Protein AF-A0AA89B4U4-F1 (afdb_monomer_lite)

Secondary structure (DSSP, 8-state):
---SSS-S----TTSHHHHHHHHHHHHHHHHHHHHHHHHT-----TTPPS----BTTTBTHHHHHHHHHTT-HHHHHHHHHHHT-SSEEEEEETTEEEEEE-HHHHHHHHHHTBTTTB-----HHHHHHHS-TTTTSHHHHHHHHHHHHHHTSHHHHHHHHHHHHHHHHHHHHHHHSSSTT---HHHHHHHHHHHHHHHHHH----HHHHHHHHHHHHHHHHHHTS----STTSHHHHHHHHHHHHHHHHHHHHHHHHHHHHHH-------SHHHHHHH-B-TTSPBPPHHHHHHHHHHHHHHHHHHHHHHHHHHHHHHHH-HHHHHHHHHHHHHHHHHHHTTS----------S--TTSTTPPPTT--TT----SSPBPTT-TTHHHHHHHHHHHHHHTT-GGGTSSSSPPPPTTSTTHHHHHHHHHHHHHHHHHTB-HHHHHHHHT-SSHHHHHHHHHHHHHTTHHHHHHHHHHHHHH---TTS-HHHHHHHHHHHHHHHHHHSPPPP-TTSGGG--

Sequence (519 aa):
MVAKVVKLLYVSPGMDLFFSAPYLSEFFCIYLLVVFLFRKHKPNHPRLPPGRTGWPLIGETLEFVTSGWNGRPEKFIAERMNRYSPQIFKTSLAGERMAVFCGASGNKFLFSNENKLVVSWWPPTIEKITIGSNSTSVEGTKKMRGIIMEFLKPEALQKYVPIIACMARQHLTINWSTSNGRVKAYPLSRKLTFALACRLFMTVEDPKHVAKFEKQFELVTAGLLSVPVNVPGTAFNRAVKAANHIRHELSFIIEKRRKKLLEKKQMETARDLLSHLLLAVDEGGQHLTELEIGDMILGVLLASHDTISSVITFTIYYLADHPKVYAQVLKVMEDESASYVHGGLAPVANVQNIAIDTKSPFYLHPSDHPGLIFVTQPLSENGENYFTWRRNMLTALQSKNKAGFIDGLIAKPDVHSRDFQSWIQCNAVVKSWIVNSLSRELQTSAAHADTASEIWCDFDERFTQGIALRVYDLKRSIALLQQEKSAISTYYGKLKGVWNELHNLRPMPVCTCGAGKKM

pLDDT: mean 78.78, std 16.7, range [26.28, 96.0]

Organism: NCBI:txid1293975

InterPro domains:
  IPR001128 Cytochrome P450 [PF00067] (49-329)
  IPR029472 Retrotransposon Copia-like, N-terminal [PF14244] (365-414)
  IPR036396 Cytochrome P450 superfamily [G3DSA:1.10.630.10] (38-343)
  IPR036396 Cytochrome P450 superfamily [SSF48264] (45-331)

Foldseek 3Di:
DPPPPPPPPDDDPDPPVVVVVVVVVVVVVVVVVLVVVVVVPPPPDPDAFADFACDQQAKCAVVQLVCVVVVRNCVVVVVCCVPGNQAWHWYHHLSDTDIDGHDPVRVCVAVVQDVNPDHDDDDVLLCLQQPPPPCSPPQNVVLLVVLVVVCVDPVLVVLCVVVLVVLVVVLCVPAPPPPPNDDDQLVSLLLSQQQSLCCQAQNDNPPVVSVVLVVLVVLQVQLSSFSSDCDPPGSSVSSSVSSVVQLVVQLVSLVVVLVVCVPPVCPPDDNHSSSSQQPDADPVRHHDDSSNSSSSSRNVSVVRRNVRSVVSNVVVVVCVVPVVVVVVVVVVVVVVVVLVVVVDDDDDDDDDDPDDPQLPLLDDDPPLALPDAQDPAAQDPLRPCVLVLVVSLCVVCVVNSNNCQQQVVDPQDDPPDPCNVSNQVSFVSLLSNNLNRHDPVVNVVSVPDPGNNVSNVVSCSVNVVCLVVLLVVLVVCLVPQDCPPHDPVVSVVVNVVSVVVNCSSPPDRDPPVCPVVPD

Structure (mmCIF, N/CA/C/O backbone):
data_AF-A0AA89B4U4-F1
#
_entry.id   AF-A0AA89B4U4-F1
#
loop_
_atom_site.group_PDB
_atom_site.id
_atom_site.type_symbol
_atom_site.label_atom_id
_atom_site.label_alt_id
_atom_site.label_comp_id
_atom_site.label_asym_id
_atom_site.label_entity_id
_atom_site.label_seq_id
_atom_site.pdbx_PDB_ins_code
_atom_site.Cartn_x
_atom_site.Cartn_y
_atom_site.Cartn_z
_atom_site.occupancy
_atom_site.B_iso_or_equiv
_atom_site.auth_seq_id
_atom_site.auth_comp_id
_atom_site.auth_asym_id
_atom_site.auth_atom_id
_atom_site.pdbx_PDB_model_num
ATOM 1 N N . MET A 1 1 ? 28.457 -41.214 2.358 1.00 39.28 1 MET A N 1
ATOM 2 C CA . MET A 1 1 ? 27.032 -41.619 2.293 1.00 39.28 1 MET A CA 1
ATOM 3 C C . MET A 1 1 ? 26.444 -41.236 0.922 1.00 39.28 1 MET A C 1
ATOM 5 O O . MET A 1 1 ? 25.604 -40.358 0.848 1.00 39.28 1 MET A O 1
ATOM 9 N N . VAL A 1 2 ? 26.934 -41.833 -0.181 1.00 36.69 2 VAL A N 1
ATOM 10 C CA . VAL A 1 2 ? 26.627 -41.390 -1.575 1.00 36.69 2 VAL A CA 1
ATOM 11 C C . VAL A 1 2 ? 26.364 -42.582 -2.534 1.00 36.69 2 VAL A C 1
ATOM 13 O O . VAL A 1 2 ? 26.237 -42.412 -3.736 1.00 36.69 2 VAL A O 1
ATOM 16 N N . ALA A 1 3 ? 26.260 -43.820 -2.029 1.00 30.58 3 ALA A N 1
ATOM 17 C CA . ALA A 1 3 ? 26.438 -45.031 -2.851 1.00 30.58 3 ALA A CA 1
ATOM 18 C C . ALA A 1 3 ? 25.350 -46.123 -2.699 1.00 30.58 3 ALA A C 1
ATOM 20 O O . ALA A 1 3 ? 25.670 -47.306 -2.789 1.00 30.58 3 ALA A O 1
ATOM 21 N N . LYS A 1 4 ? 24.078 -45.777 -2.423 1.00 32.19 4 LYS A N 1
ATOM 22 C CA . LYS A 1 4 ? 23.038 -46.796 -2.121 1.00 32.19 4 LYS A CA 1
ATOM 23 C C . LYS A 1 4 ? 21.671 -46.693 -2.820 1.00 32.19 4 LYS A C 1
ATOM 25 O O . LYS A 1 4 ? 20.773 -47.430 -2.438 1.00 32.19 4 LYS A O 1
ATOM 30 N N . VAL A 1 5 ? 21.511 -45.859 -3.856 1.00 33.88 5 VAL A N 1
ATOM 31 C CA . VAL A 1 5 ? 20.229 -45.743 -4.608 1.00 33.88 5 VAL A CA 1
ATOM 32 C C . VAL A 1 5 ? 20.354 -46.089 -6.107 1.00 33.88 5 VAL A C 1
ATOM 34 O O . VAL A 1 5 ? 19.361 -46.379 -6.760 1.00 33.88 5 VAL A O 1
ATOM 37 N N . VAL A 1 6 ? 21.567 -46.179 -6.664 1.00 33.75 6 VAL A N 1
ATOM 38 C CA . VAL A 1 6 ? 21.801 -46.361 -8.120 1.00 33.75 6 VAL A CA 1
ATOM 39 C C . VAL A 1 6 ? 21.717 -47.836 -8.582 1.00 33.75 6 VAL A C 1
ATOM 41 O O . VAL A 1 6 ? 22.083 -48.161 -9.704 1.00 33.75 6 VAL A O 1
ATOM 44 N N . LYS A 1 7 ? 21.245 -48.773 -7.743 1.00 30.27 7 LYS A N 1
ATOM 45 C CA . LYS A 1 7 ? 21.340 -50.227 -8.012 1.00 30.27 7 LYS A CA 1
ATOM 46 C C . LYS A 1 7 ? 19.993 -50.962 -8.087 1.00 30.27 7 LYS A C 1
ATOM 48 O O . LYS A 1 7 ? 19.861 -52.055 -7.549 1.00 30.27 7 LYS A O 1
ATOM 53 N N . LEU A 1 8 ? 19.013 -50.359 -8.766 1.00 32.09 8 LEU A N 1
ATOM 54 C CA . LEU A 1 8 ? 17.705 -50.973 -9.069 1.00 32.09 8 LEU A CA 1
ATOM 55 C C . LEU A 1 8 ? 17.196 -50.711 -10.507 1.00 32.09 8 LEU A C 1
ATOM 57 O O . LEU A 1 8 ? 16.031 -50.942 -10.801 1.00 32.09 8 LEU A O 1
ATOM 61 N N . LEU A 1 9 ? 18.075 -50.270 -11.416 1.00 33.44 9 LEU A N 1
ATOM 62 C CA . LEU A 1 9 ? 17.787 -50.098 -12.849 1.00 33.44 9 LEU A CA 1
ATOM 63 C C . LEU A 1 9 ? 18.785 -50.894 -13.703 1.00 33.44 9 LEU A C 1
ATOM 65 O O . LEU A 1 9 ? 19.587 -50.333 -14.443 1.00 33.44 9 LEU A O 1
ATOM 69 N N . TYR A 1 10 ? 18.743 -52.219 -13.564 1.00 36.00 10 TYR A N 1
ATOM 70 C CA . TYR A 1 10 ? 19.343 -53.147 -14.526 1.00 36.00 10 TYR A CA 1
ATOM 71 C C . TYR A 1 10 ? 18.345 -54.278 -14.807 1.00 36.00 10 TYR A C 1
ATOM 73 O O . TYR A 1 10 ? 18.476 -55.402 -14.330 1.00 36.00 10 TYR A O 1
ATOM 81 N N . VAL A 1 11 ? 17.293 -53.917 -15.544 1.00 37.31 11 VAL A N 1
ATOM 82 C CA . VAL A 1 11 ? 16.353 -54.846 -16.186 1.00 37.31 11 VAL A CA 1
ATOM 83 C C . VAL A 1 11 ? 16.701 -54.893 -17.679 1.00 37.31 11 VAL A C 1
ATOM 85 O O . VAL A 1 11 ? 17.239 -53.934 -18.230 1.00 37.31 11 VAL A O 1
ATOM 88 N N . SER A 1 12 ? 16.494 -56.058 -18.291 1.00 34.94 12 SER A N 1
ATOM 89 C CA . SER A 1 12 ? 17.071 -56.448 -19.582 1.00 34.94 12 SER A CA 1
ATOM 90 C C . SER A 1 12 ? 16.693 -55.523 -20.758 1.00 34.94 12 SER A C 1
ATOM 92 O O . SER A 1 12 ? 15.514 -55.189 -20.910 1.00 34.94 12 SER A O 1
ATOM 94 N N . PRO A 1 13 ? 17.635 -55.170 -21.657 1.00 42.53 13 PRO A N 1
ATOM 95 C CA . PRO A 1 13 ? 17.328 -54.434 -22.880 1.00 42.53 13 PRO A CA 1
ATOM 96 C C . PRO A 1 13 ? 16.635 -55.357 -23.898 1.00 42.53 13 PRO A C 1
ATOM 98 O O . PRO A 1 13 ? 17.288 -55.941 -24.760 1.00 42.53 13 PRO A O 1
ATOM 101 N N . GLY A 1 14 ? 15.308 -55.506 -23.803 1.00 45.78 14 GLY A N 1
ATOM 102 C CA . GLY A 1 14 ? 14.579 -56.359 -24.752 1.00 45.78 14 GLY A CA 1
ATOM 103 C C . GLY A 1 14 ? 13.049 -56.302 -24.792 1.00 45.78 14 GLY A C 1
ATOM 104 O O . GLY A 1 14 ? 12.506 -56.613 -25.847 1.00 45.78 14 GLY A O 1
ATOM 105 N N . MET A 1 15 ? 12.329 -55.930 -23.718 1.00 41.00 15 MET A N 1
ATOM 106 C CA . MET A 1 15 ? 10.853 -56.095 -23.693 1.00 41.00 15 MET A CA 1
ATOM 107 C C . MET A 1 15 ? 10.004 -54.913 -23.174 1.00 41.00 15 MET A C 1
ATOM 109 O O . MET A 1 15 ? 8.794 -54.916 -23.391 1.00 41.00 15 MET A O 1
ATOM 113 N N . ASP A 1 16 ? 10.584 -53.854 -22.597 1.00 40.88 16 ASP A N 1
ATOM 114 C CA . ASP A 1 16 ? 9.784 -52.758 -21.998 1.00 40.88 16 ASP A CA 1
ATOM 115 C C . ASP A 1 16 ? 9.310 -51.674 -22.998 1.00 40.88 16 ASP A C 1
ATOM 117 O O . ASP A 1 16 ? 8.422 -50.865 -22.703 1.00 40.88 16 ASP A O 1
ATOM 121 N N . LEU A 1 17 ? 9.845 -51.680 -24.224 1.00 45.50 17 LEU A N 1
ATOM 122 C CA . LEU A 1 17 ? 9.422 -50.780 -25.309 1.00 45.50 17 LEU A CA 1
ATOM 123 C C . LEU A 1 17 ? 8.039 -51.131 -25.888 1.00 45.50 17 LEU A C 1
ATOM 125 O O . LEU A 1 17 ? 7.382 -50.259 -26.451 1.00 45.50 17 LEU A O 1
ATOM 129 N N . PHE A 1 18 ? 7.562 -52.370 -25.721 1.00 44.94 18 PHE A N 1
ATOM 130 C CA . PHE A 1 18 ? 6.252 -52.794 -26.233 1.00 44.94 18 PHE A CA 1
ATOM 131 C C . PHE A 1 18 ? 5.085 -52.488 -25.282 1.00 44.94 18 PHE A C 1
ATOM 133 O O . PHE A 1 18 ? 3.987 -52.203 -25.752 1.00 44.94 18 PHE A O 1
ATOM 140 N N . PHE A 1 19 ? 5.305 -52.471 -23.963 1.00 45.91 19 PHE A N 1
ATOM 141 C CA . PHE A 1 19 ? 4.244 -52.180 -22.982 1.00 45.91 19 PHE A CA 1
ATOM 142 C C . PHE A 1 19 ? 4.015 -50.682 -22.731 1.00 45.91 19 PHE A C 1
ATOM 144 O O . PHE A 1 19 ? 2.949 -50.293 -22.258 1.00 45.91 19 PHE A O 1
ATOM 151 N N . SER A 1 20 ? 4.974 -49.824 -23.088 1.00 49.03 20 SER A N 1
ATOM 152 C CA . SER A 1 20 ? 4.835 -48.359 -23.035 1.00 49.03 20 SER A CA 1
ATOM 153 C C . SER A 1 20 ? 4.245 -47.756 -24.323 1.00 49.03 20 SER A C 1
ATOM 155 O O . SER A 1 20 ? 3.608 -46.701 -24.277 1.00 49.03 20 SER A O 1
ATOM 157 N N . ALA A 1 21 ? 4.384 -48.448 -25.459 1.00 50.62 21 ALA A N 1
ATOM 158 C CA . ALA A 1 21 ? 3.837 -48.052 -26.756 1.00 50.62 21 ALA A CA 1
ATOM 159 C C . ALA A 1 21 ? 2.308 -47.804 -26.791 1.00 50.62 21 ALA A C 1
ATOM 161 O O . ALA A 1 21 ? 1.923 -46.763 -27.332 1.00 50.62 21 ALA A O 1
ATOM 162 N N . PRO A 1 22 ? 1.420 -48.659 -26.228 1.00 55.28 22 PRO A N 1
ATOM 163 C CA . PRO A 1 22 ? -0.022 -48.405 -26.267 1.00 55.28 22 PRO A CA 1
ATOM 164 C C . PRO A 1 22 ? -0.390 -47.122 -25.519 1.00 55.28 22 PRO A C 1
ATOM 166 O O . PRO A 1 22 ? -1.063 -46.274 -26.096 1.00 55.28 22 PRO A O 1
ATOM 169 N N . TYR A 1 23 ? 0.147 -46.896 -24.316 1.00 58.41 23 TYR A N 1
ATOM 170 C CA . TYR A 1 23 ? -0.099 -45.663 -23.561 1.00 58.41 23 TYR A CA 1
ATOM 171 C C . TYR A 1 23 ? 0.419 -44.416 -24.286 1.00 58.41 23 TYR A C 1
ATOM 173 O O . TYR A 1 23 ? -0.270 -43.400 -24.324 1.00 58.41 23 TYR A O 1
ATOM 181 N N . LEU A 1 24 ? 1.598 -44.478 -24.917 1.00 58.69 24 LEU A N 1
ATOM 182 C CA . LEU A 1 24 ? 2.088 -43.377 -25.753 1.00 58.69 24 LEU A CA 1
ATOM 183 C C . LEU A 1 24 ? 1.167 -43.122 -26.955 1.00 58.69 24 LEU A C 1
ATOM 185 O O . LEU A 1 24 ? 0.926 -41.963 -27.291 1.00 58.69 24 LEU A O 1
ATOM 189 N N . SER A 1 25 ? 0.606 -44.172 -27.563 1.00 64.62 25 SER A N 1
ATOM 190 C CA . SER A 1 25 ? -0.382 -44.038 -28.638 1.00 64.62 25 SER A CA 1
ATOM 191 C C . SER A 1 25 ? -1.712 -43.464 -28.143 1.00 64.62 25 SER A C 1
ATOM 193 O O . SER A 1 25 ? -2.270 -42.602 -28.810 1.00 64.62 25 SER A O 1
ATOM 195 N N . GLU A 1 26 ? -2.176 -43.826 -26.944 1.00 68.81 26 GLU A N 1
ATOM 196 C CA . GLU A 1 26 ? -3.380 -43.268 -26.321 1.00 68.81 26 GLU A CA 1
ATOM 197 C C . GLU A 1 26 ? -3.187 -41.796 -25.953 1.00 68.81 26 GLU A C 1
ATOM 199 O O . GLU A 1 26 ? -4.020 -40.969 -26.312 1.00 68.81 26 GLU A O 1
ATOM 204 N N . PHE A 1 27 ? -2.064 -41.424 -25.330 1.00 71.81 27 PHE A N 1
ATOM 205 C CA . PHE A 1 27 ? -1.726 -40.021 -25.074 1.00 71.81 27 PHE A CA 1
ATOM 206 C C . PHE A 1 27 ? -1.577 -39.222 -26.374 1.00 71.81 27 PHE A C 1
ATOM 208 O O . PHE A 1 27 ? -2.014 -38.073 -26.428 1.00 71.81 27 PHE A O 1
ATOM 215 N N . PHE A 1 28 ? -1.016 -39.810 -27.435 1.00 74.00 28 PHE A N 1
ATOM 216 C CA . PHE A 1 28 ? -0.910 -39.171 -28.747 1.00 74.00 28 PHE A CA 1
ATOM 217 C C . PHE A 1 28 ? -2.272 -39.041 -29.445 1.00 74.00 28 PHE A C 1
ATOM 219 O O . PHE A 1 28 ? -2.566 -37.993 -30.013 1.00 74.00 28 PHE A O 1
ATOM 226 N N . CYS A 1 29 ? -3.144 -40.045 -29.348 1.00 73.62 29 CYS A N 1
ATOM 227 C CA . CYS A 1 29 ? -4.513 -39.999 -29.849 1.00 73.62 29 CYS A CA 1
ATOM 228 C C . CYS A 1 29 ? -5.366 -39.001 -29.063 1.00 73.62 29 CYS A C 1
ATOM 230 O O . CYS A 1 29 ? -6.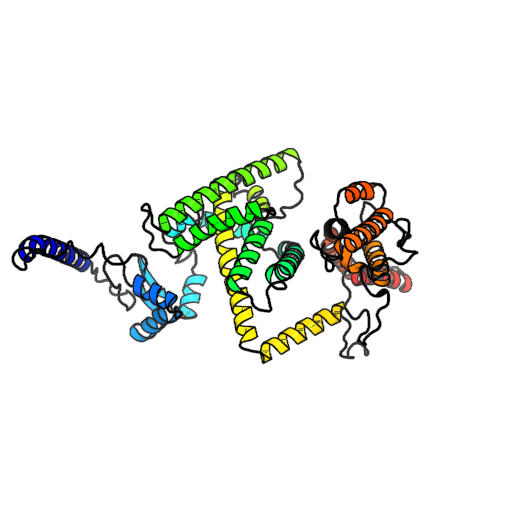059 -38.207 -29.686 1.00 73.62 29 CYS A O 1
ATOM 232 N N . ILE A 1 30 ? -5.271 -38.954 -27.732 1.00 76.50 30 ILE A N 1
ATOM 233 C CA . ILE A 1 30 ? -5.920 -37.935 -26.893 1.00 76.50 30 ILE A CA 1
ATOM 234 C C . ILE A 1 30 ? -5.374 -36.548 -27.245 1.00 76.50 30 ILE A C 1
ATOM 236 O O . ILE A 1 30 ? -6.160 -35.628 -27.442 1.00 76.50 30 ILE A O 1
ATOM 240 N N . TYR A 1 31 ? -4.058 -36.385 -27.411 1.00 72.56 31 TYR A N 1
ATOM 241 C CA . TYR A 1 31 ? -3.449 -35.128 -27.855 1.00 72.56 31 TYR A CA 1
ATOM 242 C C . TYR A 1 31 ? -3.962 -34.699 -29.237 1.00 72.56 31 TYR A C 1
ATOM 244 O O . TYR A 1 31 ? -4.376 -33.553 -29.404 1.00 72.56 31 TYR A O 1
ATOM 252 N N . LEU A 1 32 ? -4.002 -35.606 -30.217 1.00 75.75 32 LEU A N 1
ATOM 253 C CA . LEU A 1 32 ? -4.535 -35.335 -31.552 1.00 75.75 32 LEU A CA 1
ATOM 254 C C . LEU A 1 32 ? -6.039 -35.054 -31.532 1.00 75.75 32 LEU A C 1
ATOM 256 O O . LEU A 1 32 ? -6.485 -34.176 -32.261 1.00 75.75 32 LEU A O 1
ATOM 260 N N . LEU A 1 33 ? -6.813 -35.743 -30.695 1.00 73.06 33 LEU A N 1
ATOM 261 C CA . LEU A 1 33 ? -8.259 -35.574 -30.560 1.00 73.06 33 LEU A CA 1
ATOM 262 C C . LEU A 1 33 ? -8.580 -34.246 -29.859 1.00 73.06 33 LEU A C 1
ATOM 264 O O . LEU A 1 33 ? -9.428 -33.501 -30.339 1.00 73.06 33 LEU A O 1
ATOM 268 N N . VAL A 1 34 ? -7.820 -33.864 -28.830 1.00 68.50 34 VAL A N 1
ATOM 269 C CA . VAL A 1 34 ? -7.821 -32.518 -28.231 1.00 68.50 34 VAL A CA 1
ATOM 270 C C . VAL A 1 34 ? -7.456 -31.469 -29.287 1.00 68.50 34 VAL A C 1
ATOM 272 O O . VAL A 1 34 ? -8.220 -30.531 -29.508 1.00 68.50 34 VAL A O 1
ATOM 275 N N . VAL A 1 35 ? -6.348 -31.636 -30.016 1.00 67.19 35 VAL A N 1
ATOM 276 C CA . VAL A 1 35 ? -5.933 -30.726 -31.102 1.00 67.19 35 VAL A CA 1
ATOM 277 C C . VAL A 1 35 ? -6.985 -30.644 -32.216 1.00 67.19 35 VAL A C 1
ATOM 279 O O . VAL A 1 35 ? -7.176 -29.570 -32.781 1.00 67.19 35 VAL A O 1
ATOM 282 N N . PHE A 1 36 ? -7.692 -31.731 -32.527 1.00 66.12 36 PHE A N 1
ATOM 283 C CA . PHE A 1 36 ? -8.739 -31.795 -33.550 1.00 66.12 36 PHE A CA 1
ATOM 284 C C . PHE A 1 36 ? -10.037 -31.117 -33.092 1.00 66.12 36 PHE A C 1
ATOM 286 O O . PHE A 1 36 ? -10.583 -30.294 -33.830 1.00 66.12 36 PHE A O 1
ATOM 293 N N . LEU A 1 37 ? -10.486 -31.377 -31.858 1.00 62.53 37 LEU A N 1
ATOM 294 C CA . LEU A 1 37 ? -11.622 -30.692 -31.235 1.00 62.53 37 LEU A CA 1
ATOM 295 C C . LEU A 1 37 ? -11.363 -29.181 -31.131 1.00 62.53 37 LEU A C 1
ATOM 297 O O . LEU A 1 37 ? -12.200 -28.387 -31.558 1.00 62.53 37 LEU A O 1
ATOM 301 N N . PHE A 1 38 ? -10.174 -28.764 -30.680 1.00 56.47 38 PHE A N 1
ATOM 302 C CA . PHE A 1 38 ? -9.805 -27.345 -30.628 1.00 56.47 38 PHE A CA 1
ATOM 303 C C . PHE A 1 38 ? -9.554 -26.726 -32.018 1.00 56.47 38 PHE A C 1
ATOM 305 O O . PHE A 1 38 ? -9.839 -25.541 -32.210 1.00 56.47 38 PHE A O 1
ATOM 312 N N . ARG A 1 39 ? -9.110 -27.494 -33.029 1.00 54.81 39 ARG A N 1
ATOM 313 C CA . ARG A 1 39 ? -9.052 -27.035 -34.435 1.00 54.81 39 ARG A CA 1
ATOM 314 C C . ARG A 1 39 ? -10.439 -26.822 -35.050 1.00 54.81 39 ARG A C 1
ATOM 316 O O . ARG A 1 39 ? -10.573 -25.939 -35.896 1.00 54.81 39 ARG A O 1
ATOM 323 N N . LYS A 1 40 ? -11.465 -27.569 -34.621 1.00 43.38 40 LYS A N 1
ATOM 324 C CA . LYS A 1 40 ? -12.853 -27.448 -35.113 1.00 43.38 40 LYS A CA 1
ATOM 325 C C . LYS A 1 40 ? -13.608 -26.199 -34.628 1.00 43.38 40 LYS A C 1
ATOM 327 O O . LYS A 1 40 ? -14.756 -25.998 -35.016 1.00 43.38 40 LYS A O 1
ATOM 332 N N . HIS A 1 41 ? -12.974 -25.314 -33.856 1.00 46.69 41 HIS A N 1
ATOM 333 C CA . HIS A 1 41 ? -13.524 -24.002 -33.496 1.00 46.69 41 HIS A CA 1
ATOM 334 C C . HIS A 1 41 ? -12.654 -22.834 -33.984 1.00 46.69 41 HIS A C 1
ATOM 336 O O . HIS A 1 41 ? -12.174 -21.998 -33.215 1.00 46.69 41 HIS A O 1
ATOM 342 N N . LYS A 1 42 ? -12.540 -22.734 -35.315 1.00 47.56 42 LYS A N 1
ATOM 343 C CA . LYS A 1 42 ? -12.406 -21.449 -36.016 1.00 47.56 42 LYS A CA 1
ATOM 344 C C . LYS A 1 42 ? -13.794 -20.962 -36.467 1.00 47.56 42 LYS A C 1
ATOM 346 O O . LYS A 1 42 ? -14.158 -21.209 -37.617 1.00 47.56 42 LYS A O 1
ATOM 351 N N . PRO A 1 43 ? -14.571 -20.247 -35.632 1.00 44.91 43 PRO A N 1
ATOM 352 C CA . PRO A 1 43 ? -15.598 -19.380 -36.185 1.00 44.91 43 PRO A CA 1
ATOM 353 C C . PRO A 1 43 ? -14.882 -18.312 -37.021 1.00 44.91 43 PRO A C 1
ATOM 355 O O . PRO A 1 43 ? -13.987 -17.614 -36.535 1.00 44.91 43 PRO A O 1
ATOM 358 N N . ASN A 1 44 ? -15.216 -18.238 -38.308 1.00 43.62 44 ASN A N 1
ATOM 359 C CA . ASN A 1 44 ? -14.532 -17.373 -39.263 1.00 43.62 44 ASN A CA 1
ATOM 360 C C . ASN A 1 44 ? -15.046 -15.927 -39.123 1.00 43.62 44 ASN A C 1
ATOM 362 O O . ASN A 1 44 ? -15.738 -15.415 -39.996 1.00 43.62 44 ASN A O 1
ATOM 366 N N . HIS A 1 45 ? -14.774 -15.291 -37.980 1.00 52.47 45 HIS A N 1
ATOM 367 C CA . HIS A 1 45 ? -15.176 -13.913 -37.700 1.00 52.47 45 HIS A CA 1
ATOM 368 C C . HIS A 1 45 ? -14.210 -12.930 -38.388 1.00 52.47 45 HIS A C 1
ATOM 370 O O . HIS A 1 45 ? -13.057 -12.821 -37.959 1.00 52.47 45 HIS A O 1
ATOM 376 N N . PRO A 1 46 ? -14.648 -12.162 -39.404 1.00 56.81 46 PRO A N 1
ATOM 377 C CA . PRO A 1 46 ? -13.755 -11.378 -40.265 1.00 56.81 46 PRO A CA 1
ATOM 378 C C . PRO A 1 46 ? -13.201 -10.086 -39.624 1.00 56.81 46 PRO A C 1
ATOM 380 O O . PRO A 1 46 ? -12.724 -9.210 -40.337 1.00 56.81 46 PRO A O 1
ATOM 383 N N . ARG A 1 47 ? -13.288 -9.920 -38.293 1.00 75.44 47 ARG A N 1
ATOM 384 C CA . ARG A 1 47 ? -12.901 -8.688 -37.568 1.00 75.44 47 ARG A CA 1
ATOM 385 C C . ARG A 1 47 ? -12.243 -8.941 -36.199 1.00 75.44 47 ARG A C 1
ATOM 387 O O . ARG A 1 47 ? -12.469 -8.190 -35.257 1.00 75.44 47 ARG A O 1
ATOM 394 N N . LEU A 1 48 ? -11.444 -10.002 -36.057 1.00 87.00 48 LEU A N 1
ATOM 395 C CA . LEU A 1 48 ? -10.620 -10.211 -34.853 1.00 87.00 48 LEU A CA 1
ATOM 396 C C . LEU A 1 48 ? -9.203 -9.636 -35.039 1.00 87.00 48 LEU A C 1
ATOM 398 O O . LEU A 1 48 ? -8.660 -9.774 -36.137 1.00 87.00 48 LEU A O 1
ATOM 402 N N . PRO A 1 49 ? -8.556 -9.090 -33.987 1.00 91.38 49 PRO A N 1
ATOM 403 C CA . PRO A 1 49 ? -7.182 -8.591 -34.069 1.00 91.38 4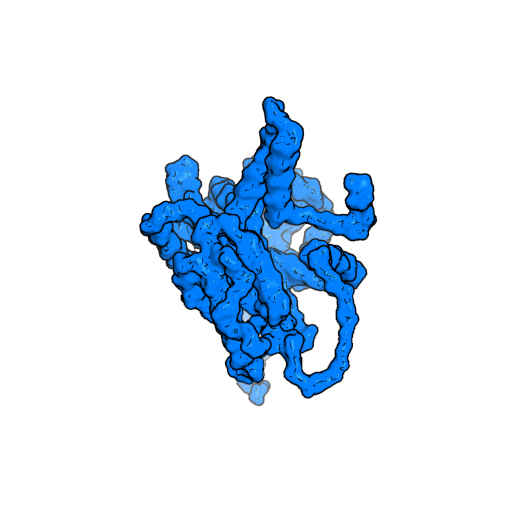9 PRO A CA 1
ATOM 404 C C . PRO A 1 49 ? -6.172 -9.632 -34.600 1.00 91.38 49 PRO A C 1
ATOM 406 O O . PRO A 1 49 ? -6.392 -10.847 -34.450 1.00 91.38 49 PRO A O 1
ATOM 409 N N . PRO A 1 50 ? -5.049 -9.196 -35.202 1.00 92.81 50 PRO A N 1
ATOM 410 C CA . PRO A 1 50 ? -3.957 -10.087 -35.593 1.00 92.81 50 PRO A CA 1
ATOM 411 C C . PRO A 1 50 ? -3.279 -10.690 -34.352 1.00 92.81 50 PRO A C 1
ATOM 413 O O . PRO A 1 50 ? -3.332 -10.111 -33.273 1.00 92.81 50 PRO A O 1
ATOM 416 N N . GLY A 1 51 ? -2.663 -11.868 -34.471 1.00 91.94 51 GLY A N 1
ATOM 417 C CA . GLY A 1 51 ? -1.992 -12.546 -33.350 1.00 91.94 51 GLY A CA 1
ATOM 418 C C . GLY A 1 51 ? -2.272 -14.047 -33.268 1.00 91.94 51 GLY A C 1
ATOM 419 O O . GLY A 1 51 ? -3.078 -14.584 -34.036 1.00 91.94 51 GLY A O 1
ATOM 420 N N . ARG A 1 52 ? -1.606 -14.732 -32.330 1.00 90.75 52 ARG A N 1
ATOM 421 C CA . ARG A 1 52 ? -1.711 -16.186 -32.103 1.00 90.75 52 ARG A CA 1
ATOM 422 C C . ARG A 1 52 ? -2.198 -16.471 -30.684 1.00 90.75 52 ARG A C 1
ATOM 424 O O . ARG A 1 52 ? -1.806 -15.787 -29.753 1.00 90.75 52 ARG A O 1
ATOM 431 N N . THR A 1 53 ? -2.999 -17.516 -30.503 1.00 89.25 53 THR A N 1
ATOM 432 C CA . THR A 1 53 ? -3.512 -17.919 -29.180 1.00 89.25 53 THR A CA 1
ATOM 433 C C . THR A 1 53 ? -2.612 -18.909 -28.441 1.00 89.25 53 THR A C 1
ATOM 435 O O . THR A 1 53 ? -2.991 -19.344 -27.368 1.00 89.25 53 THR A O 1
ATOM 438 N N . GLY A 1 54 ? -1.451 -19.288 -28.983 1.00 90.12 54 GLY A N 1
ATOM 439 C CA . GLY A 1 54 ? -0.531 -20.231 -28.333 1.00 90.12 54 GLY A CA 1
ATOM 440 C C . GLY A 1 54 ? -1.049 -21.674 -28.250 1.00 90.12 54 GLY A C 1
ATOM 441 O O . GLY A 1 54 ? -1.762 -22.135 -29.144 1.00 90.12 54 GLY A O 1
ATOM 442 N N . TRP A 1 55 ? -0.641 -22.390 -27.201 1.00 85.38 55 TRP A N 1
ATOM 443 C CA . TRP A 1 55 ? -0.975 -23.798 -26.960 1.00 85.38 55 TRP A CA 1
ATOM 444 C C . TRP A 1 55 ? -2.441 -23.990 -26.527 1.00 85.38 55 TRP A C 1
ATOM 446 O O . TRP A 1 55 ? -3.014 -23.091 -25.907 1.00 85.38 55 TRP A O 1
ATOM 456 N N . PRO A 1 56 ? -3.060 -25.164 -26.773 1.00 80.81 56 PRO A N 1
ATOM 457 C CA . PRO A 1 56 ? -4.351 -25.504 -26.174 1.00 80.81 56 PRO A CA 1
ATOM 458 C C . PRO A 1 56 ? -4.304 -25.367 -24.644 1.00 80.81 56 PRO A C 1
ATOM 460 O O . PRO A 1 56 ? -3.305 -25.739 -24.032 1.00 80.81 56 PRO A O 1
ATOM 463 N N . LEU A 1 57 ? -5.380 -24.849 -24.040 1.00 78.38 57 LEU A N 1
ATOM 464 C CA . LEU A 1 57 ? -5.574 -24.609 -22.594 1.00 78.38 57 LEU A CA 1
ATOM 465 C C . LEU A 1 57 ? -4.621 -23.601 -21.917 1.00 78.38 57 LEU A C 1
ATOM 467 O O . LEU A 1 57 ? -5.080 -22.825 -21.092 1.00 78.38 57 LEU A O 1
ATOM 471 N N . ILE A 1 58 ? -3.323 -23.587 -22.233 1.00 81.81 58 ILE A N 1
ATOM 472 C CA . ILE A 1 58 ? -2.320 -22.735 -21.554 1.00 81.81 58 ILE A CA 1
ATOM 473 C C . ILE A 1 58 ? -1.989 -21.460 -22.346 1.00 81.81 58 ILE A C 1
ATOM 475 O O . ILE A 1 58 ? -1.407 -20.517 -21.807 1.00 81.81 58 ILE A O 1
ATOM 479 N N . GLY A 1 59 ? -2.330 -21.421 -23.632 1.00 90.50 59 GLY A N 1
ATOM 480 C CA . GLY A 1 59 ? -2.088 -20.286 -24.511 1.00 90.50 59 GLY A CA 1
ATOM 481 C C . GLY A 1 59 ? -0.609 -19.922 -24.654 1.00 90.50 59 GLY A C 1
ATOM 482 O O . GLY A 1 59 ? 0.237 -20.768 -24.949 1.00 90.50 59 GLY A O 1
ATOM 483 N N . GLU A 1 60 ? -0.296 -18.643 -24.464 1.00 93.06 60 GLU A N 1
ATOM 484 C CA . GLU A 1 60 ? 1.062 -18.088 -24.437 1.00 93.06 60 GLU A CA 1
ATOM 485 C C . GLU A 1 60 ? 1.567 -17.814 -23.003 1.00 93.06 60 GLU A C 1
ATOM 487 O O . GLU A 1 60 ? 2.631 -17.219 -22.826 1.00 93.06 60 GLU A O 1
ATOM 492 N N . THR A 1 61 ? 0.830 -18.256 -21.972 1.00 88.81 61 THR A N 1
ATOM 493 C CA . THR A 1 61 ? 1.069 -17.899 -20.556 1.00 88.81 61 THR A CA 1
ATOM 494 C C . THR A 1 61 ? 2.493 -18.185 -20.092 1.00 88.81 61 THR A C 1
ATOM 496 O O . THR A 1 61 ? 3.082 -17.370 -19.388 1.00 88.81 61 THR A O 1
ATOM 499 N N . LEU A 1 62 ? 3.076 -19.315 -20.505 1.00 87.81 62 LEU A N 1
ATOM 500 C CA . LEU A 1 62 ? 4.439 -19.671 -20.112 1.00 87.81 62 LEU A CA 1
ATOM 501 C C . LEU A 1 62 ? 5.475 -18.684 -20.673 1.00 87.81 62 LEU A C 1
ATOM 503 O O . LEU A 1 62 ? 6.405 -18.315 -19.964 1.00 87.81 62 LEU A O 1
ATOM 507 N N . GLU A 1 63 ? 5.307 -18.214 -21.912 1.00 90.12 63 GLU A N 1
ATOM 508 C CA . GLU A 1 63 ? 6.213 -17.238 -22.536 1.00 90.12 63 GLU A CA 1
ATOM 509 C C . GLU A 1 63 ? 6.073 -15.851 -21.882 1.00 90.12 63 GLU A C 1
ATOM 511 O O . GLU A 1 63 ? 7.066 -15.151 -21.678 1.00 90.12 63 GLU A O 1
ATOM 516 N N . PHE A 1 64 ? 4.852 -15.480 -21.484 1.00 88.31 64 PHE A N 1
ATOM 517 C CA . PHE A 1 64 ? 4.576 -14.259 -20.722 1.00 88.31 64 PHE A CA 1
ATOM 518 C C . PHE A 1 64 ? 5.247 -14.286 -19.339 1.00 88.31 64 PHE A C 1
ATOM 520 O O . PHE A 1 64 ? 6.049 -13.408 -19.018 1.00 88.31 64 PHE A O 1
ATOM 527 N N . VAL A 1 65 ? 4.989 -15.335 -18.550 1.00 84.25 65 VAL A N 1
ATOM 528 C CA . VAL A 1 65 ? 5.538 -15.491 -17.191 1.00 84.25 65 VAL A CA 1
ATOM 529 C C . VAL A 1 65 ? 7.064 -15.601 -17.212 1.00 84.25 65 VAL A C 1
ATOM 531 O O . VAL A 1 65 ? 7.735 -14.916 -16.444 1.00 84.25 65 VAL A O 1
ATOM 534 N N . THR A 1 66 ? 7.637 -16.396 -18.123 1.00 85.19 66 THR A N 1
ATOM 535 C CA . THR A 1 66 ? 9.102 -16.530 -18.231 1.00 85.19 66 THR A CA 1
ATOM 536 C C . THR A 1 66 ? 9.784 -15.246 -18.701 1.00 85.19 66 THR A C 1
ATOM 538 O O . THR A 1 66 ? 10.897 -14.971 -18.260 1.00 85.19 66 THR A O 1
ATOM 541 N N . SER A 1 67 ? 9.141 -14.413 -19.528 1.00 85.25 67 SER A N 1
ATOM 542 C CA . SER A 1 67 ? 9.673 -13.081 -19.866 1.00 85.25 67 SER A CA 1
ATOM 543 C C . SER A 1 67 ? 9.768 -12.188 -18.623 1.00 85.25 67 SER A C 1
ATOM 545 O O . SER A 1 67 ? 10.802 -11.560 -18.397 1.00 85.25 67 SER A O 1
ATOM 547 N N . GLY A 1 68 ? 8.743 -12.213 -17.763 1.00 78.88 68 GLY A N 1
ATOM 548 C CA . GLY A 1 68 ? 8.757 -11.530 -16.466 1.00 78.88 68 GLY A CA 1
ATOM 549 C C . GLY A 1 68 ? 9.834 -12.056 -15.510 1.00 78.88 68 GLY A C 1
ATOM 550 O O . GLY A 1 68 ? 10.615 -11.270 -14.980 1.00 78.88 68 GLY A O 1
ATOM 551 N N . TRP A 1 69 ? 9.936 -13.378 -15.326 1.00 78.44 69 TRP A N 1
ATOM 552 C CA . TRP A 1 69 ? 10.944 -13.997 -14.446 1.00 78.44 69 TRP A CA 1
ATOM 553 C C . TRP A 1 69 ? 12.389 -13.770 -14.909 1.00 78.44 69 TRP A C 1
ATOM 555 O O . TRP A 1 69 ? 13.286 -13.672 -14.078 1.00 78.44 69 TRP A O 1
ATOM 565 N N . ASN A 1 70 ? 12.617 -13.621 -16.217 1.00 83.50 70 ASN A N 1
ATOM 566 C CA . ASN A 1 70 ? 13.917 -13.253 -16.784 1.00 83.50 70 ASN A CA 1
ATOM 567 C C . ASN A 1 70 ? 14.213 -11.736 -16.714 1.00 83.50 70 ASN A C 1
ATOM 569 O O . ASN A 1 70 ? 15.155 -11.267 -17.354 1.00 83.50 70 ASN A O 1
ATOM 573 N N . GLY A 1 71 ? 13.408 -10.957 -15.979 1.00 78.75 71 GLY A N 1
ATOM 574 C CA . GLY A 1 71 ? 13.606 -9.518 -15.785 1.00 78.75 71 GLY A CA 1
ATOM 575 C C . GLY A 1 71 ? 13.312 -8.661 -17.020 1.00 78.75 71 GLY A C 1
ATOM 576 O O . GLY A 1 71 ? 13.826 -7.551 -17.111 1.00 78.75 71 GLY A O 1
ATOM 577 N N . ARG A 1 72 ? 12.528 -9.175 -17.980 1.00 84.62 72 ARG A N 1
ATOM 578 C CA . ARG A 1 72 ? 12.154 -8.490 -19.233 1.00 84.62 72 ARG A CA 1
ATOM 579 C C . ARG A 1 72 ? 10.648 -8.617 -19.522 1.00 84.62 72 ARG A C 1
ATOM 581 O O . ARG A 1 72 ? 10.267 -9.187 -20.551 1.00 84.62 72 ARG A O 1
ATOM 588 N N . PRO A 1 73 ? 9.758 -8.179 -18.607 1.00 80.19 73 PRO A N 1
ATOM 589 C CA . PRO A 1 73 ? 8.306 -8.313 -18.773 1.00 80.19 73 PRO A CA 1
ATOM 590 C C . PRO A 1 73 ? 7.775 -7.621 -20.042 1.00 80.19 73 PRO A C 1
ATOM 592 O O . PRO A 1 73 ? 6.833 -8.106 -20.668 1.00 80.19 73 PRO A O 1
ATOM 595 N N . GLU A 1 74 ? 8.402 -6.523 -20.464 1.00 86.62 74 GLU A N 1
ATOM 596 C CA . GLU A 1 74 ? 8.065 -5.766 -21.671 1.00 86.62 74 GLU A CA 1
ATOM 597 C C . GLU A 1 74 ? 8.307 -6.551 -22.969 1.00 86.62 74 GLU A C 1
ATOM 599 O O . GLU A 1 74 ? 7.584 -6.349 -23.949 1.00 86.62 74 GLU A O 1
ATOM 604 N N . LYS A 1 75 ? 9.271 -7.486 -22.973 1.00 91.94 75 LYS A N 1
ATOM 605 C CA . LYS A 1 75 ? 9.675 -8.259 -24.156 1.00 91.94 75 LYS A CA 1
ATOM 606 C C . LYS A 1 75 ? 8.492 -8.952 -24.830 1.00 91.94 75 LYS A C 1
ATOM 608 O O . LYS A 1 75 ? 8.329 -8.840 -26.044 1.00 91.94 75 LYS A O 1
ATOM 613 N N . PHE A 1 76 ? 7.650 -9.635 -24.049 1.00 93.31 76 PHE A N 1
ATOM 614 C CA . PHE A 1 76 ? 6.501 -10.382 -24.570 1.00 93.31 76 PHE A CA 1
ATOM 615 C C . PHE A 1 76 ? 5.568 -9.482 -25.394 1.00 93.31 76 PHE A C 1
ATOM 617 O O . PHE A 1 76 ? 5.127 -9.873 -26.478 1.00 93.31 76 PHE A O 1
ATOM 624 N N . ILE A 1 77 ? 5.290 -8.279 -24.882 1.00 92.81 77 ILE A N 1
ATOM 625 C CA . ILE A 1 77 ? 4.409 -7.287 -25.507 1.00 92.81 77 ILE A CA 1
ATOM 626 C C . ILE A 1 77 ? 5.101 -6.665 -26.726 1.00 92.81 77 ILE A C 1
ATOM 628 O O . ILE A 1 77 ? 4.515 -6.638 -27.807 1.00 92.81 77 ILE A O 1
ATOM 632 N N . ALA A 1 78 ? 6.362 -6.243 -26.589 1.00 93.19 78 ALA A N 1
ATOM 633 C CA . ALA A 1 78 ? 7.135 -5.608 -27.656 1.00 93.19 78 ALA A CA 1
ATOM 634 C C . ALA A 1 78 ? 7.305 -6.515 -28.891 1.00 93.19 78 ALA A C 1
ATOM 636 O O . ALA A 1 78 ? 7.087 -6.076 -30.022 1.00 93.19 78 ALA A O 1
ATOM 637 N N . GLU A 1 79 ? 7.611 -7.803 -28.697 1.00 95.06 79 GLU A N 1
ATOM 638 C CA . GLU A 1 79 ? 7.726 -8.772 -29.796 1.00 95.06 79 GLU A CA 1
ATOM 639 C C . GLU A 1 79 ? 6.399 -8.967 -30.546 1.00 95.06 79 GLU A C 1
ATOM 641 O O . GLU A 1 79 ? 6.396 -9.177 -31.760 1.00 95.06 79 GLU A O 1
ATOM 646 N N . ARG A 1 80 ? 5.261 -8.867 -29.847 1.00 94.88 80 ARG A N 1
ATOM 647 C CA . ARG A 1 80 ? 3.914 -9.022 -30.424 1.00 94.88 80 ARG A CA 1
ATOM 648 C C . ARG A 1 80 ? 3.434 -7.755 -31.115 1.00 94.88 80 ARG A C 1
ATOM 650 O O . ARG A 1 80 ? 2.845 -7.854 -32.191 1.00 94.88 80 ARG A O 1
ATOM 657 N N . MET A 1 81 ? 3.774 -6.589 -30.568 1.00 94.12 81 MET A N 1
ATOM 658 C CA . MET A 1 81 ? 3.596 -5.301 -31.236 1.00 94.12 81 MET A CA 1
ATOM 659 C C . MET A 1 81 ? 4.348 -5.260 -32.571 1.00 94.12 81 MET A C 1
ATOM 661 O O . MET A 1 81 ? 3.759 -4.914 -33.591 1.00 94.12 81 MET A O 1
ATOM 665 N N . ASN A 1 82 ? 5.615 -5.689 -32.580 1.00 96.00 82 ASN A N 1
ATOM 666 C CA . ASN A 1 82 ? 6.445 -5.719 -33.786 1.00 96.00 82 ASN A CA 1
ATOM 667 C C . ASN A 1 82 ? 5.995 -6.788 -34.804 1.00 96.00 82 ASN A C 1
ATOM 669 O O . ASN A 1 82 ? 6.061 -6.566 -36.007 1.00 96.00 82 ASN A O 1
ATOM 673 N N . ARG A 1 83 ? 5.534 -7.961 -34.339 1.00 95.50 83 ARG A N 1
ATOM 674 C CA . ARG A 1 83 ? 5.162 -9.086 -35.219 1.00 95.50 83 ARG A CA 1
ATOM 675 C C . ARG A 1 83 ? 3.742 -9.009 -35.786 1.00 95.50 83 ARG A C 1
ATOM 677 O O . ARG A 1 83 ? 3.510 -9.546 -36.866 1.00 95.50 83 ARG A O 1
ATOM 684 N N . TYR A 1 84 ? 2.787 -8.439 -35.050 1.00 93.81 84 TYR A N 1
ATOM 685 C CA . TYR A 1 84 ? 1.362 -8.517 -35.400 1.00 93.81 84 TYR A CA 1
ATOM 686 C C . TYR A 1 84 ? 0.716 -7.155 -35.646 1.00 93.81 84 TYR A C 1
ATOM 688 O O . TYR A 1 84 ? 0.022 -6.996 -36.646 1.00 93.81 84 TYR A O 1
ATOM 696 N N . SER A 1 85 ? 0.882 -6.201 -34.726 1.00 93.44 85 SER A N 1
ATOM 697 C CA . SER A 1 85 ? 0.343 -4.840 -34.842 1.00 93.44 85 SER A CA 1
ATOM 698 C C . SER A 1 85 ? 0.797 -3.985 -33.655 1.00 93.44 85 SER A C 1
ATOM 700 O O . SER A 1 85 ? 0.613 -4.411 -32.513 1.00 93.44 85 SER A O 1
ATOM 702 N N . PRO A 1 86 ? 1.284 -2.750 -33.878 1.00 93.06 86 PRO A N 1
ATOM 703 C CA . PRO A 1 86 ? 1.689 -1.849 -32.800 1.00 93.06 86 PRO A CA 1
ATOM 704 C C . PRO A 1 86 ? 0.510 -1.269 -31.998 1.00 93.06 86 PRO A C 1
ATOM 706 O O . PRO A 1 86 ? 0.741 -0.590 -31.002 1.00 93.06 86 PRO A O 1
ATOM 709 N N . GLN A 1 87 ? -0.741 -1.498 -32.418 1.00 93.25 87 GLN A N 1
ATOM 710 C CA . GLN A 1 87 ? -1.935 -0.925 -31.779 1.00 93.25 87 GLN A CA 1
ATOM 711 C C . GLN A 1 87 ? -2.762 -1.954 -31.002 1.00 93.25 87 GLN A C 1
ATOM 713 O O . GLN A 1 87 ? -3.274 -1.645 -29.927 1.00 93.25 87 GLN A O 1
ATOM 718 N N . ILE A 1 88 ? -2.932 -3.163 -31.545 1.00 95.19 88 ILE A N 1
ATOM 719 C CA . ILE A 1 88 ? -3.779 -4.200 -30.943 1.00 95.19 88 ILE A CA 1
ATOM 720 C C . ILE A 1 88 ? -3.433 -5.587 -31.486 1.00 95.19 88 ILE A C 1
ATOM 722 O O . ILE A 1 88 ? -3.385 -5.785 -32.701 1.00 95.19 88 ILE A O 1
ATOM 726 N N . PHE A 1 89 ? -3.267 -6.570 -30.602 1.00 95.25 89 PHE A N 1
ATOM 727 C CA . PHE A 1 89 ? -3.101 -7.973 -30.991 1.00 95.25 89 PHE A CA 1
ATOM 728 C C . PHE A 1 89 ? -3.950 -8.911 -30.126 1.00 95.25 89 PHE A C 1
ATOM 730 O O . PHE A 1 89 ? -4.335 -8.565 -29.013 1.00 95.25 89 PHE A O 1
ATOM 737 N N . LYS A 1 90 ? -4.245 -10.117 -30.621 1.00 95.50 90 LYS A N 1
ATOM 738 C CA . LYS A 1 90 ? -4.884 -11.185 -29.838 1.00 95.50 90 LYS A CA 1
ATOM 739 C C . LYS A 1 90 ? -3.860 -12.182 -29.306 1.00 95.50 90 LYS A C 1
ATOM 741 O O . LYS A 1 90 ? -2.914 -12.541 -30.008 1.00 95.50 90 LYS A O 1
ATOM 746 N N . THR A 1 91 ? -4.101 -12.674 -28.100 1.00 95.25 91 THR A N 1
ATOM 747 C CA . THR A 1 91 ? -3.336 -13.750 -27.462 1.00 95.25 91 THR A CA 1
ATOM 748 C C . THR A 1 91 ? -4.260 -14.610 -26.590 1.00 95.25 91 THR A C 1
ATOM 750 O O . THR A 1 91 ? -5.482 -14.432 -26.592 1.00 95.25 91 THR A O 1
ATOM 753 N N . SER A 1 92 ? -3.695 -15.571 -25.866 1.00 93.00 92 SER A N 1
ATOM 754 C CA . SER A 1 92 ? -4.370 -16.227 -24.753 1.00 93.00 92 SER A CA 1
ATOM 755 C C . SER A 1 92 ? -3.418 -16.345 -23.569 1.00 93.00 92 SER A C 1
ATOM 757 O O . SER A 1 92 ? -2.306 -16.843 -23.732 1.00 93.00 92 SER A O 1
ATOM 759 N N . LEU A 1 93 ? -3.849 -15.882 -22.395 1.00 87.94 93 LEU A N 1
ATOM 760 C CA . LEU A 1 93 ? -3.106 -15.964 -21.135 1.00 87.94 93 LEU A CA 1
ATOM 761 C C . LEU A 1 93 ? -4.047 -16.478 -20.038 1.00 87.94 93 LEU A C 1
ATOM 763 O O . LEU A 1 93 ? -5.237 -16.178 -20.057 1.00 87.94 93 LEU A O 1
ATOM 767 N N . ALA A 1 94 ? -3.516 -17.265 -19.101 1.00 79.38 94 ALA A N 1
ATOM 768 C CA . ALA A 1 94 ? -4.265 -17.946 -18.038 1.00 79.38 94 ALA A CA 1
ATOM 769 C C . ALA A 1 94 ? -5.452 -18.811 -18.533 1.00 79.38 94 ALA A C 1
ATOM 771 O O . ALA A 1 94 ? -6.387 -19.065 -17.783 1.00 79.38 94 ALA A O 1
ATOM 772 N N . GLY A 1 95 ? -5.406 -19.270 -19.790 1.00 80.06 95 GLY A N 1
ATOM 773 C CA . GLY A 1 95 ? -6.476 -20.028 -20.454 1.00 80.06 95 GLY A CA 1
ATOM 774 C C . GLY A 1 95 ? -7.541 -19.175 -21.145 1.00 80.06 95 GLY A C 1
ATOM 775 O O . GLY A 1 95 ? -8.261 -19.681 -22.005 1.00 80.06 95 GLY A O 1
ATOM 776 N N . GLU A 1 96 ? -7.577 -17.871 -20.872 1.00 86.00 96 GLU A N 1
ATOM 777 C CA . GLU A 1 96 ? -8.544 -16.950 -21.464 1.00 86.00 96 GLU A CA 1
ATOM 778 C C . GLU A 1 96 ? -8.066 -16.379 -22.795 1.00 86.00 96 GLU A C 1
ATOM 780 O O . GLU A 1 96 ? -6.869 -16.183 -23.017 1.00 86.00 96 GLU A O 1
ATOM 785 N N . ARG A 1 97 ? -9.001 -16.097 -23.708 1.00 90.81 97 ARG A N 1
ATOM 786 C CA . ARG A 1 97 ? -8.721 -15.439 -24.996 1.00 90.81 97 ARG A CA 1
ATOM 787 C C . ARG A 1 97 ? -8.860 -13.931 -24.828 1.00 90.81 97 ARG A C 1
ATOM 789 O O . ARG A 1 97 ? -9.914 -13.461 -24.421 1.00 90.81 97 ARG A O 1
ATOM 796 N N . MET A 1 98 ? -7.835 -13.171 -25.202 1.00 91.75 98 MET A N 1
ATOM 797 C CA . MET A 1 98 ? -7.791 -11.731 -24.934 1.00 91.75 98 MET A CA 1
ATOM 798 C C . MET A 1 98 ? -7.257 -10.916 -26.111 1.00 91.75 98 MET A C 1
ATOM 800 O O . MET A 1 98 ? -6.429 -11.386 -26.896 1.00 91.75 98 MET A O 1
ATOM 804 N N . ALA A 1 99 ? -7.727 -9.672 -26.206 1.00 93.88 99 ALA A N 1
ATOM 805 C CA . ALA A 1 99 ? -7.173 -8.643 -27.072 1.00 93.88 99 ALA A CA 1
ATOM 806 C C . ALA A 1 99 ? -6.352 -7.667 -26.220 1.00 93.88 99 ALA A C 1
ATOM 808 O O . ALA A 1 99 ? -6.879 -7.041 -25.303 1.00 93.88 99 ALA A O 1
ATOM 809 N N . VAL A 1 100 ? -5.064 -7.545 -26.524 1.00 94.06 100 VAL A N 1
ATOM 810 C CA . VAL A 1 100 ? -4.141 -6.619 -25.868 1.00 94.06 100 VAL A CA 1
ATOM 811 C C . VAL A 1 100 ? -4.101 -5.337 -26.684 1.00 94.06 100 VAL A C 1
ATOM 813 O O . VAL A 1 100 ? -3.607 -5.321 -27.813 1.00 94.06 100 VAL A O 1
ATOM 816 N N . PHE A 1 101 ? -4.635 -4.264 -26.109 1.00 94.50 101 PHE A N 1
ATOM 817 C CA . PHE A 1 101 ? -4.522 -2.911 -26.641 1.00 94.50 101 PHE A CA 1
ATOM 818 C C . PHE A 1 101 ? -3.156 -2.338 -26.253 1.00 94.50 101 PHE A C 1
ATOM 820 O O . PHE A 1 101 ? -2.712 -2.501 -25.119 1.00 94.50 101 PHE A O 1
ATOM 827 N N . CYS A 1 102 ? -2.476 -1.698 -27.201 1.00 92.44 102 CYS A N 1
ATOM 828 C CA . CYS A 1 102 ? -1.088 -1.273 -27.057 1.00 92.44 102 CYS A CA 1
ATOM 829 C C . CYS A 1 102 ? -0.950 0.254 -27.131 1.00 92.44 102 CYS A C 1
ATOM 831 O O . CYS A 1 102 ? -1.706 0.940 -27.823 1.00 92.44 102 CYS A O 1
ATOM 833 N N . GLY A 1 103 ? 0.059 0.782 -26.435 1.00 89.06 103 GLY A N 1
ATOM 834 C CA . GLY A 1 103 ? 0.392 2.206 -26.436 1.00 89.06 103 GLY A CA 1
ATOM 835 C C . GLY A 1 103 ? -0.657 3.116 -25.780 1.00 89.06 103 GLY A C 1
ATOM 836 O O . GLY A 1 103 ? -1.677 2.682 -25.244 1.00 89.06 103 GLY A O 1
ATOM 837 N N . ALA A 1 104 ? -0.393 4.424 -25.820 1.00 91.81 104 ALA A N 1
ATOM 838 C CA . ALA A 1 104 ? -1.220 5.424 -25.144 1.00 91.81 104 ALA A CA 1
ATOM 839 C C . ALA A 1 104 ? -2.660 5.501 -25.689 1.00 91.81 104 ALA A C 1
ATOM 841 O O . ALA A 1 104 ? -3.591 5.728 -24.919 1.00 91.81 104 ALA A O 1
ATOM 842 N N . SER A 1 105 ? -2.864 5.286 -26.994 1.00 91.00 105 SER A N 1
ATOM 843 C CA . SER A 1 105 ? -4.193 5.277 -27.621 1.00 91.00 105 SER A CA 1
ATOM 844 C C . SER A 1 105 ? -5.038 4.086 -27.164 1.00 91.00 105 SER A C 1
ATOM 846 O O . SER A 1 105 ? -6.194 4.276 -26.786 1.00 91.00 105 SER A O 1
ATOM 848 N N . GLY A 1 106 ? -4.453 2.884 -27.127 1.00 92.44 106 GLY A N 1
ATOM 849 C CA . GLY A 1 106 ? -5.100 1.677 -26.615 1.00 92.44 106 GLY A CA 1
ATOM 850 C C . GLY A 1 106 ? -5.477 1.801 -25.137 1.00 92.44 106 GLY A C 1
ATOM 851 O O . GLY A 1 106 ? -6.628 1.573 -24.768 1.00 92.44 106 GLY A O 1
ATOM 852 N N . ASN A 1 107 ? -4.542 2.273 -24.310 1.00 91.06 107 ASN A N 1
ATOM 853 C CA . ASN A 1 107 ? -4.786 2.526 -22.888 1.00 91.06 107 ASN A CA 1
ATOM 854 C C . ASN A 1 107 ? -5.898 3.568 -22.676 1.00 91.06 107 ASN A C 1
ATOM 856 O O . ASN A 1 107 ? -6.819 3.345 -21.892 1.00 91.06 107 ASN A O 1
ATOM 860 N N . LYS A 1 108 ? -5.867 4.687 -23.419 1.00 94.19 108 LYS A N 1
ATOM 861 C CA . LYS A 1 108 ? -6.913 5.720 -23.356 1.00 94.19 108 LYS A CA 1
ATOM 862 C C . LYS A 1 108 ? -8.283 5.169 -23.754 1.00 94.19 108 LYS A C 1
ATOM 864 O O . LYS A 1 108 ? -9.268 5.533 -23.116 1.00 94.19 108 LYS A O 1
ATOM 869 N N . PHE A 1 109 ? -8.359 4.305 -24.769 1.00 93.62 109 PHE A N 1
ATOM 870 C CA . PHE A 1 109 ? -9.611 3.656 -25.165 1.00 93.62 109 PHE A CA 1
ATOM 871 C C . PHE A 1 109 ? -10.196 2.814 -24.025 1.00 93.62 109 PHE A C 1
ATOM 873 O O . PHE A 1 109 ? -11.372 2.985 -23.713 1.00 93.62 109 PHE A O 1
ATOM 880 N N . LEU A 1 110 ? -9.389 1.970 -23.373 1.00 92.56 110 LEU A N 1
ATOM 881 C CA . LEU A 1 110 ? -9.851 1.140 -22.257 1.00 92.56 110 LEU A CA 1
ATOM 882 C C . LEU A 1 110 ? -10.330 2.002 -21.076 1.00 92.56 110 LEU A C 1
ATOM 884 O O . LEU A 1 110 ? -11.492 1.915 -20.687 1.00 92.56 110 LEU A O 1
ATOM 888 N N . PHE A 1 111 ? -9.484 2.905 -20.568 1.00 91.06 111 PHE A N 1
ATOM 889 C CA . PHE A 1 111 ? -9.803 3.695 -19.371 1.00 91.06 111 PHE A CA 1
ATOM 890 C C . PHE A 1 111 ? -10.925 4.732 -19.577 1.00 91.06 111 PHE A C 1
ATOM 892 O O . PHE A 1 111 ? -11.624 5.074 -18.629 1.00 91.06 111 PHE A O 1
ATOM 899 N N . SER A 1 112 ? -11.157 5.223 -20.803 1.00 93.12 112 SER A N 1
ATOM 900 C CA . SER A 1 112 ? -12.260 6.174 -21.077 1.00 93.12 112 SER A CA 1
ATOM 901 C C . SER A 1 112 ? -13.636 5.498 -21.213 1.00 93.12 112 SER A C 1
ATOM 903 O O . SER A 1 112 ? -14.672 6.179 -21.170 1.00 93.12 112 SER A O 1
ATOM 905 N N . ASN A 1 113 ? -13.650 4.173 -21.406 1.00 91.88 113 ASN A N 1
ATOM 906 C CA . ASN A 1 113 ? -14.843 3.363 -21.668 1.00 91.88 113 ASN A CA 1
ATOM 907 C C . ASN A 1 113 ? -15.141 2.330 -20.569 1.00 91.88 113 ASN A C 1
ATOM 909 O O . ASN A 1 113 ? -15.968 1.435 -20.776 1.00 91.88 113 ASN A O 1
ATOM 913 N N . GLU A 1 114 ? -14.509 2.466 -19.404 1.00 87.19 114 GLU A N 1
ATOM 914 C CA . GLU A 1 114 ? -14.826 1.668 -18.223 1.00 87.19 114 GLU A CA 1
ATOM 915 C C . GLU A 1 114 ? -16.291 1.881 -17.802 1.00 87.19 114 GLU A C 1
ATOM 917 O O . GLU A 1 114 ? -16.792 3.008 -17.767 1.00 87.19 114 GLU A O 1
ATOM 922 N N . ASN A 1 115 ? -16.994 0.774 -17.549 1.00 85.12 115 ASN A N 1
ATOM 923 C CA . ASN A 1 115 ? -18.442 0.685 -17.336 1.00 85.12 115 ASN A CA 1
ATOM 924 C C . ASN A 1 115 ? -19.310 1.203 -18.508 1.00 85.12 115 ASN A C 1
ATOM 926 O O . ASN A 1 115 ? -20.495 1.465 -18.320 1.00 85.12 115 ASN A O 1
ATOM 930 N N . LYS A 1 116 ? -18.743 1.330 -19.721 1.00 89.56 116 LYS A N 1
ATOM 931 C CA . LYS A 1 116 ? -19.472 1.686 -20.960 1.00 89.56 116 LYS A CA 1
ATOM 932 C C . LYS A 1 116 ? -19.344 0.617 -22.044 1.00 89.56 116 LYS A C 1
ATOM 934 O O . LYS A 1 116 ? -20.346 0.163 -22.578 1.00 89.56 116 LYS A O 1
ATOM 939 N N . LEU A 1 117 ? -18.106 0.238 -22.375 1.00 90.44 117 LEU A N 1
ATOM 940 C CA . LEU A 1 117 ? -17.776 -0.794 -23.374 1.00 90.44 117 LEU A CA 1
ATOM 941 C C . LEU A 1 117 ? -16.934 -1.931 -22.783 1.00 90.44 117 LEU A C 1
ATOM 943 O O . LEU A 1 117 ? -16.899 -3.023 -23.340 1.00 90.44 117 LEU A O 1
ATOM 947 N N . VAL A 1 118 ? -16.238 -1.665 -21.675 1.00 89.69 118 VAL A N 1
ATOM 948 C CA . VAL A 1 118 ? -15.424 -2.635 -20.938 1.00 89.69 118 VAL A CA 1
ATOM 949 C C . VAL A 1 118 ? -15.725 -2.523 -19.447 1.00 89.69 118 VAL A C 1
ATOM 951 O O . VAL A 1 118 ? -16.079 -1.451 -18.959 1.00 89.69 118 VAL A O 1
ATOM 954 N N . VAL A 1 119 ? -15.569 -3.624 -18.723 1.00 85.19 119 VAL A N 1
ATOM 955 C CA . VAL A 1 119 ? -15.646 -3.681 -17.258 1.00 85.19 119 VAL A CA 1
ATOM 956 C C . VAL A 1 119 ? -14.344 -4.258 -16.719 1.00 85.19 119 VAL A C 1
ATOM 958 O O . VAL A 1 119 ? -13.662 -5.005 -17.423 1.00 85.19 119 VAL A O 1
ATOM 961 N N . SER A 1 120 ? -13.991 -3.900 -15.485 1.00 82.44 120 SER A N 1
ATOM 962 C CA . SER A 1 120 ? -12.878 -4.543 -14.787 1.00 82.44 120 SER A CA 1
ATOM 963 C C . SER A 1 120 ? -13.175 -6.036 -14.627 1.00 82.44 120 SER A C 1
ATOM 965 O O . SER A 1 120 ? -14.295 -6.418 -14.293 1.00 82.44 120 SER A O 1
ATOM 967 N N . TRP A 1 121 ? -12.182 -6.877 -14.903 1.00 82.81 121 TRP A N 1
ATOM 968 C CA . TRP A 1 121 ? -12.292 -8.329 -14.830 1.00 82.81 121 TRP A CA 1
ATOM 969 C C . TRP A 1 121 ? -10.993 -8.904 -14.282 1.00 82.81 121 TRP A C 1
ATOM 971 O O . TRP A 1 121 ? -9.904 -8.489 -14.688 1.00 82.81 121 TRP A O 1
ATOM 981 N N . TRP A 1 122 ? -11.117 -9.889 -13.398 1.00 76.81 122 TRP A N 1
ATOM 982 C CA . TRP A 1 122 ? -10.001 -10.658 -12.871 1.00 76.81 122 TRP A CA 1
ATOM 983 C C . TRP A 1 122 ? -10.227 -12.148 -13.145 1.00 76.81 122 TRP A C 1
ATOM 985 O O . TRP A 1 122 ? -11.369 -12.605 -13.155 1.00 76.81 122 TRP A O 1
ATOM 995 N N . PRO A 1 123 ? -9.159 -12.947 -13.321 1.00 76.19 123 PRO A N 1
ATOM 996 C CA . PRO A 1 123 ? -9.283 -14.398 -13.333 1.00 76.19 123 PRO A CA 1
ATOM 997 C C . PRO A 1 123 ? -10.023 -14.874 -12.069 1.00 76.19 123 PRO A C 1
ATOM 999 O O . PRO A 1 123 ? -9.598 -14.491 -10.974 1.00 76.19 123 PRO A O 1
ATOM 1002 N N . PRO A 1 124 ? -11.046 -15.751 -12.161 1.00 74.44 124 PRO A N 1
ATOM 1003 C CA . PRO A 1 124 ? -11.837 -16.201 -11.001 1.00 74.44 124 PRO A CA 1
ATOM 1004 C C . PRO A 1 124 ? -11.002 -16.807 -9.862 1.00 74.44 124 PRO A C 1
ATOM 1006 O O . PRO A 1 124 ? -11.398 -16.874 -8.699 1.00 74.44 124 PRO A O 1
ATOM 1009 N N . THR A 1 125 ? -9.803 -17.270 -10.203 1.00 69.62 125 THR A N 1
ATOM 1010 C CA . THR A 1 125 ? -8.808 -17.815 -9.285 1.00 69.62 125 THR A CA 1
ATOM 1011 C C . THR A 1 125 ? -8.094 -16.730 -8.475 1.00 69.62 125 THR A C 1
ATOM 1013 O O . THR A 1 125 ? -7.772 -16.963 -7.314 1.00 69.62 125 THR A O 1
ATOM 1016 N N . ILE A 1 126 ? -7.877 -15.544 -9.052 1.00 70.94 126 ILE A N 1
ATOM 1017 C CA . ILE A 1 126 ? -7.398 -14.366 -8.321 1.00 70.94 126 ILE A CA 1
ATOM 1018 C C . ILE A 1 126 ? -8.526 -13.827 -7.440 1.00 70.94 126 ILE A C 1
ATOM 1020 O O . ILE A 1 126 ? -8.297 -13.667 -6.245 1.00 70.94 126 ILE A O 1
ATOM 1024 N N . GLU A 1 127 ? -9.741 -13.661 -7.979 1.00 73.75 127 GLU A N 1
ATOM 1025 C CA . GLU A 1 127 ? -10.916 -13.195 -7.216 1.00 73.75 127 GLU A CA 1
ATOM 1026 C C . GLU A 1 127 ? -11.101 -14.004 -5.925 1.00 73.75 127 GLU A C 1
ATOM 1028 O O . GLU A 1 127 ? -11.069 -13.451 -4.829 1.00 73.75 127 GLU A O 1
ATOM 1033 N N . LYS A 1 128 ? -11.131 -15.341 -6.025 1.00 71.69 128 LYS A N 1
ATOM 1034 C CA . LYS A 1 128 ? -11.265 -16.255 -4.876 1.00 71.69 128 LYS A CA 1
ATOM 1035 C C . LYS A 1 128 ? -10.222 -16.056 -3.762 1.00 71.69 128 LYS A C 1
ATOM 1037 O O . LYS A 1 128 ? -10.459 -16.451 -2.618 1.00 71.69 128 LYS A O 1
ATOM 1042 N N . ILE A 1 129 ? -9.058 -15.497 -4.084 1.00 71.50 129 ILE A N 1
ATOM 1043 C CA . ILE A 1 129 ? -8.040 -15.131 -3.100 1.00 71.50 129 ILE A CA 1
ATOM 1044 C C . ILE A 1 129 ? -8.297 -13.712 -2.578 1.00 71.50 129 ILE A C 1
ATOM 1046 O O . ILE A 1 129 ? -8.346 -13.526 -1.362 1.00 71.50 129 ILE A O 1
ATOM 1050 N N . THR A 1 130 ? -8.463 -12.734 -3.471 1.00 64.31 130 THR A N 1
ATOM 1051 C CA . THR A 1 130 ? -8.357 -11.301 -3.161 1.00 64.31 130 THR A CA 1
ATOM 1052 C C . THR A 1 130 ? -9.653 -10.634 -2.708 1.00 64.31 130 THR A C 1
ATOM 1054 O O . THR A 1 130 ? -9.590 -9.752 -1.856 1.00 64.31 130 THR A O 1
ATOM 1057 N N . ILE A 1 131 ? -10.799 -10.995 -3.293 1.00 62.56 131 ILE A N 1
ATOM 1058 C CA . ILE A 1 131 ? -12.058 -10.245 -3.199 1.00 62.56 131 ILE A CA 1
ATOM 1059 C C . ILE A 1 131 ? -13.236 -11.232 -3.235 1.00 62.56 131 ILE A C 1
ATOM 1061 O O . ILE A 1 131 ? -13.410 -11.964 -4.208 1.00 62.56 131 ILE A O 1
ATOM 1065 N N . GLY A 1 132 ? -14.076 -11.239 -2.197 1.00 59.19 132 GLY A N 1
ATOM 1066 C CA . GLY A 1 132 ? -15.315 -12.021 -2.183 1.00 59.19 132 GLY A CA 1
ATOM 1067 C C . GLY A 1 132 ? -16.241 -11.664 -3.350 1.00 59.19 132 GLY A C 1
ATOM 1068 O O . GLY A 1 132 ? -16.267 -10.526 -3.813 1.00 59.19 132 GLY A O 1
ATOM 1069 N N . SER A 1 133 ? -17.035 -12.631 -3.815 1.00 52.84 133 SER A N 1
ATOM 1070 C CA . SER A 1 133 ? -17.772 -12.581 -5.094 1.00 52.84 133 SER A CA 1
ATOM 1071 C C . SER A 1 133 ? -18.706 -11.381 -5.311 1.00 52.84 133 SER A C 1
ATOM 1073 O O . SER A 1 133 ? -19.144 -11.154 -6.434 1.00 52.84 133 SER A O 1
ATOM 1075 N N . ASN A 1 134 ? -19.034 -10.617 -4.267 1.00 51.44 134 ASN A N 1
ATOM 1076 C CA . ASN A 1 134 ? -19.914 -9.454 -4.368 1.00 51.44 134 ASN A CA 1
ATOM 1077 C C . ASN A 1 134 ? -19.162 -8.162 -4.736 1.00 51.44 134 ASN A C 1
ATOM 1079 O O . ASN A 1 134 ? -19.737 -7.295 -5.401 1.00 51.44 134 ASN A O 1
ATOM 1083 N N . SER A 1 135 ? -17.888 -8.010 -4.356 1.00 53.72 135 SER A N 1
ATOM 1084 C CA . SER A 1 135 ? -17.153 -6.744 -4.533 1.00 53.72 135 SER A CA 1
ATOM 1085 C C . SER A 1 135 ? -16.546 -6.558 -5.930 1.00 53.72 135 SER A C 1
ATOM 1087 O O . SER A 1 135 ? -16.070 -5.466 -6.229 1.00 53.72 135 SER A O 1
ATOM 1089 N N . THR A 1 136 ? -16.604 -7.574 -6.800 1.00 54.62 136 THR A N 1
ATOM 1090 C CA . THR A 1 136 ? -16.250 -7.474 -8.233 1.00 54.62 136 THR A CA 1
ATOM 1091 C C . THR A 1 136 ? -17.418 -7.025 -9.115 1.00 54.62 136 THR A C 1
ATOM 1093 O O . THR A 1 136 ? -17.223 -6.695 -10.284 1.00 54.62 136 THR A O 1
ATOM 1096 N N . SER A 1 137 ? -18.636 -6.941 -8.565 1.00 64.12 137 SER A N 1
ATOM 1097 C CA . SER A 1 137 ? -19.756 -6.290 -9.249 1.00 64.12 137 SER A CA 1
ATOM 1098 C C . SER A 1 137 ? -19.455 -4.805 -9.502 1.00 64.12 137 SER A C 1
ATOM 1100 O O . SER A 1 137 ? -18.713 -4.169 -8.747 1.00 64.12 137 SER A O 1
ATOM 1102 N N . VAL A 1 138 ? -20.057 -4.220 -10.545 1.00 66.69 138 VAL A N 1
ATOM 1103 C CA . VAL A 1 138 ? -19.915 -2.780 -10.847 1.00 66.69 138 VAL A CA 1
ATOM 1104 C C . VAL A 1 138 ? -20.308 -1.930 -9.633 1.00 66.69 138 VAL A C 1
ATOM 1106 O O . VAL A 1 138 ? -19.638 -0.945 -9.324 1.00 66.69 138 VAL A O 1
ATOM 1109 N N . GLU A 1 139 ? -21.346 -2.344 -8.907 1.00 68.56 139 GLU A N 1
ATOM 1110 C CA . GLU A 1 139 ? -21.838 -1.628 -7.731 1.00 68.56 139 GLU A CA 1
ATOM 1111 C C . GLU A 1 139 ? -20.931 -1.815 -6.507 1.00 68.56 139 GLU A C 1
ATOM 1113 O O . GLU A 1 139 ? -20.521 -0.838 -5.880 1.00 68.56 139 GLU A O 1
ATOM 1118 N N . GLY A 1 140 ? -20.482 -3.045 -6.237 1.00 69.94 140 GLY A N 1
ATOM 1119 C CA . GLY A 1 140 ? -19.470 -3.320 -5.213 1.00 69.94 140 GLY A CA 1
ATOM 1120 C C . GLY A 1 140 ? -18.163 -2.553 -5.452 1.00 69.94 140 GLY A C 1
ATOM 1121 O O . GLY A 1 140 ? -17.577 -2.019 -4.508 1.00 69.94 140 GLY A O 1
ATOM 1122 N N . THR A 1 141 ? -17.757 -2.405 -6.716 1.00 71.31 141 THR A N 1
ATOM 1123 C CA . THR A 1 141 ? -16.570 -1.636 -7.120 1.00 71.31 141 THR A CA 1
ATOM 1124 C C . THR A 1 141 ? -16.747 -0.137 -6.858 1.00 71.31 141 THR A C 1
ATOM 1126 O O . THR A 1 141 ? -15.840 0.496 -6.312 1.00 71.31 141 THR A O 1
ATOM 1129 N N . LYS A 1 142 ? -17.908 0.450 -7.191 1.00 76.94 142 LYS A N 1
ATOM 1130 C CA . LYS A 1 142 ? -18.220 1.855 -6.861 1.00 76.94 142 LYS A CA 1
ATOM 1131 C C . LYS A 1 142 ? -18.248 2.088 -5.349 1.00 76.94 142 LYS A C 1
ATOM 1133 O O . LYS A 1 142 ? -17.597 3.022 -4.883 1.00 76.94 142 LYS A O 1
ATOM 1138 N N . LYS A 1 143 ? -18.945 1.228 -4.593 1.00 77.44 143 LYS A N 1
ATOM 1139 C CA . LYS A 1 143 ? -19.057 1.285 -3.123 1.00 77.44 143 LYS A CA 1
ATOM 1140 C C . LYS A 1 143 ? -17.673 1.252 -2.468 1.00 77.44 143 LYS A C 1
ATOM 1142 O O . LYS A 1 143 ? -17.324 2.151 -1.706 1.00 77.44 143 LYS A O 1
ATOM 1147 N N . MET A 1 144 ? -16.847 0.274 -2.848 1.00 77.88 144 MET A N 1
ATOM 1148 C CA . MET A 1 144 ? -15.459 0.141 -2.391 1.00 77.88 144 MET A CA 1
ATOM 1149 C C . MET A 1 144 ? -14.621 1.381 -2.734 1.00 77.88 144 MET A C 1
ATOM 1151 O O . MET A 1 144 ? -13.932 1.926 -1.872 1.00 77.88 144 MET A O 1
ATOM 1155 N N . ARG A 1 145 ? -14.722 1.885 -3.973 1.00 82.38 145 ARG A N 1
ATOM 1156 C CA . ARG A 1 145 ? -14.024 3.104 -4.401 1.00 82.38 145 ARG A CA 1
ATOM 1157 C C . ARG A 1 145 ? -14.439 4.323 -3.578 1.00 82.38 145 ARG A C 1
ATOM 1159 O O . ARG A 1 145 ? -13.562 5.085 -3.193 1.00 82.38 145 ARG A O 1
ATOM 1166 N N . GLY A 1 146 ? -15.727 4.501 -3.284 1.00 84.62 146 GLY A N 1
ATOM 1167 C CA . GLY A 1 146 ? -16.215 5.593 -2.437 1.00 84.62 146 GLY A CA 1
ATOM 1168 C C . GLY A 1 146 ? -15.561 5.585 -1.053 1.00 84.62 146 GLY A C 1
ATOM 1169 O O . GLY A 1 146 ? -14.963 6.579 -0.648 1.00 84.62 146 GLY A O 1
ATOM 1170 N N . ILE A 1 147 ? -15.583 4.435 -0.372 1.00 83.88 147 ILE A N 1
ATOM 1171 C CA . ILE A 1 147 ? -15.033 4.291 0.987 1.00 83.88 147 ILE A CA 1
ATOM 1172 C C . ILE A 1 147 ? -13.504 4.467 1.003 1.00 83.88 147 ILE A C 1
ATOM 1174 O O . ILE A 1 147 ? -12.974 5.161 1.871 1.00 83.88 147 ILE A O 1
ATOM 1178 N N . ILE A 1 148 ? -12.782 3.899 0.027 1.00 84.62 148 ILE A N 1
ATOM 1179 C CA . ILE A 1 148 ? -11.330 4.112 -0.100 1.00 84.62 148 ILE A CA 1
ATOM 1180 C C . ILE A 1 148 ? -11.016 5.588 -0.361 1.00 84.62 148 ILE A C 1
ATOM 1182 O O . ILE A 1 148 ? -10.071 6.116 0.219 1.00 84.62 148 ILE A O 1
ATOM 1186 N N . MET A 1 149 ? -11.784 6.271 -1.215 1.00 87.44 149 MET A N 1
ATOM 1187 C CA . MET A 1 149 ? -11.538 7.683 -1.515 1.00 87.44 149 MET A CA 1
ATOM 1188 C C . MET A 1 149 ? -11.748 8.581 -0.292 1.00 87.44 149 MET A C 1
ATOM 1190 O O . MET A 1 149 ? -10.992 9.534 -0.151 1.00 87.44 149 MET A O 1
ATOM 1194 N N . GLU A 1 150 ? -12.686 8.266 0.611 1.00 84.94 150 GLU A N 1
ATOM 1195 C CA . GLU A 1 150 ? -12.812 8.941 1.916 1.00 84.94 150 GLU A CA 1
ATOM 1196 C C . GLU A 1 150 ? -11.551 8.767 2.778 1.00 84.94 150 GLU A C 1
ATOM 1198 O O . GLU A 1 150 ? -11.012 9.748 3.290 1.00 84.94 150 GLU A O 1
ATOM 1203 N N . PHE A 1 151 ? -11.036 7.538 2.885 1.00 86.19 151 PHE A N 1
ATOM 1204 C CA . PHE A 1 151 ? -9.796 7.234 3.611 1.00 86.19 151 PHE A CA 1
ATOM 1205 C C . PHE A 1 151 ? -8.552 7.895 2.975 1.00 86.19 151 PHE A C 1
ATOM 1207 O O . PHE A 1 151 ? -7.621 8.281 3.677 1.00 86.19 151 PHE A O 1
ATOM 1214 N N . LEU A 1 152 ? -8.535 8.076 1.650 1.00 89.06 152 LEU A N 1
ATOM 1215 C CA . LEU A 1 152 ? -7.442 8.720 0.907 1.00 89.06 152 LEU A CA 1
ATOM 1216 C C . LEU A 1 152 ? -7.639 10.233 0.679 1.00 89.06 152 LEU A C 1
ATOM 1218 O O . LEU A 1 152 ? -6.895 10.831 -0.104 1.00 89.06 152 LEU A O 1
ATOM 1222 N N . LYS A 1 153 ? -8.603 10.883 1.347 1.00 88.00 153 LYS A N 1
ATOM 1223 C CA . LYS A 1 153 ? -8.783 12.342 1.252 1.00 88.00 153 LYS A CA 1
ATOM 1224 C C . LYS A 1 153 ? -7.547 13.109 1.746 1.00 88.00 153 LYS A C 1
ATOM 1226 O O . LYS A 1 153 ? -6.909 12.666 2.703 1.00 88.00 153 LYS A O 1
ATOM 1231 N N . PRO A 1 154 ? -7.226 14.292 1.182 1.00 86.44 154 PRO A N 1
ATOM 1232 C CA . PRO A 1 154 ? -6.087 15.107 1.619 1.00 86.44 154 PRO A CA 1
ATOM 1233 C C . PRO A 1 154 ? -6.053 15.388 3.130 1.00 86.44 154 PRO A C 1
ATOM 1235 O O . PRO A 1 154 ? -4.978 15.425 3.728 1.00 86.44 154 PRO A O 1
ATOM 1238 N N . GLU A 1 155 ? -7.217 15.555 3.758 1.00 82.31 155 GLU A N 1
ATOM 1239 C CA . GLU A 1 155 ? -7.381 15.809 5.193 1.00 82.31 155 GLU A CA 1
ATOM 1240 C C . GLU A 1 155 ? -7.106 14.561 6.049 1.00 82.31 155 GLU A C 1
ATOM 1242 O O . GLU A 1 155 ? -6.651 14.684 7.187 1.00 82.31 155 GLU A O 1
ATOM 1247 N N . ALA A 1 156 ? -7.366 13.364 5.514 1.00 81.69 156 ALA A N 1
ATOM 1248 C CA . ALA A 1 156 ? -7.032 12.090 6.149 1.00 81.69 156 ALA A CA 1
ATOM 1249 C C . ALA A 1 156 ? -5.537 11.777 5.975 1.00 81.69 156 ALA A C 1
ATOM 1251 O O . ALA A 1 156 ? -4.841 11.525 6.958 1.00 81.69 156 ALA A O 1
ATOM 1252 N N . LEU A 1 157 ? -5.008 11.928 4.754 1.00 85.94 157 LEU A N 1
ATOM 1253 C CA . LEU A 1 157 ? -3.588 11.732 4.444 1.00 85.94 157 LEU A CA 1
ATOM 1254 C C . LEU A 1 157 ? -2.669 12.595 5.323 1.00 85.94 157 LEU A C 1
ATOM 1256 O O . LEU A 1 157 ? -1.660 12.095 5.819 1.00 85.94 157 LEU A O 1
ATOM 1260 N N . GLN A 1 158 ? -3.032 13.856 5.590 1.00 82.81 158 GLN A N 1
ATOM 1261 C CA . GLN A 1 158 ? -2.280 14.733 6.502 1.00 82.81 158 GLN A CA 1
ATOM 1262 C C . GLN A 1 158 ? -2.147 14.159 7.924 1.00 82.81 158 GLN A C 1
ATOM 1264 O O . GLN A 1 158 ? -1.103 14.337 8.548 1.00 82.81 158 GLN A O 1
ATOM 1269 N N . LYS A 1 159 ? -3.153 13.426 8.421 1.00 81.31 159 LYS A N 1
ATOM 1270 C CA . LYS A 1 159 ? -3.107 12.753 9.734 1.00 81.31 159 LYS A CA 1
ATOM 1271 C C . LYS A 1 159 ? -2.210 11.512 9.722 1.00 81.31 159 LYS A C 1
ATOM 1273 O O . LYS A 1 159 ? -1.713 11.109 10.768 1.00 81.31 159 LYS A O 1
ATOM 1278 N N . TYR A 1 160 ? -1.974 10.915 8.553 1.00 86.00 160 TYR A N 1
ATOM 1279 C CA . TYR A 1 160 ? -1.115 9.737 8.408 1.00 86.00 160 TYR A CA 1
ATOM 1280 C C . TYR A 1 160 ? 0.368 10.092 8.269 1.00 86.00 160 TYR A C 1
ATOM 1282 O O . TYR A 1 160 ? 1.208 9.288 8.664 1.00 86.00 160 TYR A O 1
ATOM 1290 N N . VAL A 1 161 ? 0.715 11.293 7.785 1.00 87.44 161 VAL A N 1
ATOM 1291 C CA . VAL A 1 161 ? 2.118 11.725 7.616 1.00 87.44 161 VAL A CA 1
ATOM 1292 C C . VAL A 1 161 ? 2.966 11.569 8.896 1.00 87.44 161 VAL A C 1
ATOM 1294 O O . VAL A 1 161 ? 4.043 10.978 8.788 1.00 87.44 161 VAL A O 1
ATOM 1297 N N . PRO A 1 162 ? 2.528 11.993 10.104 1.00 84.69 162 PRO A N 1
ATOM 1298 C CA . PRO A 1 162 ? 3.302 11.783 11.333 1.00 84.69 162 PRO A CA 1
ATOM 1299 C C . PRO A 1 162 ? 3.527 10.301 11.660 1.00 84.69 162 PRO A C 1
ATOM 1301 O O . PRO A 1 162 ? 4.635 9.916 12.033 1.00 84.69 162 PRO A O 1
ATOM 1304 N N . ILE A 1 163 ? 2.507 9.457 11.456 1.00 86.94 163 ILE A N 1
ATOM 1305 C CA . ILE A 1 163 ? 2.568 8.005 11.693 1.00 86.94 163 ILE A CA 1
ATOM 1306 C C . ILE A 1 163 ? 3.580 7.360 10.737 1.00 86.94 163 ILE A C 1
ATOM 1308 O O . ILE A 1 163 ? 4.476 6.639 11.176 1.00 86.94 163 ILE A O 1
ATOM 1312 N N . ILE A 1 164 ? 3.481 7.674 9.440 1.00 91.75 164 ILE A N 1
ATOM 1313 C CA . ILE A 1 164 ? 4.399 7.201 8.395 1.00 91.75 164 ILE A CA 1
ATOM 1314 C C . ILE A 1 164 ? 5.837 7.616 8.730 1.00 91.75 164 ILE A C 1
ATOM 1316 O O . ILE A 1 164 ? 6.739 6.779 8.714 1.00 91.75 164 ILE A O 1
ATOM 1320 N N . ALA A 1 165 ? 6.057 8.888 9.076 1.00 89.38 165 ALA A N 1
ATOM 1321 C CA . ALA A 1 165 ? 7.380 9.418 9.392 1.00 89.38 165 ALA A CA 1
ATOM 1322 C C . ALA A 1 165 ? 7.979 8.795 10.666 1.00 89.38 165 ALA A C 1
ATOM 1324 O O . ALA A 1 165 ? 9.173 8.494 10.694 1.00 89.38 165 ALA A O 1
ATOM 1325 N N . CYS A 1 166 ? 7.169 8.568 11.704 1.00 88.94 166 CYS A N 1
ATOM 1326 C CA . CYS A 1 166 ? 7.596 7.895 12.931 1.00 88.94 166 CYS A CA 1
ATOM 1327 C C . CYS A 1 166 ? 8.018 6.443 12.653 1.00 88.94 166 CYS A C 1
ATOM 1329 O O . CYS A 1 166 ? 9.162 6.068 12.922 1.00 88.94 166 CYS A O 1
ATOM 1331 N N . MET A 1 167 ? 7.146 5.654 12.016 1.00 92.69 167 MET A N 1
ATOM 1332 C CA . MET A 1 167 ? 7.426 4.249 11.696 1.00 92.69 167 MET A CA 1
ATOM 1333 C C . MET A 1 167 ? 8.616 4.094 10.740 1.00 92.69 167 MET A C 1
ATOM 1335 O O . MET A 1 167 ? 9.430 3.189 10.920 1.00 92.69 167 MET A O 1
ATOM 1339 N N . ALA A 1 168 ? 8.769 4.989 9.757 1.00 91.94 168 ALA A N 1
ATOM 1340 C CA . ALA A 1 168 ? 9.916 4.988 8.852 1.00 91.94 168 ALA A CA 1
ATOM 1341 C C . ALA A 1 168 ? 11.237 5.267 9.590 1.00 91.94 168 ALA A C 1
ATOM 1343 O O . ALA A 1 168 ? 12.202 4.527 9.396 1.00 91.94 168 ALA A O 1
ATOM 1344 N N . ARG A 1 169 ? 11.283 6.272 10.480 1.00 90.06 169 ARG A N 1
ATOM 1345 C CA . ARG A 1 169 ? 12.475 6.569 11.300 1.00 90.06 169 ARG A CA 1
ATOM 1346 C C . ARG A 1 169 ? 12.839 5.400 12.210 1.00 90.06 169 ARG A C 1
ATOM 1348 O O . ARG A 1 169 ? 13.976 4.941 12.168 1.00 90.06 169 ARG A O 1
ATOM 1355 N N . GLN A 1 170 ? 11.876 4.865 12.964 1.00 88.44 170 GLN A N 1
ATOM 1356 C CA . GLN A 1 170 ? 12.089 3.690 13.817 1.00 88.44 170 GLN A CA 1
ATOM 1357 C C . GLN A 1 170 ? 12.608 2.492 13.008 1.00 88.44 170 GLN A C 1
ATOM 1359 O O . GLN A 1 170 ? 13.556 1.821 13.417 1.00 88.44 170 GLN A O 1
ATOM 1364 N N . HIS A 1 171 ? 12.030 2.243 11.830 1.00 91.38 171 HIS A N 1
ATOM 1365 C CA . HIS A 1 171 ? 12.458 1.160 10.955 1.00 91.38 171 HIS A CA 1
ATOM 1366 C C . HIS A 1 171 ? 13.902 1.338 10.459 1.00 91.38 171 HIS A C 1
ATOM 1368 O O . HIS A 1 171 ? 14.664 0.367 10.489 1.00 91.38 171 HIS A O 1
ATOM 1374 N N . LEU A 1 172 ? 14.292 2.549 10.043 1.00 89.81 172 LEU A N 1
ATOM 1375 C CA . LEU A 1 172 ? 15.667 2.873 9.647 1.00 89.81 172 LEU A CA 1
ATOM 1376 C C . LEU A 1 172 ? 16.642 2.654 10.814 1.00 89.81 172 LEU A C 1
ATOM 1378 O O . LEU A 1 172 ? 17.612 1.909 10.668 1.00 89.81 172 LEU A O 1
ATOM 1382 N N . THR A 1 173 ? 16.349 3.199 11.996 1.00 86.81 173 THR A N 1
ATOM 1383 C CA . THR A 1 173 ? 17.197 3.021 13.185 1.00 86.81 173 THR A CA 1
ATOM 1384 C C . THR A 1 173 ? 17.372 1.543 13.539 1.00 86.81 173 THR A C 1
ATOM 1386 O O . THR A 1 173 ? 18.503 1.080 13.655 1.00 86.81 173 THR A O 1
ATOM 1389 N N . ILE A 1 174 ? 16.283 0.775 13.646 1.00 85.62 174 ILE A N 1
ATOM 1390 C CA . ILE A 1 174 ? 16.316 -0.617 14.132 1.00 85.62 174 ILE A CA 1
ATOM 1391 C C . ILE A 1 174 ? 16.875 -1.605 13.096 1.00 85.62 174 ILE A C 1
ATOM 1393 O O . ILE A 1 174 ? 17.463 -2.612 13.478 1.00 85.62 174 ILE A O 1
ATOM 1397 N N . ASN A 1 175 ? 16.655 -1.380 11.794 1.00 86.56 175 ASN A N 1
ATOM 1398 C CA . ASN A 1 175 ? 16.928 -2.399 10.768 1.00 86.56 175 ASN A CA 1
ATOM 1399 C C . ASN A 1 175 ? 18.007 -1.999 9.749 1.00 86.56 175 ASN A C 1
ATOM 1401 O O . ASN A 1 175 ? 18.458 -2.868 9.005 1.00 86.56 175 ASN A O 1
ATOM 1405 N N . TRP A 1 176 ? 18.407 -0.721 9.686 1.00 85.31 176 TRP A N 1
ATOM 1406 C CA . TRP A 1 176 ? 19.400 -0.233 8.717 1.00 85.31 176 TRP A CA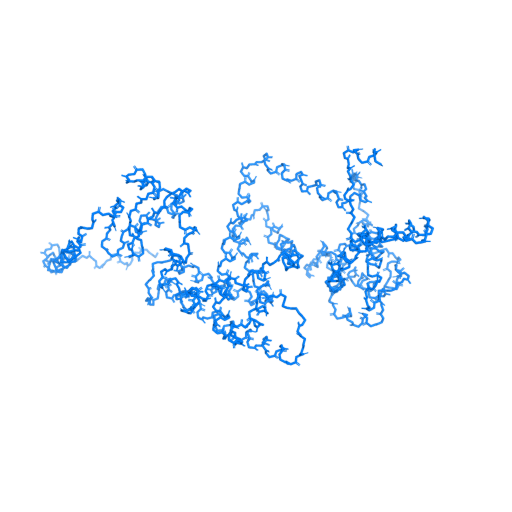 1
ATOM 1407 C C . TRP A 1 176 ? 20.711 0.220 9.368 1.00 85.31 176 TRP A C 1
ATOM 1409 O O . TRP A 1 176 ? 21.767 0.042 8.766 1.00 85.31 176 TRP A O 1
ATOM 1419 N N . SER A 1 177 ? 20.675 0.763 10.592 1.00 72.81 177 SER A N 1
ATOM 1420 C CA . SER A 1 177 ? 21.889 1.260 11.267 1.00 72.81 177 SER A CA 1
ATOM 1421 C C . SER A 1 177 ? 22.792 0.154 11.837 1.00 72.81 177 SER A C 1
ATOM 1423 O O . SER A 1 177 ? 24.000 0.335 11.964 1.00 72.81 177 SER A O 1
ATOM 1425 N N . THR A 1 178 ? 22.218 -1.003 12.175 1.00 65.25 178 THR A N 1
ATOM 1426 C CA . THR A 1 178 ? 22.847 -2.008 13.054 1.00 65.25 178 THR A CA 1
ATOM 1427 C C . THR A 1 178 ? 23.759 -3.004 12.326 1.00 65.25 178 THR A C 1
ATOM 1429 O O . THR A 1 178 ? 24.463 -3.778 12.968 1.00 65.25 178 THR A O 1
ATOM 1432 N N . SER A 1 179 ? 23.742 -3.039 10.991 1.00 61.06 179 SER A N 1
ATOM 1433 C CA . SER A 1 179 ? 24.315 -4.137 10.199 1.00 61.06 179 SER A CA 1
ATOM 1434 C C . SER A 1 179 ? 25.488 -3.705 9.311 1.00 61.06 179 SER A C 1
ATOM 1436 O O . SER A 1 179 ? 25.335 -3.593 8.096 1.00 61.06 179 SER A O 1
ATOM 1438 N N . ASN A 1 180 ? 26.669 -3.497 9.910 1.00 63.16 180 ASN A N 1
ATOM 1439 C CA . ASN A 1 180 ? 28.002 -3.436 9.268 1.00 63.16 180 ASN A CA 1
ATOM 1440 C C . ASN A 1 180 ? 28.083 -2.733 7.885 1.00 63.16 180 ASN A C 1
ATOM 1442 O O . ASN A 1 180 ? 28.799 -3.185 6.990 1.00 63.16 180 ASN A O 1
ATOM 1446 N N . GLY A 1 181 ? 27.323 -1.652 7.680 1.00 74.19 181 GLY A N 1
ATOM 1447 C CA . GLY A 1 181 ? 27.264 -0.909 6.414 1.00 74.19 181 GLY A CA 1
ATOM 1448 C C . GLY A 1 181 ? 26.633 -1.641 5.215 1.00 74.19 181 GLY A C 1
ATOM 1449 O O . GLY A 1 181 ? 26.781 -1.169 4.089 1.00 74.19 181 GLY A O 1
ATOM 1450 N N . ARG A 1 182 ? 25.951 -2.785 5.395 1.00 85.12 182 ARG A N 1
ATOM 1451 C CA . ARG A 1 182 ? 25.291 -3.532 4.302 1.00 85.12 182 ARG A CA 1
ATOM 1452 C C . ARG A 1 182 ? 23.923 -4.080 4.708 1.00 85.12 182 ARG A C 1
ATOM 1454 O O . ARG A 1 182 ? 23.787 -4.774 5.710 1.00 85.12 182 ARG A O 1
ATOM 1461 N N . VAL A 1 183 ? 22.924 -3.837 3.861 1.00 89.94 183 VAL A N 1
ATOM 1462 C CA . VAL A 1 183 ? 21.521 -4.243 4.054 1.00 89.94 183 VAL A CA 1
ATOM 1463 C C . VAL A 1 183 ? 20.914 -4.786 2.762 1.00 89.94 183 VAL A C 1
ATOM 1465 O O . VAL A 1 183 ? 21.379 -4.483 1.664 1.00 89.94 183 VAL A O 1
ATOM 1468 N N . LYS A 1 184 ? 19.830 -5.561 2.879 1.00 91.50 184 LYS A N 1
ATOM 1469 C CA . LYS A 1 184 ? 18.975 -5.931 1.743 1.00 91.50 184 LYS A CA 1
ATOM 1470 C C . LYS A 1 184 ? 17.747 -5.022 1.743 1.00 91.50 184 LYS A C 1
ATOM 1472 O O . LYS A 1 184 ? 16.843 -5.239 2.542 1.00 91.50 184 LYS A O 1
ATOM 1477 N N . ALA A 1 185 ? 17.715 -4.031 0.850 1.00 92.38 185 ALA A N 1
ATOM 1478 C CA . ALA A 1 185 ? 16.650 -3.025 0.812 1.00 92.38 185 ALA A CA 1
ATOM 1479 C C . ALA A 1 185 ? 15.245 -3.643 0.674 1.00 92.38 185 ALA A C 1
ATOM 1481 O O . ALA A 1 185 ? 14.392 -3.387 1.514 1.00 92.38 185 ALA A O 1
ATOM 1482 N N . TYR A 1 186 ? 15.023 -4.523 -0.311 1.00 93.00 186 TYR A N 1
ATOM 1483 C CA . TYR A 1 186 ? 13.687 -5.056 -0.618 1.00 93.00 186 TYR A CA 1
ATOM 1484 C C . TYR A 1 186 ? 12.980 -5.767 0.561 1.00 93.00 186 TYR A C 1
ATOM 1486 O O . TYR A 1 186 ? 11.859 -5.370 0.886 1.00 93.00 186 TYR A O 1
ATOM 1494 N N . PRO A 1 187 ? 13.596 -6.734 1.280 1.00 92.81 187 PRO A N 1
ATOM 1495 C CA . PRO A 1 187 ? 13.000 -7.302 2.495 1.00 92.81 187 PRO A CA 1
ATOM 1496 C C . PRO A 1 187 ? 12.666 -6.266 3.578 1.00 92.81 187 PRO A C 1
ATOM 1498 O O . PRO A 1 187 ? 11.649 -6.390 4.257 1.00 92.81 187 PRO A O 1
ATOM 1501 N N . LEU A 1 188 ? 13.497 -5.231 3.737 1.00 93.56 188 LEU A N 1
ATOM 1502 C CA . LEU A 1 188 ? 13.273 -4.175 4.724 1.00 93.56 188 LEU A CA 1
ATOM 1503 C C . LEU A 1 188 ? 12.116 -3.251 4.306 1.00 93.56 188 LEU A C 1
ATOM 1505 O O . LEU A 1 188 ? 11.215 -2.999 5.104 1.00 93.56 188 LEU A O 1
ATOM 1509 N N . SER A 1 189 ? 12.063 -2.845 3.034 1.00 95.00 189 SER A N 1
ATOM 1510 C CA . SER A 1 189 ? 10.944 -2.095 2.452 1.00 95.00 189 SER A CA 1
ATOM 1511 C C . SER A 1 189 ? 9.617 -2.859 2.550 1.00 95.00 189 SER A C 1
ATOM 1513 O O . SER A 1 189 ? 8.591 -2.253 2.863 1.00 95.00 189 SER A O 1
ATOM 1515 N N . ARG A 1 190 ? 9.621 -4.186 2.352 1.00 93.75 190 ARG A N 1
ATOM 1516 C CA . ARG A 1 190 ? 8.450 -5.048 2.600 1.00 93.75 190 ARG A CA 1
ATOM 1517 C C . ARG A 1 190 ? 8.021 -5.004 4.068 1.00 93.75 190 ARG A C 1
ATOM 1519 O O . ARG A 1 190 ? 6.883 -4.636 4.345 1.00 93.75 190 ARG A O 1
ATOM 1526 N N . LYS A 1 191 ? 8.934 -5.265 5.008 1.00 93.19 191 LYS A N 1
ATOM 1527 C CA . LYS A 1 191 ? 8.648 -5.234 6.455 1.00 93.19 191 LYS A CA 1
ATOM 1528 C C . LYS A 1 191 ? 8.063 -3.888 6.917 1.00 93.19 191 LYS A C 1
ATOM 1530 O O . LYS A 1 191 ? 7.093 -3.864 7.672 1.00 93.19 191 LYS A O 1
ATOM 1535 N N . LEU A 1 192 ? 8.619 -2.763 6.449 1.00 94.38 192 LEU A N 1
ATOM 1536 C CA . LEU A 1 192 ? 8.103 -1.419 6.749 1.00 94.38 192 LEU A CA 1
ATOM 1537 C C . LEU A 1 192 ? 6.679 -1.221 6.211 1.00 94.38 192 LEU A C 1
ATOM 1539 O O . LEU A 1 192 ? 5.788 -0.818 6.954 1.00 94.38 192 LEU A O 1
ATOM 1543 N N . THR A 1 193 ? 6.462 -1.505 4.927 1.00 95.25 193 THR A N 1
ATOM 1544 C CA . THR A 1 193 ? 5.163 -1.276 4.271 1.00 95.25 193 THR A CA 1
ATOM 1545 C C . THR A 1 193 ? 4.067 -2.194 4.807 1.00 95.25 193 THR A C 1
ATOM 1547 O O . THR A 1 193 ? 2.933 -1.745 4.941 1.00 95.25 193 THR A O 1
ATOM 1550 N N . PHE A 1 194 ? 4.392 -3.433 5.198 1.00 95.00 194 PHE A N 1
ATOM 1551 C CA . PHE A 1 194 ? 3.430 -4.332 5.841 1.00 95.00 194 PHE A CA 1
ATOM 1552 C C . PHE A 1 194 ? 2.971 -3.813 7.207 1.00 95.00 194 PHE A C 1
ATOM 1554 O O . PHE A 1 194 ? 1.771 -3.700 7.464 1.00 95.00 194 PHE A O 1
ATOM 1561 N N . ALA A 1 195 ? 3.924 -3.450 8.073 1.00 94.38 195 ALA A N 1
ATOM 1562 C CA . ALA A 1 195 ? 3.624 -2.909 9.396 1.00 94.38 195 ALA A CA 1
ATOM 1563 C C . ALA A 1 195 ? 2.824 -1.599 9.300 1.00 94.38 195 ALA A C 1
ATOM 1565 O O . ALA A 1 195 ? 1.850 -1.411 10.028 1.00 94.38 195 ALA A O 1
ATOM 1566 N N . LEU A 1 196 ? 3.190 -0.722 8.360 1.00 94.50 196 LEU A N 1
ATOM 1567 C CA . LEU A 1 196 ? 2.479 0.528 8.107 1.00 94.50 196 LEU A CA 1
ATOM 1568 C C . LEU A 1 196 ? 1.034 0.290 7.641 1.00 94.50 196 LEU A C 1
ATOM 1570 O O . LEU A 1 196 ? 0.123 0.955 8.129 1.00 94.50 196 LEU A O 1
ATOM 1574 N N . ALA A 1 197 ? 0.802 -0.679 6.753 1.00 94.50 197 ALA A N 1
ATOM 1575 C CA . ALA A 1 197 ? -0.543 -1.040 6.311 1.00 94.50 197 ALA A CA 1
ATOM 1576 C C . ALA A 1 197 ? -1.390 -1.624 7.462 1.00 94.50 197 ALA A C 1
ATOM 1578 O O . ALA A 1 197 ? -2.539 -1.225 7.652 1.00 94.50 197 ALA A O 1
ATOM 1579 N N . CYS A 1 198 ? -0.807 -2.484 8.308 1.00 93.94 198 CYS A N 1
ATOM 1580 C CA . CYS A 1 198 ? -1.464 -2.993 9.521 1.00 93.94 198 CYS A CA 1
ATOM 1581 C C . CYS A 1 198 ? -1.850 -1.868 10.501 1.00 93.94 198 CYS A C 1
ATOM 1583 O O . CYS A 1 198 ? -2.961 -1.869 11.045 1.00 93.94 198 CYS A O 1
ATOM 1585 N N . ARG A 1 199 ? -0.968 -0.875 10.683 1.00 92.44 199 ARG A N 1
ATOM 1586 C CA . ARG A 1 199 ? -1.225 0.316 11.504 1.00 92.44 199 ARG A CA 1
ATOM 1587 C C . ARG A 1 199 ? -2.353 1.169 10.925 1.00 92.44 199 ARG A C 1
ATOM 1589 O O . ARG A 1 199 ? -3.324 1.425 11.630 1.00 92.44 199 ARG A O 1
ATOM 1596 N N . LEU A 1 200 ? -2.237 1.600 9.668 1.00 92.25 200 LEU A N 1
ATOM 1597 C CA . LEU A 1 200 ? -3.151 2.574 9.057 1.00 92.25 200 LEU A CA 1
ATOM 1598 C C . LEU A 1 200 ? -4.532 1.995 8.718 1.00 92.25 200 LEU A C 1
ATOM 1600 O O . LEU A 1 200 ? -5.515 2.735 8.714 1.00 92.25 200 LEU A O 1
ATOM 1604 N N . PHE A 1 201 ? -4.640 0.693 8.436 1.00 92.62 201 PHE A N 1
ATOM 1605 C CA . PHE A 1 201 ? -5.927 0.096 8.065 1.00 92.62 201 PHE A CA 1
ATOM 1606 C C . PHE A 1 201 ? -6.700 -0.482 9.248 1.00 92.62 201 PHE A C 1
ATOM 1608 O O . PHE A 1 201 ? -7.926 -0.506 9.200 1.00 92.62 201 PHE A O 1
ATOM 1615 N N . MET A 1 202 ? -6.018 -0.948 10.299 1.00 91.25 202 MET A N 1
ATOM 1616 C CA . MET A 1 202 ? -6.653 -1.721 11.378 1.00 91.25 202 MET A CA 1
ATOM 1617 C C . MET A 1 202 ? -6.245 -1.297 12.794 1.00 91.25 202 MET A C 1
ATOM 1619 O O . MET A 1 202 ? -6.809 -1.822 13.758 1.00 91.25 202 MET A O 1
ATOM 1623 N N . THR A 1 203 ? -5.272 -0.390 12.948 1.00 89.62 203 THR A N 1
ATOM 1624 C CA . THR A 1 203 ? -4.620 -0.091 14.237 1.00 89.62 203 THR A CA 1
ATOM 1625 C C . THR A 1 203 ? -4.047 -1.362 14.895 1.00 89.62 203 THR A C 1
ATOM 1627 O O . THR A 1 203 ? -4.229 -1.622 16.082 1.00 89.62 203 THR A O 1
ATOM 1630 N N . VAL A 1 204 ? -3.366 -2.204 14.103 1.00 89.81 204 VAL A N 1
ATOM 1631 C CA . VAL A 1 204 ? -2.629 -3.376 14.610 1.00 89.81 204 VAL A CA 1
ATOM 1632 C C . VAL A 1 204 ? -1.151 -3.014 14.747 1.00 89.81 204 VAL A C 1
ATOM 1634 O O . VAL A 1 204 ? -0.467 -2.798 13.750 1.00 89.81 204 VAL A O 1
ATOM 1637 N N . GLU A 1 205 ? -0.684 -2.939 15.995 1.00 86.62 205 GLU A N 1
ATOM 1638 C CA . GLU A 1 205 ? 0.664 -2.467 16.358 1.00 86.62 205 GLU A CA 1
ATOM 1639 C C . GLU A 1 205 ? 1.563 -3.541 16.978 1.00 86.62 205 GLU A C 1
ATOM 1641 O O . GLU A 1 205 ? 2.780 -3.452 16.839 1.00 86.62 205 GLU A O 1
ATOM 1646 N N . ASP A 1 206 ? 0.996 -4.561 17.639 1.00 88.44 206 ASP A N 1
ATOM 1647 C CA . ASP A 1 206 ? 1.778 -5.636 18.265 1.00 88.44 206 ASP A CA 1
ATOM 1648 C C . ASP A 1 206 ? 2.662 -6.341 17.216 1.00 88.44 206 ASP A C 1
ATOM 1650 O O . ASP A 1 206 ? 2.122 -6.996 16.314 1.00 88.44 206 ASP A O 1
ATOM 1654 N N . PRO A 1 207 ? 4.005 -6.282 17.337 1.00 88.25 207 PRO A N 1
ATOM 1655 C CA . PRO A 1 207 ? 4.911 -6.894 16.372 1.00 88.25 207 PRO A CA 1
ATOM 1656 C C . PRO A 1 207 ? 4.686 -8.399 16.188 1.00 88.25 207 PRO A C 1
ATOM 1658 O O . PRO A 1 207 ? 4.929 -8.919 15.099 1.00 88.25 207 PRO A O 1
ATOM 1661 N N . LYS A 1 208 ? 4.198 -9.112 17.217 1.00 91.00 208 LYS A N 1
ATOM 1662 C CA . LYS A 1 208 ? 3.882 -10.547 17.114 1.00 91.00 208 LYS A CA 1
ATOM 1663 C C . LYS A 1 208 ? 2.652 -10.782 16.239 1.00 91.00 208 LYS A C 1
ATOM 1665 O O . LYS A 1 208 ? 2.661 -11.686 15.404 1.00 91.00 208 LYS A O 1
ATOM 1670 N N . HIS A 1 209 ? 1.620 -9.957 16.400 1.00 90.50 209 HIS A N 1
ATOM 1671 C CA . HIS A 1 209 ? 0.409 -10.002 15.584 1.00 90.50 209 HIS A CA 1
ATOM 1672 C C . HIS A 1 209 ? 0.695 -9.611 14.125 1.00 90.50 209 HIS A C 1
ATOM 1674 O O . HIS A 1 209 ? 0.297 -10.336 13.214 1.00 90.50 209 HIS A O 1
ATOM 1680 N N . VAL A 1 210 ? 1.471 -8.541 13.900 1.00 92.81 210 VAL A N 1
ATOM 1681 C CA . VAL A 1 210 ? 1.911 -8.117 12.557 1.00 92.81 210 VAL A CA 1
ATOM 1682 C C . VAL A 1 210 ? 2.704 -9.230 11.862 1.00 92.81 210 VAL A C 1
ATOM 1684 O O . VAL A 1 210 ? 2.374 -9.594 10.738 1.00 92.81 210 VAL A O 1
ATOM 1687 N N . ALA A 1 211 ? 3.684 -9.844 12.537 1.00 91.19 211 ALA A N 1
ATOM 1688 C CA . ALA A 1 211 ? 4.475 -10.940 11.965 1.00 91.19 211 ALA A CA 1
ATOM 1689 C C . ALA A 1 211 ? 3.641 -12.205 11.664 1.00 91.19 211 ALA A C 1
ATOM 1691 O O . ALA A 1 211 ? 3.940 -12.945 10.721 1.00 91.19 211 ALA A O 1
ATOM 1692 N N . LYS A 1 212 ? 2.577 -12.467 12.440 1.00 91.50 212 LYS A N 1
ATOM 1693 C CA . LYS A 1 212 ? 1.636 -13.566 12.171 1.00 91.50 212 LYS A CA 1
ATOM 1694 C C . LYS A 1 212 ? 0.854 -13.322 10.877 1.00 91.50 212 LYS A C 1
ATOM 1696 O O . LYS A 1 212 ? 0.790 -14.224 10.039 1.00 91.50 212 LYS A O 1
ATOM 1701 N N . PHE A 1 213 ? 0.331 -12.107 10.704 1.00 91.56 213 PHE A N 1
ATOM 1702 C CA . PHE A 1 213 ? -0.327 -11.670 9.471 1.00 91.56 213 PHE A CA 1
ATOM 1703 C C . PHE A 1 213 ? 0.636 -11.736 8.277 1.00 91.56 213 PHE A C 1
ATOM 1705 O O . PHE A 1 213 ? 0.295 -12.344 7.264 1.00 91.56 213 PHE A O 1
ATOM 1712 N N . GLU A 1 214 ? 1.854 -11.198 8.414 1.00 92.38 214 GLU A N 1
ATOM 1713 C CA . GLU A 1 214 ? 2.884 -11.169 7.363 1.00 92.38 214 GLU A CA 1
ATOM 1714 C C . GLU A 1 214 ? 3.172 -12.582 6.834 1.00 92.38 214 GLU A C 1
ATOM 1716 O O . GLU A 1 214 ? 3.081 -12.832 5.633 1.00 92.38 214 GLU A O 1
ATOM 1721 N N . LYS A 1 215 ? 3.391 -13.552 7.731 1.00 92.94 215 LYS A N 1
ATOM 1722 C CA . LYS A 1 215 ? 3.659 -14.952 7.366 1.00 92.94 215 LYS A CA 1
ATOM 1723 C C . LYS A 1 215 ? 2.533 -15.611 6.560 1.00 92.94 215 LYS A C 1
ATOM 1725 O O . LYS A 1 215 ? 2.808 -16.425 5.679 1.00 92.94 215 LYS A O 1
ATOM 1730 N N . GLN A 1 216 ? 1.270 -15.316 6.870 1.00 93.50 216 GLN A N 1
ATOM 1731 C CA . GLN A 1 216 ? 0.139 -15.830 6.086 1.00 93.50 216 GLN A CA 1
ATOM 1732 C C . GLN A 1 216 ? 0.037 -15.103 4.746 1.00 93.50 216 GLN A C 1
ATOM 1734 O O . GLN A 1 216 ? -0.208 -15.715 3.710 1.00 93.50 216 GLN A O 1
ATOM 1739 N N . PHE A 1 217 ? 0.285 -13.800 4.755 1.00 90.81 217 PHE A N 1
ATOM 1740 C CA . PHE A 1 217 ? 0.227 -12.950 3.582 1.00 90.81 217 PHE A CA 1
ATOM 1741 C C . PHE A 1 217 ? 1.281 -13.321 2.526 1.00 90.81 217 PHE A C 1
ATOM 1743 O O . PHE A 1 217 ? 0.969 -13.334 1.340 1.00 90.81 217 PHE A O 1
ATOM 1750 N N . GLU A 1 218 ? 2.482 -13.750 2.929 1.00 91.00 218 GLU A N 1
ATOM 1751 C CA . GLU A 1 218 ? 3.484 -14.305 2.000 1.00 91.00 218 GLU A CA 1
ATOM 1752 C C . GLU A 1 218 ? 3.000 -15.566 1.268 1.00 91.00 218 GLU A C 1
ATOM 1754 O O . GLU A 1 218 ? 3.338 -15.784 0.104 1.00 91.00 218 GLU A O 1
ATOM 1759 N N . LEU A 1 219 ? 2.171 -16.399 1.912 1.00 92.44 219 LEU A N 1
ATOM 1760 C CA . LEU A 1 219 ? 1.541 -17.537 1.236 1.00 92.44 219 LEU A CA 1
ATOM 1761 C C . LEU A 1 219 ? 0.481 -17.070 0.234 1.00 92.44 219 LEU A C 1
ATOM 1763 O O . LEU A 1 219 ? 0.333 -17.700 -0.812 1.00 92.44 219 LEU A O 1
ATOM 1767 N N . VAL A 1 220 ? -0.233 -15.980 0.537 1.00 90.25 220 VAL A N 1
ATOM 1768 C CA . VAL A 1 220 ? -1.228 -15.368 -0.355 1.00 90.25 220 VAL A CA 1
ATOM 1769 C C . VAL A 1 220 ? -0.561 -14.807 -1.614 1.00 90.25 220 VAL A C 1
ATOM 1771 O O . VAL A 1 220 ? -0.928 -15.213 -2.719 1.00 90.25 220 VAL A O 1
ATOM 1774 N N . THR A 1 221 ? 0.453 -13.948 -1.473 1.00 87.25 221 THR A N 1
ATOM 1775 C CA . THR A 1 221 ? 1.153 -13.329 -2.615 1.00 87.25 221 THR A CA 1
ATOM 1776 C C . THR A 1 221 ? 1.873 -14.369 -3.477 1.00 87.25 221 THR A C 1
ATOM 1778 O O . THR A 1 221 ? 1.765 -14.336 -4.705 1.00 87.25 221 THR A O 1
ATOM 1781 N N . ALA A 1 222 ? 2.493 -15.384 -2.862 1.00 86.88 222 ALA A N 1
ATOM 1782 C CA . ALA A 1 222 ? 3.088 -16.508 -3.587 1.00 86.88 222 ALA A CA 1
ATOM 1783 C C . ALA A 1 222 ? 2.066 -17.321 -4.407 1.00 86.88 222 ALA A C 1
ATOM 1785 O O . ALA A 1 222 ? 2.424 -17.885 -5.441 1.00 86.88 222 ALA A O 1
ATOM 1786 N N . GLY A 1 223 ? 0.801 -17.399 -3.976 1.00 86.00 223 GLY A N 1
ATOM 1787 C CA . GLY A 1 223 ? -0.256 -18.060 -4.745 1.00 86.00 223 GLY A CA 1
ATOM 1788 C C . GLY A 1 223 ? -0.795 -17.233 -5.905 1.00 86.00 223 GLY A C 1
ATOM 1789 O O . GLY A 1 223 ? -1.088 -17.811 -6.952 1.00 86.00 223 GLY A O 1
ATOM 1790 N N . LEU A 1 224 ? -0.881 -15.907 -5.750 1.00 80.56 224 LEU A N 1
ATOM 1791 C CA . LEU A 1 224 ? -1.319 -14.986 -6.809 1.00 80.56 224 LEU A CA 1
ATOM 1792 C C . LEU A 1 224 ? -0.406 -15.028 -8.041 1.00 80.56 224 LEU A C 1
ATOM 1794 O O . LEU A 1 224 ? -0.883 -14.896 -9.164 1.00 80.56 224 LEU A O 1
ATOM 1798 N N . LEU A 1 225 ? 0.892 -15.270 -7.835 1.00 76.25 225 LEU A N 1
ATOM 1799 C CA . LEU A 1 225 ? 1.889 -15.425 -8.902 1.00 76.25 225 LEU A CA 1
ATOM 1800 C C . LEU A 1 225 ? 2.071 -16.883 -9.374 1.00 76.25 225 LEU A C 1
ATOM 1802 O O . LEU A 1 225 ? 2.971 -17.166 -10.166 1.00 76.25 225 LEU A O 1
ATOM 1806 N N . SER A 1 226 ? 1.256 -17.823 -8.881 1.00 80.25 226 SER A N 1
ATOM 1807 C CA . SER A 1 226 ? 1.385 -19.255 -9.178 1.00 80.25 226 SER A CA 1
ATOM 1808 C C . SER A 1 226 ? 0.372 -19.758 -10.208 1.00 80.25 226 SER A C 1
ATOM 1810 O O . SER A 1 226 ? -0.638 -19.116 -10.486 1.00 80.25 226 SER A O 1
ATOM 1812 N N . VAL A 1 227 ? 0.621 -20.951 -10.762 1.00 78.06 227 VAL A N 1
ATOM 1813 C CA . VAL A 1 227 ? -0.356 -21.632 -11.624 1.00 78.06 227 VAL A CA 1
ATOM 1814 C C . VAL A 1 227 ? -1.623 -21.921 -10.799 1.00 78.06 227 VAL A C 1
ATOM 1816 O O . VAL A 1 227 ? -1.511 -22.557 -9.745 1.00 78.06 227 VAL A O 1
ATOM 1819 N N . PRO A 1 228 ? -2.820 -21.492 -11.241 1.00 75.50 228 PRO A N 1
ATOM 1820 C CA . PRO A 1 228 ? -3.999 -21.414 -10.381 1.00 75.50 228 PRO A CA 1
ATOM 1821 C C . PRO A 1 228 ? -4.747 -22.754 -10.222 1.00 75.50 228 PRO A C 1
ATOM 1823 O O . PRO A 1 228 ? -5.942 -22.874 -10.487 1.00 75.50 228 PRO A O 1
ATOM 1826 N N . VAL A 1 229 ? -4.036 -23.794 -9.782 1.00 80.75 229 VAL A N 1
ATOM 1827 C CA . VAL A 1 229 ? -4.572 -25.148 -9.580 1.00 80.75 229 VAL A CA 1
ATOM 1828 C C . VAL A 1 229 ? -4.800 -25.392 -8.091 1.00 80.75 229 VAL A C 1
ATOM 1830 O O . VAL A 1 229 ? -3.856 -25.529 -7.320 1.00 80.75 229 VAL A O 1
ATOM 1833 N N . ASN A 1 230 ? -6.061 -25.484 -7.665 1.00 83.12 230 ASN A N 1
ATOM 1834 C CA . ASN A 1 230 ? -6.421 -25.665 -6.255 1.00 83.12 230 ASN A CA 1
ATOM 1835 C C . ASN A 1 230 ? -6.369 -27.133 -5.785 1.00 83.12 230 ASN A C 1
ATOM 1837 O O . ASN A 1 230 ? -7.379 -27.677 -5.343 1.00 83.12 230 ASN A O 1
ATOM 1841 N N . VAL A 1 231 ? -5.196 -27.769 -5.852 1.00 87.06 231 VAL A N 1
ATOM 1842 C CA . VAL A 1 231 ? -4.971 -29.117 -5.286 1.00 87.06 231 VAL A CA 1
ATOM 1843 C C . VAL A 1 231 ? -3.974 -29.083 -4.119 1.00 87.06 231 VAL A C 1
ATOM 1845 O O . VAL A 1 231 ? -3.089 -28.218 -4.109 1.00 87.06 231 VAL A O 1
ATOM 1848 N N . PRO A 1 232 ? -4.094 -29.975 -3.113 1.00 90.38 232 PRO A N 1
ATOM 1849 C CA . PRO A 1 232 ? -3.188 -30.011 -1.964 1.00 90.38 232 PRO A CA 1
ATOM 1850 C C . PRO A 1 232 ? -1.706 -30.013 -2.368 1.00 90.38 232 PRO A C 1
ATOM 1852 O O . PRO A 1 232 ? -1.308 -30.689 -3.309 1.00 90.38 232 PRO A O 1
ATOM 1855 N N . GLY A 1 233 ? -0.885 -29.232 -1.660 1.00 86.31 233 GLY A N 1
ATOM 1856 C CA . GLY A 1 233 ? 0.555 -29.104 -1.931 1.00 86.31 233 GLY A CA 1
ATOM 1857 C C . GLY A 1 233 ? 0.946 -28.005 -2.932 1.00 86.31 233 GLY A C 1
ATOM 1858 O O . GLY A 1 233 ? 2.097 -27.565 -2.921 1.00 86.31 233 GLY A O 1
ATOM 1859 N N . THR A 1 234 ? 0.014 -27.474 -3.729 1.00 89.12 234 THR A N 1
ATOM 1860 C CA . THR A 1 234 ? 0.280 -26.314 -4.607 1.00 89.12 234 THR A CA 1
ATOM 1861 C C . THR A 1 234 ? 0.428 -25.001 -3.831 1.00 89.12 234 THR A C 1
ATOM 1863 O O . THR A 1 234 ? -0.068 -24.856 -2.710 1.00 89.12 234 THR A O 1
ATOM 1866 N N . ALA A 1 235 ? 1.091 -24.014 -4.444 1.00 89.88 235 ALA A N 1
ATOM 1867 C CA . ALA A 1 235 ? 1.144 -22.647 -3.920 1.00 89.88 235 ALA A CA 1
ATOM 1868 C C . ALA A 1 235 ? -0.257 -22.012 -3.860 1.00 89.88 235 ALA A C 1
ATOM 1870 O O . ALA A 1 235 ? -0.637 -21.488 -2.816 1.00 89.88 235 ALA A O 1
ATOM 1871 N N . PHE A 1 236 ? -1.062 -22.167 -4.915 1.00 88.12 236 PHE A N 1
ATOM 1872 C CA . PHE A 1 236 ? -2.439 -21.678 -4.957 1.00 88.12 236 PHE A CA 1
ATOM 1873 C C . PHE A 1 236 ? -3.323 -22.253 -3.830 1.00 88.12 236 PHE A C 1
ATOM 1875 O O . PHE A 1 236 ? -4.016 -21.501 -3.147 1.00 88.12 236 PHE A O 1
ATOM 1882 N N . ASN A 1 237 ? -3.257 -23.562 -3.539 1.00 90.38 237 ASN A N 1
ATOM 1883 C CA . ASN A 1 237 ? -4.006 -24.144 -2.413 1.00 90.38 237 ASN A CA 1
ATOM 1884 C C . ASN A 1 237 ? -3.553 -23.601 -1.047 1.00 90.38 237 ASN A C 1
ATOM 1886 O O . ASN A 1 237 ? -4.389 -23.400 -0.163 1.00 90.38 237 ASN A O 1
ATOM 1890 N N . ARG A 1 238 ? -2.247 -23.346 -0.863 1.00 93.75 238 ARG A N 1
ATOM 1891 C CA . ARG A 1 238 ? -1.737 -22.691 0.354 1.00 93.75 238 ARG A CA 1
ATOM 1892 C C . ARG A 1 238 ? -2.259 -21.260 0.479 1.00 93.75 238 ARG A C 1
ATOM 1894 O O . ARG A 1 238 ? -2.690 -20.893 1.565 1.00 93.75 238 ARG A O 1
ATOM 1901 N N . ALA A 1 239 ? -2.290 -20.502 -0.613 1.00 91.56 239 ALA A N 1
ATOM 1902 C CA . ALA A 1 239 ? -2.804 -19.135 -0.637 1.00 91.56 239 ALA A CA 1
ATOM 1903 C C . ALA A 1 239 ? -4.291 -19.047 -0.287 1.00 91.56 239 ALA A C 1
ATOM 1905 O O . ALA A 1 239 ? -4.662 -18.238 0.554 1.00 91.56 239 ALA A O 1
ATOM 1906 N N . VAL A 1 240 ? -5.136 -19.921 -0.847 1.00 89.38 240 VAL A N 1
ATOM 1907 C CA . VAL A 1 240 ? -6.568 -19.979 -0.494 1.00 89.38 240 VAL A CA 1
ATOM 1908 C C . VAL A 1 240 ? -6.758 -20.283 1.000 1.00 89.38 240 VAL A C 1
ATOM 1910 O O . VAL A 1 240 ? -7.582 -19.654 1.661 1.00 89.38 240 VAL A O 1
ATOM 1913 N N . LYS A 1 241 ? -5.966 -21.205 1.567 1.00 92.31 241 LYS A N 1
ATOM 1914 C CA . LYS A 1 241 ? -5.995 -21.503 3.012 1.00 92.31 241 LYS A CA 1
ATOM 1915 C C . LYS A 1 241 ? -5.520 -20.321 3.864 1.00 92.31 241 LYS A C 1
ATOM 1917 O O . LYS A 1 241 ? -6.151 -20.025 4.874 1.00 92.31 241 LYS A O 1
ATOM 1922 N N . ALA A 1 242 ? -4.450 -19.643 3.455 1.00 93.38 242 ALA A N 1
ATOM 1923 C CA . ALA A 1 242 ? -3.900 -18.491 4.163 1.00 93.38 242 ALA A CA 1
ATOM 1924 C C . ALA A 1 242 ? -4.835 -17.270 4.111 1.00 93.38 242 ALA A C 1
ATOM 1926 O O . ALA A 1 242 ? -5.070 -16.642 5.138 1.00 93.38 242 ALA A O 1
ATOM 1927 N N . ALA A 1 243 ? -5.454 -16.990 2.960 1.00 90.69 243 ALA A N 1
ATOM 1928 C CA . ALA A 1 243 ? -6.461 -15.940 2.814 1.00 90.69 243 ALA A CA 1
ATOM 1929 C C . ALA A 1 243 ? -7.670 -16.189 3.733 1.00 90.69 243 ALA A C 1
ATOM 1931 O O . ALA A 1 243 ? -8.121 -15.281 4.427 1.00 90.69 243 ALA A O 1
ATOM 1932 N N . ASN A 1 244 ? -8.146 -17.436 3.822 1.00 90.12 244 ASN A N 1
ATOM 1933 C CA . ASN A 1 244 ? -9.219 -17.803 4.750 1.00 90.12 244 ASN A CA 1
ATOM 1934 C C . ASN A 1 244 ? -8.797 -17.704 6.227 1.00 90.12 244 ASN A C 1
ATOM 1936 O O . ASN A 1 244 ? -9.616 -17.324 7.060 1.00 90.12 244 ASN A O 1
ATOM 1940 N N . HIS A 1 245 ? -7.533 -17.992 6.556 1.00 92.50 245 HIS A N 1
ATOM 1941 C CA . HIS A 1 245 ? -7.000 -17.753 7.900 1.00 92.50 245 HIS A CA 1
ATOM 1942 C C . HIS A 1 245 ? -7.006 -16.257 8.237 1.00 92.50 245 HIS A C 1
ATOM 1944 O O . HIS A 1 245 ? -7.533 -15.881 9.277 1.00 92.50 245 HIS A O 1
ATOM 1950 N N . ILE A 1 246 ? -6.514 -15.401 7.333 1.00 91.44 246 ILE A N 1
ATOM 1951 C CA . ILE A 1 246 ? -6.515 -13.941 7.517 1.00 91.44 246 ILE A CA 1
ATOM 1952 C C . ILE A 1 246 ? -7.947 -13.413 7.683 1.00 91.44 246 ILE A C 1
ATOM 1954 O O . ILE A 1 246 ? -8.201 -12.673 8.626 1.00 91.44 246 ILE A O 1
ATOM 1958 N N . ARG A 1 247 ? -8.910 -13.840 6.848 1.00 89.31 247 ARG A N 1
ATOM 1959 C CA . ARG A 1 247 ? -10.341 -13.491 7.007 1.00 89.31 247 ARG A CA 1
ATOM 1960 C C . ARG A 1 247 ? -10.874 -13.839 8.400 1.00 89.31 247 ARG A C 1
ATOM 1962 O O . ARG A 1 247 ? -11.601 -13.048 8.995 1.00 89.31 247 ARG A O 1
ATOM 1969 N N . HIS A 1 248 ? -10.494 -15.000 8.932 1.00 91.19 248 HIS A N 1
ATOM 1970 C CA . HIS A 1 248 ? -10.894 -15.418 10.273 1.00 91.19 248 HIS A CA 1
ATOM 1971 C C . HIS A 1 248 ? -10.259 -14.544 11.368 1.00 91.19 248 HIS A C 1
ATOM 1973 O O . HIS A 1 248 ? -10.965 -14.115 12.277 1.00 91.19 248 HIS A O 1
ATOM 1979 N N . GLU A 1 249 ? -8.975 -14.186 11.257 1.00 91.06 249 GLU A N 1
ATOM 1980 C CA . GLU A 1 249 ? -8.342 -13.247 12.199 1.00 91.06 249 GLU A CA 1
ATOM 1981 C C . GLU A 1 249 ? -8.971 -11.844 12.128 1.00 91.06 249 GLU A C 1
ATOM 1983 O O . GLU A 1 249 ? -9.251 -11.234 13.162 1.00 91.06 249 GLU A O 1
ATOM 1988 N N . LEU A 1 250 ? -9.272 -11.365 10.916 1.00 91.75 250 LEU A N 1
ATOM 1989 C CA . LEU A 1 250 ? -9.968 -10.099 10.681 1.00 91.75 250 LEU A CA 1
ATOM 1990 C C . LEU A 1 250 ? -11.356 -10.076 11.332 1.00 91.75 250 LEU A C 1
ATOM 1992 O O . LEU A 1 250 ? -11.700 -9.065 11.941 1.00 91.75 250 LEU A O 1
ATOM 1996 N N . SER A 1 251 ? -12.126 -11.171 11.277 1.00 91.31 251 SER A N 1
ATOM 1997 C CA . SER A 1 251 ? -13.466 -11.226 11.886 1.00 91.31 251 SER A CA 1
ATOM 1998 C C . SER A 1 251 ? -13.451 -10.920 13.391 1.00 91.31 251 SER A C 1
ATOM 2000 O O . SER A 1 251 ? -14.239 -10.097 13.850 1.00 91.31 251 SER A O 1
ATOM 2002 N N . PHE A 1 252 ? -12.470 -11.431 14.145 1.00 91.31 252 PHE A N 1
ATOM 2003 C CA . PHE A 1 252 ? -12.319 -11.101 15.570 1.00 91.31 252 PHE A CA 1
ATOM 2004 C C . PHE A 1 252 ? -11.949 -9.627 15.815 1.00 91.31 252 PHE A C 1
ATOM 2006 O O . PHE A 1 252 ? -12.382 -9.028 16.803 1.00 91.31 252 PHE A O 1
ATOM 2013 N N . ILE A 1 253 ? -11.144 -9.023 14.932 1.00 91.12 253 ILE A N 1
ATOM 2014 C CA . ILE A 1 253 ? -10.783 -7.598 15.012 1.00 91.12 253 ILE A CA 1
ATOM 2015 C C . ILE A 1 253 ? -12.019 -6.727 14.728 1.00 91.12 253 ILE A C 1
ATOM 2017 O O . ILE A 1 253 ? -12.275 -5.769 15.463 1.00 91.12 253 ILE A O 1
ATOM 2021 N N . ILE A 1 254 ? -12.797 -7.088 13.702 1.00 91.31 254 ILE A N 1
ATOM 2022 C CA . ILE A 1 254 ? -14.043 -6.429 13.289 1.00 91.31 254 ILE A CA 1
ATOM 2023 C C . ILE A 1 254 ? -15.079 -6.497 14.419 1.00 91.31 254 ILE A C 1
ATOM 2025 O O . ILE A 1 254 ? -15.546 -5.449 14.867 1.00 91.31 254 ILE A O 1
ATOM 2029 N N . GLU A 1 255 ? -15.373 -7.689 14.948 1.00 90.12 255 GLU A N 1
ATOM 2030 C CA . GLU A 1 255 ? -16.350 -7.899 16.026 1.00 90.12 255 GLU A CA 1
ATOM 2031 C C . GLU A 1 255 ? -15.983 -7.083 17.281 1.00 90.12 255 GLU A C 1
ATOM 2033 O O . GLU A 1 255 ? -16.798 -6.327 17.821 1.00 90.12 255 GLU A O 1
ATOM 2038 N N . LYS A 1 256 ? -14.716 -7.165 17.717 1.00 88.12 256 LYS A N 1
ATOM 2039 C CA . LYS A 1 256 ? -14.203 -6.425 18.882 1.00 88.12 256 LYS A CA 1
ATOM 2040 C C . LYS A 1 256 ? -14.277 -4.909 18.688 1.00 88.12 256 LYS A C 1
ATOM 2042 O O . LYS A 1 256 ? -14.516 -4.184 19.655 1.00 88.12 256 LYS A O 1
ATOM 2047 N N . ARG A 1 257 ? -14.061 -4.409 17.466 1.00 86.88 257 ARG A N 1
ATOM 2048 C CA . ARG A 1 257 ? -14.171 -2.975 17.150 1.00 86.88 257 ARG A CA 1
ATOM 2049 C C . ARG A 1 257 ? -15.635 -2.529 17.095 1.00 86.88 257 ARG A C 1
ATOM 2051 O O . ARG A 1 257 ? -15.956 -1.492 17.669 1.00 86.88 257 ARG A O 1
ATOM 2058 N N . ARG A 1 258 ? -16.519 -3.328 16.489 1.00 85.06 258 ARG A N 1
ATOM 2059 C CA . ARG A 1 258 ? -17.965 -3.073 16.389 1.00 85.06 258 ARG A CA 1
ATOM 2060 C C . ARG A 1 258 ? -18.623 -2.967 17.770 1.00 85.06 258 ARG A C 1
ATOM 2062 O O . ARG A 1 258 ? -19.334 -1.996 18.011 1.00 85.06 258 ARG A O 1
ATOM 2069 N N . LYS A 1 259 ? -18.308 -3.869 18.712 1.00 84.06 259 LYS A N 1
ATOM 2070 C CA . LYS A 1 259 ? -18.791 -3.783 20.111 1.00 84.06 259 LYS A CA 1
ATOM 2071 C C . LYS A 1 259 ? -18.374 -2.475 20.798 1.00 84.06 259 LYS A C 1
ATOM 2073 O O . LYS A 1 259 ? -19.227 -1.755 21.305 1.00 84.06 259 LYS A O 1
ATOM 2078 N N . LYS A 1 260 ? -17.093 -2.094 20.705 1.00 81.81 260 LYS A N 1
ATOM 2079 C CA . LYS A 1 260 ? -16.582 -0.836 21.288 1.00 81.81 260 LYS A CA 1
ATOM 2080 C C . LYS A 1 260 ? -17.255 0.429 20.736 1.00 81.81 260 LYS A C 1
ATOM 2082 O O . LYS A 1 260 ? -17.416 1.394 21.480 1.00 81.81 260 LYS A O 1
ATOM 2087 N N . LEU A 1 261 ? -17.616 0.444 19.449 1.00 76.25 261 LEU A N 1
ATOM 2088 C CA . LEU A 1 261 ? -18.331 1.570 18.831 1.00 76.25 261 LEU A CA 1
ATOM 2089 C C . LEU A 1 261 ? -19.764 1.695 19.373 1.00 76.25 261 LEU A C 1
ATOM 2091 O O . LEU A 1 261 ? -20.208 2.804 19.664 1.00 76.25 261 LEU A O 1
ATOM 2095 N N . LEU A 1 262 ? -20.456 0.566 19.566 1.00 72.12 262 LEU A N 1
ATOM 2096 C CA . LEU A 1 262 ? -21.803 0.521 20.146 1.00 72.12 262 LEU A CA 1
ATOM 2097 C C . LEU A 1 262 ? -21.814 0.956 21.623 1.00 72.12 262 LEU A C 1
ATOM 2099 O O . LEU A 1 262 ? -22.692 1.710 22.034 1.00 72.12 262 LEU A O 1
ATOM 2103 N N . GLU A 1 263 ? -20.825 0.521 22.407 1.00 71.00 263 GLU A N 1
ATOM 2104 C CA . GLU A 1 263 ? -20.732 0.802 23.849 1.00 71.00 263 GLU A CA 1
ATOM 2105 C C . GLU A 1 263 ? -20.473 2.281 24.172 1.00 71.00 263 GLU A C 1
ATOM 2107 O O . GLU A 1 263 ? -21.018 2.806 25.142 1.00 71.00 263 GLU A O 1
ATOM 2112 N N . LYS A 1 264 ? -19.626 2.967 23.393 1.00 60.31 264 LYS A N 1
ATOM 2113 C CA . LYS A 1 264 ? -19.102 4.285 23.791 1.00 60.31 264 LYS A CA 1
ATOM 2114 C C . LYS A 1 264 ? -19.902 5.499 23.322 1.00 60.31 264 LYS A C 1
ATOM 2116 O O . LYS A 1 264 ? -19.618 6.593 23.798 1.00 60.31 264 LYS A O 1
ATOM 2121 N N . LYS A 1 265 ? -20.813 5.363 22.348 1.00 52.97 265 LYS A N 1
ATOM 2122 C CA . LYS A 1 265 ? -21.435 6.488 21.597 1.00 52.97 265 LYS A CA 1
ATOM 2123 C C . LYS A 1 265 ? -20.451 7.510 20.981 1.00 52.97 265 LYS A C 1
ATOM 2125 O O . LYS A 1 265 ? -20.894 8.474 20.360 1.00 52.97 265 LYS A O 1
ATOM 2130 N N . GLN A 1 266 ? -19.135 7.305 21.091 1.00 48.72 266 GLN A N 1
ATOM 2131 C CA . GLN A 1 266 ? -18.116 8.150 20.473 1.00 48.72 266 GLN A CA 1
ATOM 2132 C C . GLN A 1 266 ? -18.095 7.902 18.963 1.00 48.72 266 GLN A C 1
ATOM 2134 O O . GLN A 1 266 ? -17.365 7.055 18.454 1.00 48.72 266 GLN A O 1
ATOM 2139 N N . MET A 1 267 ? -18.875 8.709 18.247 1.00 47.97 267 MET A N 1
ATOM 2140 C CA . MET A 1 267 ? -18.842 8.863 16.789 1.00 47.97 267 MET A CA 1
ATOM 2141 C C . MET A 1 267 ? -17.602 9.672 16.326 1.00 47.97 267 MET A C 1
ATOM 2143 O O . MET A 1 267 ? -17.565 10.222 15.227 1.00 47.97 267 MET A O 1
ATOM 2147 N N . GLU A 1 268 ? -16.579 9.790 17.181 1.00 48.09 268 GLU A N 1
ATOM 2148 C CA . GLU A 1 268 ? -15.453 10.714 17.037 1.00 48.09 268 GLU A CA 1
ATOM 2149 C C . GLU A 1 268 ? -14.393 10.191 16.066 1.00 48.09 268 GLU A C 1
ATOM 2151 O O . GLU A 1 268 ? -13.338 9.687 16.449 1.00 48.09 268 GLU A O 1
ATOM 2156 N N . THR A 1 269 ? -14.670 10.419 14.782 1.00 56.16 269 THR A N 1
ATOM 2157 C CA . THR A 1 269 ? -13.783 10.243 13.621 1.00 56.16 269 THR A CA 1
ATOM 2158 C C . THR A 1 269 ? -13.267 8.824 13.386 1.00 56.16 269 THR A C 1
ATOM 2160 O O . THR A 1 269 ? -12.449 8.290 14.132 1.00 56.16 269 THR A O 1
ATOM 2163 N N . ALA A 1 270 ? -13.637 8.249 12.239 1.00 57.44 270 ALA A N 1
ATOM 2164 C CA . ALA A 1 270 ? -12.867 7.152 11.671 1.00 57.44 270 ALA A CA 1
ATOM 2165 C C . ALA A 1 270 ? -11.404 7.602 11.488 1.00 57.44 270 ALA A C 1
ATOM 2167 O O . ALA A 1 270 ? -11.132 8.607 10.829 1.00 57.44 270 ALA A O 1
ATOM 2168 N N . ARG A 1 271 ? -10.477 6.889 12.140 1.00 72.25 271 ARG A N 1
ATOM 2169 C CA . ARG A 1 271 ? -9.029 7.146 12.053 1.00 72.25 271 ARG A CA 1
ATOM 2170 C C . ARG A 1 271 ? -8.337 6.165 11.106 1.00 72.25 271 ARG A C 1
ATOM 2172 O O . ARG A 1 271 ? -7.445 6.568 10.368 1.00 72.25 271 ARG A O 1
ATOM 2179 N N . ASP A 1 272 ? -8.768 4.904 11.118 1.00 85.94 272 ASP A N 1
ATOM 2180 C CA . ASP A 1 272 ? -8.255 3.809 10.290 1.00 85.94 272 ASP A CA 1
ATOM 2181 C C . ASP A 1 272 ? -9.303 3.334 9.259 1.00 85.94 272 ASP A C 1
ATOM 2183 O O . ASP A 1 272 ? -10.503 3.591 9.406 1.00 85.94 272 ASP A O 1
ATOM 2187 N N . LEU A 1 273 ? -8.856 2.645 8.200 1.00 89.62 273 LEU A N 1
ATOM 2188 C CA . LEU A 1 273 ? -9.730 2.143 7.123 1.00 89.62 273 LEU A CA 1
ATOM 2189 C C . LEU A 1 273 ? -10.861 1.245 7.655 1.00 89.62 273 LEU A C 1
ATOM 2191 O O . LEU A 1 273 ? -11.999 1.358 7.205 1.00 89.62 273 LEU A O 1
ATOM 2195 N N . LEU A 1 274 ? -10.575 0.395 8.646 1.00 91.06 274 LEU A N 1
ATOM 2196 C CA . LEU A 1 274 ? -11.565 -0.438 9.332 1.00 91.06 274 LEU A CA 1
ATOM 2197 C C . LEU A 1 274 ? -12.689 0.405 9.954 1.00 91.06 274 LEU A C 1
ATOM 2199 O O . LEU A 1 274 ? -13.854 0.029 9.850 1.00 91.06 274 LEU A O 1
ATOM 2203 N N . SER A 1 275 ? -12.376 1.547 10.568 1.00 87.69 275 SER A N 1
ATOM 2204 C CA . SER A 1 275 ? -13.394 2.449 11.120 1.00 87.69 275 SER A CA 1
ATOM 2205 C C . SER A 1 275 ? -14.254 3.083 10.020 1.00 87.69 275 SER A C 1
ATOM 2207 O O . SER A 1 275 ? -15.465 3.192 10.198 1.00 87.69 275 SER A O 1
ATOM 2209 N N . HIS A 1 276 ? -13.675 3.441 8.866 1.00 86.69 276 HIS A N 1
ATOM 2210 C CA . HIS A 1 276 ? -14.452 3.907 7.705 1.00 86.69 276 HIS A CA 1
ATOM 2211 C C . HIS A 1 276 ? -15.380 2.806 7.165 1.00 86.69 276 HIS A C 1
ATOM 2213 O O . HIS A 1 276 ? -16.550 3.069 6.902 1.00 86.69 276 HIS A O 1
ATOM 2219 N N . LEU A 1 277 ? -14.891 1.567 7.057 1.00 88.62 277 LEU A N 1
ATOM 2220 C CA . LEU A 1 277 ? -15.670 0.408 6.604 1.00 88.62 277 LEU A CA 1
ATOM 2221 C C . LEU A 1 277 ? -16.799 0.025 7.577 1.00 88.62 277 LEU A C 1
ATOM 2223 O O . LEU A 1 277 ? -17.878 -0.358 7.139 1.00 88.62 277 LEU A O 1
ATOM 2227 N N . LEU A 1 278 ? -16.576 0.151 8.889 1.00 88.06 278 LEU A N 1
ATOM 2228 C CA . LEU A 1 278 ? -17.590 -0.117 9.916 1.00 88.06 278 LEU A CA 1
ATOM 2229 C C . LEU A 1 278 ? -18.714 0.927 9.945 1.00 88.06 278 LEU A C 1
ATOM 2231 O O . LEU A 1 278 ? -19.848 0.574 10.263 1.00 88.06 278 LEU A O 1
ATOM 2235 N N . LEU A 1 279 ? -18.403 2.191 9.640 1.00 84.88 279 LEU A N 1
ATOM 2236 C CA . LEU A 1 279 ? -19.382 3.282 9.586 1.00 84.88 279 LEU A CA 1
ATOM 2237 C C . LEU A 1 279 ? -20.071 3.410 8.220 1.00 84.88 279 LEU A C 1
ATOM 2239 O O . LEU A 1 279 ? -21.098 4.078 8.124 1.00 84.88 279 LEU A O 1
ATOM 2243 N N . ALA A 1 280 ? -19.534 2.779 7.173 1.00 83.69 280 ALA A N 1
ATOM 2244 C CA . ALA A 1 280 ? -20.134 2.797 5.848 1.00 83.69 280 ALA A CA 1
ATOM 2245 C C . ALA A 1 280 ? -21.524 2.137 5.842 1.00 83.69 280 ALA A C 1
ATOM 2247 O O . ALA A 1 280 ? -21.732 1.064 6.420 1.00 83.69 280 ALA A O 1
ATOM 2248 N N . VAL A 1 281 ? -22.448 2.781 5.132 1.00 79.62 281 VAL A N 1
ATOM 2249 C CA . VAL A 1 281 ? -23.782 2.280 4.784 1.00 79.62 281 VAL A CA 1
ATOM 2250 C C . VAL A 1 281 ? -23.933 2.262 3.262 1.00 79.62 281 VAL A C 1
ATOM 2252 O O . VAL A 1 281 ? -23.240 3.005 2.564 1.00 79.62 281 VAL A O 1
ATOM 2255 N N . ASP A 1 282 ? -24.794 1.398 2.733 1.00 71.25 282 ASP A N 1
ATOM 2256 C CA . ASP A 1 282 ? -25.211 1.447 1.329 1.00 71.25 282 ASP A CA 1
ATOM 2257 C C . ASP A 1 282 ? -26.386 2.403 1.078 1.00 71.25 282 ASP A C 1
ATOM 2259 O O . ASP A 1 282 ? -26.886 3.065 1.986 1.00 71.25 282 ASP A O 1
ATOM 2263 N N . GLU A 1 283 ? -26.824 2.476 -0.182 1.00 68.75 283 GLU A N 1
ATOM 2264 C CA . GLU A 1 283 ? -27.958 3.300 -0.618 1.00 68.75 283 GLU A CA 1
ATOM 2265 C C . GLU A 1 283 ? -29.290 2.895 0.046 1.00 68.75 283 GLU A C 1
ATOM 2267 O O . GLU A 1 283 ? -30.204 3.713 0.132 1.00 68.75 283 GLU A O 1
ATOM 2272 N N . GLY A 1 284 ? -29.397 1.660 0.556 1.00 70.44 284 GLY A N 1
ATOM 2273 C CA . GLY A 1 284 ? -30.523 1.177 1.359 1.00 70.44 284 GLY A CA 1
ATOM 2274 C C . GLY A 1 284 ? -30.364 1.419 2.866 1.00 70.44 284 GLY A C 1
ATOM 2275 O O . GLY A 1 284 ? -31.217 0.989 3.642 1.00 70.44 284 GLY A O 1
ATOM 2276 N N . GLY A 1 285 ? -29.283 2.079 3.294 1.00 77.00 285 GLY A N 1
ATOM 2277 C CA . GLY A 1 285 ? -28.967 2.349 4.696 1.00 77.00 285 GLY A CA 1
ATOM 2278 C C . GLY A 1 285 ? -28.380 1.161 5.467 1.00 77.00 285 GLY A C 1
ATOM 2279 O O . GLY A 1 285 ? -28.253 1.250 6.688 1.00 77.00 285 GLY A O 1
ATOM 2280 N N . GLN A 1 286 ? -28.020 0.053 4.807 1.00 81.00 286 GLN A N 1
ATOM 2281 C CA . GLN A 1 286 ? -27.471 -1.128 5.479 1.00 81.00 286 GLN A CA 1
ATOM 2282 C C . GLN A 1 286 ? -25.946 -1.054 5.614 1.00 81.00 286 GLN A C 1
ATOM 2284 O O . GLN A 1 286 ? -25.229 -0.654 4.694 1.00 81.00 286 GLN A O 1
ATOM 2289 N N . HIS A 1 287 ? -25.432 -1.470 6.772 1.00 84.88 287 HIS A N 1
ATOM 2290 C CA . HIS A 1 287 ? -23.994 -1.574 7.016 1.00 84.88 287 HIS A CA 1
ATOM 2291 C C . HIS A 1 287 ? -23.364 -2.769 6.293 1.00 84.88 287 HIS A C 1
ATOM 2293 O O . HIS A 1 287 ? -24.001 -3.802 6.099 1.00 84.88 287 HIS A O 1
ATOM 2299 N N . LEU A 1 288 ? -22.069 -2.658 5.978 1.00 85.00 288 LEU A N 1
ATOM 2300 C CA . LEU A 1 288 ? -21.288 -3.773 5.437 1.00 85.00 288 LEU A CA 1
ATOM 2301 C C . LEU A 1 288 ? -21.262 -4.988 6.385 1.00 85.00 288 LEU A C 1
ATOM 2303 O O . LEU A 1 288 ? -21.102 -4.872 7.611 1.00 85.00 288 LEU A O 1
ATOM 2307 N N . THR A 1 289 ? -21.358 -6.176 5.790 1.00 86.81 289 THR A N 1
ATOM 2308 C CA . THR A 1 289 ? -21.176 -7.453 6.486 1.00 86.81 289 THR A CA 1
ATOM 2309 C C . THR A 1 289 ? -19.709 -7.665 6.870 1.00 86.81 289 THR A C 1
ATOM 2311 O O . THR A 1 289 ? -18.793 -7.095 6.281 1.00 86.81 289 THR A O 1
ATOM 2314 N N . GLU A 1 290 ? -19.451 -8.514 7.865 1.00 86.50 290 GLU A N 1
ATOM 2315 C CA . GLU A 1 290 ? -18.080 -8.756 8.350 1.00 86.50 290 GLU A CA 1
ATOM 2316 C C . GLU A 1 290 ? -17.200 -9.450 7.303 1.00 86.50 290 GLU A C 1
ATOM 2318 O O . GLU A 1 290 ? -15.997 -9.200 7.247 1.00 86.50 290 GLU A O 1
ATOM 2323 N N . LEU A 1 291 ? -17.813 -10.258 6.431 1.00 83.25 291 LEU A N 1
ATOM 2324 C CA . LEU A 1 291 ? -17.149 -10.871 5.283 1.00 83.25 291 LEU A CA 1
ATOM 2325 C C . LEU A 1 291 ? -16.714 -9.812 4.263 1.00 83.25 291 LEU A C 1
ATOM 2327 O O . LEU A 1 291 ? -15.546 -9.794 3.886 1.00 83.25 291 LEU A O 1
ATOM 2331 N N . GLU A 1 292 ? -17.603 -8.886 3.885 1.00 84.19 292 GLU A N 1
ATOM 2332 C CA . GLU A 1 292 ? -17.256 -7.793 2.967 1.00 84.19 292 GLU A CA 1
ATOM 2333 C C . GLU A 1 292 ? -16.154 -6.896 3.541 1.00 84.19 292 GLU A C 1
ATOM 2335 O O . GLU A 1 292 ? -15.199 -6.588 2.834 1.00 84.19 292 GLU A O 1
ATOM 2340 N N . ILE A 1 293 ? -16.233 -6.515 4.823 1.00 88.06 293 ILE A N 1
ATOM 2341 C CA . ILE A 1 293 ? -15.184 -5.717 5.485 1.00 88.06 293 ILE A CA 1
ATOM 2342 C C . ILE A 1 293 ? -13.849 -6.480 5.484 1.00 88.06 293 ILE A C 1
ATOM 2344 O O . ILE A 1 293 ? -12.808 -5.898 5.173 1.00 88.06 293 ILE A O 1
ATOM 2348 N N . GLY A 1 294 ? -13.868 -7.781 5.792 1.00 88.81 294 GLY A N 1
ATOM 2349 C CA . GLY A 1 294 ? -12.680 -8.635 5.777 1.00 88.81 294 GLY A CA 1
ATOM 2350 C C . GLY A 1 294 ? -12.040 -8.752 4.389 1.00 88.81 294 GLY A C 1
ATOM 2351 O O . GLY A 1 294 ? -10.824 -8.606 4.261 1.00 88.81 294 GLY A O 1
ATOM 2352 N N . ASP A 1 295 ? -12.848 -8.949 3.346 1.00 84.81 295 ASP A N 1
ATOM 2353 C CA . ASP A 1 295 ? -12.388 -8.982 1.953 1.00 84.81 295 ASP A CA 1
ATOM 2354 C C . ASP A 1 295 ? -11.848 -7.627 1.485 1.00 84.81 295 ASP A C 1
ATOM 2356 O O . ASP A 1 295 ? -10.798 -7.568 0.844 1.00 84.81 295 ASP A O 1
ATOM 2360 N N . MET A 1 296 ? -12.513 -6.526 1.845 1.00 87.00 296 MET A N 1
ATOM 2361 C CA . MET A 1 296 ? -12.056 -5.176 1.511 1.00 87.00 296 MET A CA 1
ATOM 2362 C C . MET A 1 296 ? -10.700 -4.861 2.158 1.00 87.00 296 MET A C 1
ATOM 2364 O O . MET A 1 296 ? -9.801 -4.359 1.482 1.00 87.00 296 MET A O 1
ATOM 2368 N N . ILE A 1 297 ? -10.507 -5.211 3.434 1.00 89.81 297 ILE A N 1
ATOM 2369 C CA . ILE A 1 297 ? -9.222 -5.029 4.128 1.00 89.81 297 ILE A CA 1
ATOM 2370 C C . ILE A 1 297 ? -8.133 -5.920 3.517 1.00 89.81 297 ILE A C 1
ATOM 2372 O O . ILE A 1 297 ? -7.034 -5.429 3.254 1.00 89.81 297 ILE A O 1
ATOM 2376 N N . LEU A 1 298 ? -8.420 -7.197 3.240 1.00 88.56 298 LEU A N 1
ATOM 2377 C CA . LEU A 1 298 ? -7.462 -8.111 2.607 1.00 88.56 298 LEU A CA 1
ATOM 2378 C C . LEU A 1 298 ? -7.022 -7.606 1.222 1.00 88.56 298 LEU A C 1
ATOM 2380 O O . LEU A 1 298 ? -5.824 -7.572 0.935 1.00 88.56 298 LEU A O 1
ATOM 2384 N N . GLY A 1 299 ? -7.967 -7.160 0.390 1.00 85.94 299 GLY A N 1
ATOM 2385 C CA . GLY A 1 299 ? -7.685 -6.602 -0.932 1.00 85.94 299 GLY A CA 1
ATOM 2386 C C . GLY A 1 299 ? -6.816 -5.339 -0.883 1.00 85.94 299 GLY A C 1
ATOM 2387 O O . GLY A 1 299 ? -5.866 -5.216 -1.659 1.00 85.94 299 GLY A O 1
ATOM 2388 N N . VAL A 1 300 ? -7.075 -4.419 0.054 1.00 87.56 300 VAL A N 1
ATOM 2389 C CA . VAL A 1 300 ? -6.276 -3.185 0.188 1.00 87.56 300 VAL A CA 1
ATOM 2390 C C . VAL A 1 300 ? -4.898 -3.458 0.809 1.00 87.56 300 VAL A C 1
ATOM 2392 O O . VAL A 1 300 ? -3.914 -2.864 0.364 1.00 87.56 300 VAL A O 1
ATOM 2395 N N . LEU A 1 301 ? -4.775 -4.405 1.750 1.00 88.88 301 LEU A N 1
ATOM 2396 C CA . LEU A 1 301 ? -3.471 -4.881 2.240 1.00 88.88 301 LEU A CA 1
ATOM 2397 C C . LEU A 1 301 ? -2.607 -5.399 1.077 1.00 88.88 301 LEU A C 1
ATOM 2399 O O . LEU A 1 301 ? -1.467 -4.948 0.926 1.00 88.88 301 LEU A O 1
ATOM 2403 N N . LEU A 1 302 ? -3.173 -6.267 0.222 1.00 84.31 302 LEU A N 1
ATOM 2404 C CA . LEU A 1 302 ? -2.537 -6.794 -0.998 1.00 84.31 302 LEU A CA 1
ATOM 2405 C C . LEU A 1 302 ? -2.095 -5.679 -1.948 1.00 84.31 302 LEU A C 1
ATOM 2407 O O . LEU A 1 302 ? -0.949 -5.680 -2.396 1.00 84.31 302 LEU A O 1
ATOM 2411 N N . ALA A 1 303 ? -2.952 -4.687 -2.191 1.00 84.81 303 ALA A N 1
ATOM 2412 C CA . ALA A 1 303 ? -2.606 -3.549 -3.035 1.00 84.81 303 ALA A CA 1
ATOM 2413 C C . ALA A 1 303 ? -1.469 -2.683 -2.453 1.00 84.81 303 ALA A C 1
ATOM 2415 O O . ALA A 1 303 ? -0.599 -2.242 -3.204 1.00 84.81 303 ALA A O 1
ATOM 2416 N N . SER A 1 304 ? -1.452 -2.432 -1.138 1.00 87.88 304 SER A N 1
ATOM 2417 C CA . SER A 1 304 ? -0.515 -1.479 -0.517 1.00 87.88 304 SER A CA 1
ATOM 2418 C C . SER A 1 304 ? 0.892 -2.024 -0.246 1.00 87.88 304 SER A C 1
ATOM 2420 O O . SER A 1 304 ? 1.857 -1.263 -0.300 1.00 87.88 304 SER A O 1
ATOM 2422 N N . HIS A 1 305 ? 1.037 -3.318 0.056 1.00 87.19 305 HIS A N 1
ATOM 2423 C CA . HIS A 1 305 ? 2.314 -3.871 0.517 1.00 87.19 305 HIS A CA 1
ATOM 2424 C C . HIS A 1 305 ? 3.324 -4.030 -0.628 1.00 87.19 305 HIS A C 1
ATOM 2426 O O . HIS A 1 305 ? 4.403 -3.426 -0.623 1.00 87.19 305 HIS A O 1
ATOM 2432 N N . ASP A 1 306 ? 2.978 -4.831 -1.639 1.00 83.00 306 ASP A N 1
ATOM 2433 C CA . ASP A 1 306 ? 3.925 -5.198 -2.698 1.00 83.00 306 ASP A CA 1
ATOM 2434 C C . ASP A 1 306 ? 4.282 -3.998 -3.591 1.00 83.00 306 ASP A C 1
ATOM 2436 O O . ASP A 1 306 ? 5.446 -3.818 -3.965 1.00 83.00 306 ASP A O 1
ATOM 2440 N N . THR A 1 307 ? 3.309 -3.129 -3.885 1.00 90.31 307 THR A N 1
ATOM 2441 C CA . THR A 1 307 ? 3.511 -1.962 -4.759 1.00 90.31 307 THR A CA 1
ATOM 2442 C C . THR A 1 307 ? 4.460 -0.938 -4.134 1.00 90.31 307 THR A C 1
ATOM 2444 O O . THR A 1 307 ? 5.467 -0.580 -4.747 1.00 90.31 307 THR A O 1
ATOM 2447 N N . ILE A 1 308 ? 4.201 -0.512 -2.892 1.00 94.44 308 ILE A N 1
ATOM 2448 C CA . ILE A 1 308 ? 5.010 0.504 -2.208 1.00 94.44 308 ILE A CA 1
ATOM 2449 C C . ILE A 1 308 ? 6.405 -0.050 -1.883 1.00 94.44 308 ILE A C 1
ATOM 2451 O O . ILE A 1 308 ? 7.398 0.656 -2.063 1.00 94.44 308 ILE A O 1
ATOM 2455 N N . SER A 1 309 ? 6.518 -1.322 -1.475 1.00 93.88 309 SER A N 1
ATOM 2456 C CA . SER A 1 309 ? 7.827 -1.935 -1.198 1.00 93.88 309 SER A CA 1
ATOM 2457 C C . SER A 1 309 ? 8.728 -1.968 -2.438 1.00 93.88 309 SER A C 1
ATOM 2459 O O . SER A 1 309 ? 9.925 -1.674 -2.341 1.00 93.88 309 SER A O 1
ATOM 2461 N N . SER A 1 310 ? 8.147 -2.233 -3.613 1.00 90.94 310 SER A N 1
ATOM 2462 C CA . SER A 1 310 ? 8.839 -2.173 -4.903 1.00 90.94 310 SER A CA 1
ATOM 2463 C C . SER A 1 310 ? 9.243 -0.742 -5.263 1.00 90.94 310 SER A C 1
ATOM 2465 O O . SER A 1 310 ? 10.398 -0.520 -5.619 1.00 90.94 310 SER A O 1
ATOM 2467 N N . VAL A 1 311 ? 8.349 0.244 -5.110 1.00 95.81 311 VAL A N 1
ATOM 2468 C CA . VAL A 1 311 ? 8.656 1.663 -5.388 1.00 95.81 311 VAL A CA 1
ATOM 2469 C C . VAL A 1 311 ? 9.816 2.170 -4.527 1.00 95.81 311 VAL A C 1
ATOM 2471 O O . VAL A 1 311 ? 10.755 2.756 -5.066 1.00 95.81 311 VAL A O 1
ATOM 2474 N N . ILE A 1 312 ? 9.811 1.898 -3.216 1.00 95.31 312 ILE A N 1
ATOM 2475 C CA . ILE A 1 312 ? 10.920 2.262 -2.316 1.00 95.31 312 ILE A CA 1
ATOM 2476 C C . ILE A 1 312 ? 12.223 1.589 -2.773 1.00 95.31 312 ILE A C 1
ATOM 2478 O O . ILE A 1 312 ? 13.257 2.246 -2.878 1.00 95.31 312 ILE A O 1
ATOM 2482 N N . THR A 1 313 ? 12.174 0.295 -3.099 1.00 94.81 313 THR A N 1
ATOM 2483 C CA . THR A 1 313 ? 13.350 -0.473 -3.542 1.00 94.81 313 THR A CA 1
ATOM 2484 C C . THR A 1 313 ? 13.951 0.084 -4.830 1.00 94.81 313 THR A C 1
ATOM 2486 O O . THR A 1 313 ? 15.158 0.317 -4.885 1.00 94.81 313 THR A O 1
ATOM 2489 N N . PHE A 1 314 ? 13.130 0.334 -5.855 1.00 93.38 314 PHE A N 1
ATOM 2490 C CA . PHE A 1 314 ? 13.598 0.904 -7.118 1.00 93.38 314 PHE A CA 1
ATOM 2491 C C . PHE A 1 314 ? 14.091 2.343 -6.949 1.00 93.38 314 PHE A C 1
ATOM 2493 O O . PHE A 1 314 ? 15.089 2.706 -7.560 1.00 93.38 314 PHE A O 1
ATOM 2500 N N . THR A 1 315 ? 13.468 3.138 -6.075 1.00 95.44 315 THR A N 1
ATOM 2501 C CA . THR A 1 315 ? 13.935 4.498 -5.756 1.00 95.44 315 THR A CA 1
ATOM 2502 C C . THR A 1 315 ? 15.346 4.464 -5.168 1.00 95.44 315 THR A C 1
ATOM 2504 O O . THR A 1 315 ? 16.228 5.171 -5.646 1.00 95.44 315 THR A O 1
ATOM 2507 N N . ILE A 1 316 ? 15.595 3.587 -4.188 1.00 93.94 316 ILE A N 1
ATOM 2508 C CA . ILE A 1 316 ? 16.926 3.396 -3.592 1.00 93.94 316 ILE A CA 1
ATOM 2509 C C . ILE A 1 316 ? 17.934 2.911 -4.645 1.00 93.94 316 ILE A C 1
ATOM 2511 O O . ILE A 1 316 ? 19.045 3.433 -4.709 1.00 93.94 316 ILE A O 1
ATOM 2515 N N . TYR A 1 317 ? 17.543 1.951 -5.489 1.00 93.56 317 TYR A N 1
ATOM 2516 C CA . TYR A 1 317 ? 18.388 1.430 -6.566 1.00 93.56 317 TYR A CA 1
ATOM 2517 C C . TYR A 1 317 ? 18.793 2.520 -7.571 1.00 93.56 317 TYR A C 1
ATOM 2519 O O . TYR A 1 317 ? 19.983 2.719 -7.802 1.00 93.56 317 TYR A O 1
ATOM 2527 N N . TYR A 1 318 ? 17.833 3.272 -8.117 1.00 93.19 318 TYR A N 1
ATOM 2528 C CA . TYR A 1 318 ? 18.120 4.315 -9.105 1.00 93.19 318 TYR A CA 1
ATOM 2529 C C . TYR A 1 318 ? 18.904 5.490 -8.516 1.00 93.19 318 TYR A C 1
ATOM 2531 O O . TYR A 1 318 ? 19.790 6.007 -9.192 1.00 93.19 318 TYR A O 1
ATOM 2539 N N . LEU A 1 319 ? 18.647 5.889 -7.264 1.00 94.38 319 LEU A N 1
ATOM 2540 C CA . LEU A 1 319 ? 19.444 6.923 -6.592 1.00 94.38 319 LEU A CA 1
ATOM 2541 C C . LEU A 1 319 ? 20.900 6.479 -6.379 1.00 94.38 319 LEU A C 1
ATOM 2543 O O . LEU A 1 319 ? 21.809 7.277 -6.598 1.00 94.38 319 LEU A O 1
ATOM 2547 N N . ALA A 1 320 ? 21.131 5.216 -6.010 1.00 91.75 320 ALA A N 1
ATOM 2548 C CA . ALA A 1 320 ? 22.479 4.663 -5.874 1.00 91.75 320 ALA A CA 1
ATOM 2549 C C . ALA A 1 320 ? 23.218 4.571 -7.225 1.00 91.75 320 ALA A C 1
ATOM 2551 O O . ALA A 1 320 ? 24.414 4.851 -7.290 1.00 91.75 320 ALA A O 1
ATOM 2552 N N . ASP A 1 321 ? 22.504 4.221 -8.298 1.00 94.06 321 ASP A N 1
ATOM 2553 C CA . ASP A 1 321 ? 23.033 4.126 -9.666 1.00 94.06 321 ASP A CA 1
ATOM 2554 C C . ASP A 1 321 ? 23.258 5.508 -10.324 1.00 94.06 321 ASP A C 1
ATOM 2556 O O . ASP A 1 321 ? 24.080 5.653 -11.226 1.00 94.06 321 ASP A O 1
ATOM 2560 N N . HIS A 1 322 ? 22.589 6.563 -9.831 1.00 94.88 322 HIS A N 1
ATOM 2561 C CA . HIS A 1 322 ? 22.676 7.932 -10.362 1.00 94.88 322 HIS A CA 1
ATOM 2562 C C . HIS A 1 322 ? 23.178 8.954 -9.312 1.00 94.88 322 HIS A C 1
ATOM 2564 O O . HIS A 1 322 ? 22.423 9.852 -8.915 1.00 94.88 322 HIS A O 1
ATOM 2570 N N . PRO A 1 323 ? 24.470 8.932 -8.909 1.00 94.50 323 PRO A N 1
ATOM 2571 C CA . PRO A 1 323 ? 25.002 9.786 -7.836 1.00 94.50 323 PRO A CA 1
ATOM 2572 C C . PRO A 1 323 ? 24.779 11.295 -8.015 1.00 94.50 323 PRO A C 1
ATOM 2574 O O . PRO A 1 323 ? 24.621 12.018 -7.034 1.00 94.50 323 PRO A O 1
ATOM 2577 N N . LYS A 1 324 ? 24.730 11.790 -9.262 1.00 95.00 324 LYS A N 1
ATOM 2578 C CA . LYS A 1 324 ? 24.429 13.204 -9.558 1.00 95.00 324 LYS A CA 1
ATOM 2579 C C . LYS A 1 324 ? 22.996 13.586 -9.173 1.00 95.00 324 LYS A C 1
ATOM 2581 O O . LYS A 1 324 ? 22.784 14.678 -8.658 1.00 95.00 324 LYS A O 1
ATOM 2586 N N . VAL A 1 325 ? 22.036 12.689 -9.408 1.00 95.19 325 VAL A N 1
ATOM 2587 C CA . VAL A 1 325 ? 20.628 12.879 -9.025 1.00 95.19 325 VAL A CA 1
ATOM 2588 C C . VAL A 1 325 ? 20.499 12.770 -7.510 1.00 95.19 325 VAL A C 1
ATOM 2590 O O . VAL A 1 325 ? 19.889 13.637 -6.895 1.00 95.19 325 VAL A O 1
ATOM 2593 N N . TYR A 1 326 ? 21.153 11.778 -6.895 1.00 94.38 326 TYR A N 1
ATOM 2594 C CA . TYR A 1 326 ? 21.207 11.653 -5.437 1.00 94.38 326 TYR A CA 1
ATOM 2595 C C . TYR A 1 326 ? 21.743 12.920 -4.757 1.00 94.38 326 TYR A C 1
ATOM 2597 O O . TYR A 1 326 ? 21.102 13.423 -3.842 1.00 94.38 326 TYR A O 1
ATOM 2605 N N . ALA A 1 327 ? 22.854 13.491 -5.233 1.00 93.94 327 ALA A N 1
ATOM 2606 C CA . ALA A 1 327 ? 23.415 14.720 -4.669 1.00 93.94 327 ALA A CA 1
ATOM 2607 C C . ALA A 1 327 ? 22.471 15.933 -4.801 1.00 93.94 327 ALA A C 1
ATOM 2609 O O . ALA A 1 327 ? 22.418 16.770 -3.904 1.00 93.94 327 ALA A O 1
ATOM 2610 N N . GLN A 1 328 ? 21.703 16.027 -5.893 1.00 93.56 328 GLN A N 1
ATOM 2611 C CA . GLN A 1 328 ? 20.689 17.075 -6.066 1.00 93.56 328 GLN A CA 1
ATOM 2612 C C . GLN A 1 328 ? 19.496 16.883 -5.123 1.00 93.56 328 GLN A C 1
ATOM 2614 O O . GLN A 1 328 ? 19.067 17.846 -4.494 1.00 93.56 328 GLN A O 1
ATOM 2619 N N . VAL A 1 329 ? 18.989 15.652 -4.992 1.00 91.38 329 VAL A N 1
ATOM 2620 C CA . VAL A 1 329 ? 17.900 15.317 -4.059 1.00 91.38 329 VAL A CA 1
ATOM 2621 C C . VAL A 1 329 ? 18.332 15.574 -2.617 1.00 91.38 329 VAL A C 1
ATOM 2623 O O . VAL A 1 329 ? 17.610 16.244 -1.886 1.00 91.38 329 VAL A O 1
ATOM 2626 N N . LEU A 1 330 ? 19.526 15.112 -2.231 1.00 90.81 330 LEU A N 1
ATOM 2627 C CA . LEU A 1 330 ? 20.096 15.347 -0.907 1.00 90.81 330 LEU A CA 1
ATOM 2628 C C . LEU A 1 330 ? 20.185 16.845 -0.617 1.00 90.81 330 LEU A C 1
ATOM 2630 O O . LEU A 1 330 ? 19.665 17.273 0.403 1.00 90.81 330 LEU A O 1
ATOM 2634 N N . LYS A 1 331 ? 20.730 17.645 -1.545 1.00 91.50 331 LYS A N 1
ATOM 2635 C CA . LYS A 1 331 ? 20.797 19.100 -1.378 1.00 91.50 331 LYS A CA 1
ATOM 2636 C C . LYS A 1 331 ? 19.415 19.730 -1.170 1.00 91.50 331 LYS A C 1
ATOM 2638 O O . LYS A 1 331 ? 19.276 20.569 -0.293 1.00 91.50 331 LYS A O 1
ATOM 2643 N N . VAL A 1 332 ? 18.396 19.344 -1.944 1.00 89.38 332 VAL A N 1
ATOM 2644 C CA . VAL A 1 332 ? 17.032 19.882 -1.764 1.00 89.38 332 VAL A CA 1
ATOM 2645 C C . VAL A 1 332 ? 16.477 19.518 -0.385 1.00 89.38 332 VAL A C 1
ATOM 2647 O O . VAL A 1 332 ? 15.935 20.382 0.294 1.00 89.38 332 VAL A O 1
ATOM 2650 N N . MET A 1 333 ? 16.659 18.273 0.064 1.00 82.81 333 MET A N 1
ATOM 2651 C CA . MET A 1 333 ? 16.217 17.840 1.396 1.00 82.81 333 MET A CA 1
ATOM 2652 C C . MET A 1 333 ? 17.015 18.511 2.526 1.00 82.81 333 MET A C 1
ATOM 2654 O O . MET A 1 333 ? 16.449 18.824 3.572 1.00 82.81 333 MET A O 1
ATOM 2658 N N . GLU A 1 334 ? 18.309 18.763 2.320 1.00 81.81 334 GLU A N 1
ATOM 2659 C CA . GLU A 1 334 ? 19.166 19.520 3.233 1.00 81.81 334 GLU A CA 1
ATOM 2660 C C . GLU A 1 334 ? 18.729 20.986 3.305 1.00 81.81 334 GLU A C 1
ATOM 2662 O O . GLU A 1 334 ? 18.497 21.461 4.411 1.00 81.81 334 GLU A O 1
ATOM 2667 N N . ASP A 1 335 ? 18.520 21.666 2.174 1.00 77.62 335 ASP A N 1
ATOM 2668 C CA . ASP A 1 335 ? 18.032 23.052 2.093 1.00 77.62 335 ASP A CA 1
ATOM 2669 C C . ASP A 1 335 ? 16.631 23.192 2.736 1.00 77.62 335 ASP A C 1
ATOM 2671 O O . ASP A 1 335 ? 16.383 24.126 3.505 1.00 77.62 335 ASP A O 1
ATOM 2675 N N . GLU A 1 336 ? 15.722 22.234 2.505 1.00 69.81 336 GLU A N 1
ATOM 2676 C CA . GLU A 1 336 ? 14.424 22.164 3.191 1.00 69.81 336 GLU A CA 1
ATOM 2677 C C . GLU A 1 336 ? 14.602 21.963 4.704 1.00 69.81 336 GLU A C 1
ATOM 2679 O O . GLU A 1 336 ? 14.032 22.720 5.492 1.00 69.81 336 GLU A O 1
ATOM 2684 N N . SER A 1 337 ? 15.434 21.011 5.140 1.00 62.44 337 SER A N 1
ATOM 2685 C CA . SER A 1 337 ? 15.713 20.780 6.566 1.00 62.44 337 SER A CA 1
ATOM 2686 C C . SER A 1 337 ? 16.385 21.985 7.236 1.00 62.44 337 SER A C 1
ATOM 2688 O O . SER A 1 337 ? 16.031 22.347 8.357 1.00 62.44 337 SER A O 1
ATOM 2690 N N . ALA A 1 338 ? 17.273 22.681 6.526 1.00 53.94 338 ALA A N 1
ATOM 2691 C CA . ALA A 1 338 ? 17.921 23.907 6.963 1.00 53.94 338 ALA A CA 1
ATOM 2692 C C . ALA A 1 338 ? 16.906 25.047 7.094 1.00 53.94 338 ALA A C 1
ATOM 2694 O O . ALA A 1 338 ? 16.999 25.834 8.032 1.00 53.94 338 ALA A O 1
ATOM 2695 N N . SER A 1 339 ? 15.873 25.100 6.244 1.00 49.59 339 SER A N 1
ATOM 2696 C CA . SER A 1 339 ? 14.763 26.049 6.409 1.00 49.59 339 SER A CA 1
ATOM 2697 C C . SER A 1 339 ? 13.940 25.803 7.688 1.00 49.59 339 SER A C 1
ATOM 2699 O O . SER A 1 339 ? 13.439 26.762 8.273 1.00 49.59 339 SER A O 1
ATOM 2701 N N . TYR A 1 340 ? 13.883 24.559 8.188 1.00 45.41 340 TYR A N 1
ATOM 2702 C CA . TYR A 1 340 ? 13.341 24.236 9.518 1.00 45.41 340 TYR A CA 1
ATOM 2703 C C . TYR A 1 340 ? 14.337 24.508 10.667 1.00 45.41 340 TYR A C 1
ATOM 2705 O O . TYR A 1 340 ? 13.910 24.736 11.798 1.00 45.41 340 TYR A O 1
ATOM 2713 N N . VAL A 1 341 ? 15.651 24.497 10.404 1.00 44.34 341 VAL A N 1
ATOM 2714 C CA . VAL A 1 341 ? 16.724 24.670 11.411 1.00 44.34 341 VAL A CA 1
ATOM 2715 C C . VAL A 1 341 ? 17.210 26.123 11.548 1.00 44.34 341 VAL A C 1
ATOM 2717 O O . VAL A 1 341 ? 17.732 26.487 12.601 1.00 44.34 341 VAL A O 1
ATOM 2720 N N . HIS A 1 342 ? 16.984 27.001 10.564 1.00 38.03 342 HIS A N 1
ATOM 2721 C CA . HIS A 1 342 ? 17.463 28.396 10.545 1.00 38.03 342 HIS A CA 1
ATOM 2722 C C . HIS A 1 342 ? 16.780 29.365 11.541 1.00 38.03 342 HIS A C 1
ATOM 2724 O O . HIS A 1 342 ? 16.797 30.582 11.367 1.00 38.03 342 HIS A O 1
ATOM 2730 N N . GLY A 1 343 ? 16.286 28.830 12.660 1.00 30.83 343 GLY A N 1
ATOM 2731 C CA . GLY A 1 343 ? 16.263 29.520 13.952 1.00 30.83 343 GLY A CA 1
ATOM 2732 C C . GLY A 1 343 ? 17.604 29.480 14.716 1.00 30.83 343 GLY A C 1
ATOM 2733 O O . GLY A 1 343 ? 17.662 30.000 15.827 1.00 30.83 343 GLY A O 1
ATOM 2734 N N . GLY A 1 344 ? 18.674 28.882 14.167 1.00 28.75 344 GLY A N 1
ATOM 2735 C CA . GLY A 1 344 ? 20.008 28.824 14.790 1.00 28.75 344 GLY A CA 1
ATOM 2736 C C . GLY A 1 344 ? 21.164 28.557 13.806 1.00 28.75 344 GLY A C 1
ATOM 2737 O O . GLY A 1 344 ? 20.948 28.102 12.685 1.00 28.75 344 GLY A O 1
ATOM 2738 N N . LEU A 1 345 ? 22.395 28.892 14.219 1.00 29.92 345 LEU A N 1
ATOM 2739 C CA . LEU A 1 345 ? 23.636 28.852 13.418 1.00 29.92 345 LEU A CA 1
ATOM 2740 C C . LEU A 1 345 ? 24.433 27.533 13.568 1.00 29.92 345 LEU A C 1
ATOM 2742 O O . LEU A 1 345 ? 24.259 26.793 14.532 1.00 29.92 345 LEU A O 1
ATOM 2746 N N . ALA A 1 346 ? 25.372 27.296 12.644 1.00 27.27 346 ALA A N 1
ATOM 2747 C CA . ALA A 1 346 ? 26.362 26.201 12.616 1.00 27.27 346 ALA A CA 1
ATOM 2748 C C . ALA A 1 346 ? 27.762 26.766 12.224 1.00 27.27 346 ALA A C 1
ATOM 2750 O O . ALA A 1 346 ? 27.804 27.957 11.898 1.00 27.27 346 ALA A O 1
ATOM 2751 N N . PRO A 1 347 ? 28.886 25.999 12.141 1.00 40.38 347 PRO A N 1
ATOM 2752 C CA . PRO A 1 347 ? 29.173 24.617 12.594 1.00 40.38 347 PRO A CA 1
ATOM 2753 C C . PRO A 1 347 ? 30.505 24.401 13.401 1.00 40.38 347 PRO A C 1
ATOM 2755 O O . PRO A 1 347 ? 31.389 25.249 13.408 1.00 40.38 347 PRO A O 1
ATOM 2758 N N . VAL A 1 348 ? 30.614 23.215 14.046 1.00 30.97 348 VAL A N 1
ATOM 2759 C CA . VAL A 1 348 ? 31.786 22.315 14.355 1.00 30.97 348 VAL A CA 1
ATOM 2760 C C . VAL A 1 348 ? 33.221 22.914 14.270 1.00 30.97 348 VAL A C 1
ATOM 2762 O O . VAL A 1 348 ? 33.599 23.417 13.221 1.00 30.97 348 VAL A O 1
ATOM 2765 N N . ALA A 1 349 ? 34.115 22.851 15.284 1.00 29.83 349 ALA A N 1
ATOM 2766 C CA . ALA A 1 349 ? 34.790 21.663 15.891 1.00 29.83 349 ALA A CA 1
ATOM 2767 C C . ALA A 1 349 ? 35.376 21.959 17.332 1.00 29.83 349 ALA A C 1
ATOM 2769 O O . ALA A 1 349 ? 34.928 22.927 17.936 1.00 29.83 349 ALA A O 1
ATOM 2770 N N . ASN A 1 350 ? 36.322 21.250 18.008 1.00 26.28 350 ASN A N 1
ATOM 2771 C CA . ASN A 1 350 ? 37.086 20.000 17.759 1.00 26.28 350 ASN A CA 1
ATOM 2772 C C . ASN A 1 350 ? 37.600 19.261 19.054 1.00 26.28 350 ASN A C 1
ATOM 2774 O O . ASN A 1 350 ? 37.592 19.821 20.143 1.00 26.28 350 ASN A O 1
ATOM 2778 N N . VAL A 1 351 ? 38.063 18.012 18.859 1.00 29.62 351 VAL A N 1
ATOM 2779 C CA . VAL A 1 351 ? 38.945 17.029 19.585 1.00 29.62 351 VAL A CA 1
ATOM 2780 C C . VAL A 1 351 ? 39.565 17.241 21.014 1.00 29.62 351 VAL A C 1
ATOM 2782 O O . VAL A 1 351 ? 40.366 18.137 21.248 1.00 29.62 351 VAL A O 1
ATOM 2785 N N . GLN A 1 352 ? 39.316 16.214 21.864 1.00 31.55 352 GLN A N 1
ATOM 2786 C CA . GLN A 1 352 ? 40.073 15.584 22.995 1.00 31.55 352 GLN A CA 1
ATOM 2787 C C . GLN A 1 352 ? 40.423 16.299 24.325 1.00 31.55 352 GLN A C 1
ATOM 2789 O O . GLN A 1 352 ? 41.374 17.065 24.428 1.00 31.55 352 GLN A O 1
ATOM 2794 N N . ASN A 1 353 ? 39.816 15.788 25.411 1.00 28.03 353 ASN A N 1
ATOM 2795 C CA . ASN A 1 353 ? 40.523 15.283 26.604 1.00 28.03 353 ASN A CA 1
ATOM 2796 C C . ASN A 1 353 ? 39.619 14.297 27.384 1.00 28.03 353 ASN A C 1
ATOM 2798 O O . ASN A 1 353 ? 38.400 14.351 27.221 1.00 28.03 353 ASN A O 1
ATOM 2802 N N . ILE A 1 354 ? 40.172 13.402 28.220 1.00 44.03 354 ILE A N 1
ATOM 2803 C CA . ILE A 1 354 ? 39.362 12.504 29.080 1.00 44.03 354 ILE A CA 1
ATOM 2804 C C . ILE A 1 354 ? 38.852 13.298 30.290 1.00 44.03 354 ILE A C 1
ATOM 2806 O O . ILE A 1 354 ? 39.419 13.263 31.380 1.00 44.03 354 ILE A O 1
ATOM 2810 N N . ALA A 1 355 ? 37.777 14.045 30.067 1.00 40.28 355 ALA A N 1
ATOM 2811 C CA . ALA A 1 355 ? 36.980 14.700 31.093 1.00 40.28 355 ALA A CA 1
ATOM 2812 C C . ALA A 1 355 ? 35.591 14.047 31.157 1.00 40.28 355 ALA A C 1
ATOM 2814 O O . ALA A 1 355 ? 35.191 13.332 30.237 1.00 40.28 355 ALA A O 1
ATOM 2815 N N . ILE A 1 356 ? 34.833 14.325 32.222 1.00 55.69 356 ILE A N 1
ATOM 2816 C CA . ILE A 1 356 ? 33.385 14.086 32.214 1.00 55.69 356 ILE A CA 1
ATOM 2817 C C . ILE A 1 356 ? 32.824 14.872 31.027 1.00 55.69 356 ILE A C 1
ATOM 2819 O O . ILE A 1 356 ? 32.950 16.097 30.995 1.00 55.69 356 ILE A O 1
ATOM 2823 N N . ASP A 1 357 ? 32.254 14.178 30.042 1.00 64.38 357 ASP A N 1
ATOM 2824 C CA . ASP A 1 357 ? 31.712 14.831 28.857 1.00 64.38 357 ASP A CA 1
ATOM 2825 C C . ASP A 1 357 ? 30.433 15.587 29.227 1.00 64.38 357 ASP A C 1
ATOM 2827 O O . ASP A 1 357 ? 29.327 15.052 29.193 1.00 64.38 357 ASP A O 1
ATOM 2831 N N . THR A 1 358 ? 30.591 16.860 29.583 1.00 65.31 358 THR A N 1
ATOM 2832 C CA . THR A 1 358 ? 29.489 17.774 29.902 1.00 65.31 358 THR A CA 1
ATOM 2833 C C . THR A 1 358 ? 28.618 18.106 28.689 1.00 65.31 358 THR A C 1
ATOM 2835 O O . THR A 1 358 ? 27.557 18.707 28.854 1.00 65.31 358 THR A O 1
ATOM 2838 N N . LYS A 1 359 ? 29.035 17.703 27.479 1.00 70.75 359 LYS A N 1
ATOM 2839 C CA . LYS A 1 359 ? 28.234 17.755 26.251 1.00 70.75 359 LYS A CA 1
ATOM 2840 C C . LYS A 1 359 ? 27.530 16.427 25.963 1.00 70.75 359 LYS A C 1
ATOM 2842 O O . LYS A 1 359 ? 26.694 16.392 25.062 1.00 70.75 359 LYS A O 1
ATOM 2847 N N . SER A 1 360 ? 27.794 15.363 26.724 1.00 80.50 360 SER A N 1
ATOM 2848 C CA . SER A 1 360 ? 27.065 14.105 26.597 1.00 80.50 360 SER A CA 1
ATOM 2849 C C . SER A 1 360 ? 25.592 14.328 26.936 1.00 80.50 360 SER A C 1
ATOM 2851 O O . SER A 1 360 ? 25.284 14.902 27.986 1.00 80.50 360 SER A O 1
ATOM 2853 N N . PRO A 1 361 ? 24.647 13.824 26.126 1.00 80.88 361 PRO A N 1
ATOM 2854 C CA . PRO A 1 361 ? 23.235 13.887 26.480 1.00 80.88 361 PRO A CA 1
ATOM 2855 C C . PRO A 1 361 ? 22.912 13.076 27.748 1.00 80.88 361 PRO A C 1
ATOM 2857 O O . PRO A 1 361 ? 21.866 13.288 28.360 1.00 80.88 361 PRO A O 1
ATOM 2860 N N . PHE A 1 362 ? 23.809 12.188 28.193 1.00 84.88 362 PHE A N 1
ATOM 2861 C CA . PHE A 1 362 ? 23.684 11.420 29.435 1.00 84.88 362 PHE A CA 1
ATOM 2862 C C . PHE A 1 362 ? 24.226 12.133 30.681 1.00 84.88 362 PHE A C 1
ATOM 2864 O O . PHE A 1 362 ? 24.029 11.646 31.792 1.00 84.88 362 PHE A O 1
ATOM 2871 N N . TYR A 1 363 ? 24.870 13.293 30.534 1.00 83.81 363 TYR A N 1
ATOM 2872 C CA . TYR A 1 363 ? 25.354 14.074 31.670 1.00 83.81 363 TYR A CA 1
ATOM 2873 C C . TYR A 1 363 ? 24.200 14.818 32.356 1.00 83.81 363 TYR A C 1
ATOM 2875 O O . TYR A 1 363 ? 23.491 15.588 31.709 1.00 83.81 363 TYR A O 1
ATOM 2883 N N . LEU A 1 364 ? 23.987 14.592 33.653 1.00 83.69 364 LEU A N 1
ATOM 2884 C CA . LEU A 1 364 ? 23.094 15.407 34.485 1.00 83.69 364 LEU A CA 1
ATOM 2885 C C . LEU A 1 364 ? 23.939 16.422 35.253 1.00 83.69 364 LEU A C 1
ATOM 2887 O O . LEU A 1 364 ? 24.838 16.044 36.004 1.00 83.69 364 LEU A O 1
ATOM 2891 N N . HIS A 1 365 ? 23.654 17.709 35.072 1.00 83.94 365 HIS A N 1
ATOM 2892 C CA . HIS A 1 365 ? 24.290 18.756 35.860 1.00 83.94 365 HIS A CA 1
ATOM 2893 C C . HIS A 1 365 ? 23.806 18.670 37.323 1.00 83.94 365 HIS A C 1
ATOM 2895 O O . HIS A 1 365 ? 22.649 18.319 37.545 1.00 83.94 365 HIS A O 1
ATOM 2901 N N . PRO A 1 366 ? 24.595 19.059 38.344 1.00 79.88 366 PRO A N 1
ATOM 2902 C CA . PRO A 1 366 ? 24.140 19.053 39.743 1.00 79.88 366 PRO A CA 1
ATOM 2903 C C . PRO A 1 366 ? 22.882 19.890 40.049 1.00 79.88 366 PRO A C 1
ATOM 2905 O O . PRO A 1 366 ? 22.291 19.734 41.112 1.00 79.88 366 PRO A O 1
ATOM 2908 N N . SER A 1 367 ? 22.456 20.769 39.132 1.00 81.25 367 SER A N 1
ATOM 2909 C CA . SER A 1 367 ? 21.182 21.504 39.218 1.00 81.25 367 SER A CA 1
ATOM 2910 C C . SER A 1 367 ? 20.019 20.858 38.449 1.00 81.25 367 SER A C 1
ATOM 2912 O O . SER A 1 367 ? 18.914 21.393 38.469 1.00 81.25 367 SER A O 1
ATOM 2914 N N . ASP A 1 368 ? 20.225 19.710 37.801 1.00 86.56 368 ASP A N 1
ATOM 2915 C CA . ASP A 1 368 ? 19.201 18.977 37.048 1.00 86.56 368 ASP A CA 1
ATOM 2916 C C . ASP A 1 368 ? 18.395 18.040 37.965 1.00 86.56 368 ASP A C 1
ATOM 2918 O O . ASP A 1 368 ? 18.372 16.821 37.793 1.00 86.56 368 ASP A O 1
ATOM 2922 N N . HIS A 1 369 ? 17.736 18.614 38.974 1.00 85.81 369 HIS A N 1
ATOM 2923 C CA . HIS A 1 369 ? 16.868 17.872 39.891 1.00 85.81 369 HIS A CA 1
ATOM 2924 C C . HIS A 1 369 ? 15.413 17.805 39.372 1.00 85.81 369 HIS A C 1
ATOM 2926 O O . HIS A 1 369 ? 14.967 18.725 38.681 1.00 85.81 369 HIS A O 1
ATOM 2932 N N . PRO A 1 370 ? 14.622 16.773 39.739 1.00 86.31 370 PRO A N 1
ATOM 2933 C CA . PRO A 1 370 ? 13.238 16.602 39.271 1.00 86.31 370 PRO A CA 1
ATOM 2934 C C . PRO A 1 370 ? 12.292 17.794 39.489 1.00 86.31 370 PRO A C 1
ATOM 2936 O O . PRO A 1 370 ? 11.368 18.021 38.713 1.00 86.31 370 PRO A O 1
ATOM 2939 N N . GLY A 1 371 ? 12.524 18.571 40.550 1.00 80.75 371 GLY A N 1
ATOM 2940 C CA . GLY A 1 371 ? 11.726 19.751 40.905 1.00 80.75 371 GLY A CA 1
ATOM 2941 C C . GLY A 1 371 ? 12.083 21.040 40.153 1.00 80.75 371 GLY A C 1
ATOM 2942 O O . GLY A 1 371 ? 11.589 22.097 40.534 1.00 80.75 371 GLY A O 1
ATOM 2943 N N . LEU A 1 372 ? 12.962 20.994 39.147 1.00 86.50 372 LEU A N 1
ATOM 2944 C CA . LEU A 1 372 ? 13.331 22.172 38.360 1.00 86.50 372 LEU A CA 1
ATOM 2945 C C . LEU A 1 372 ? 12.164 22.602 37.451 1.00 86.50 372 LEU A C 1
ATOM 2947 O O . LEU A 1 372 ? 11.659 21.813 36.655 1.00 86.50 372 LEU A O 1
ATOM 2951 N N . ILE A 1 373 ? 11.740 23.864 37.567 1.00 80.81 373 ILE A N 1
ATOM 2952 C CA . ILE A 1 373 ? 10.603 24.423 36.822 1.00 80.81 373 ILE A CA 1
ATOM 2953 C C . ILE A 1 373 ? 11.118 25.178 35.592 1.00 80.81 373 ILE A C 1
ATOM 2955 O O . ILE A 1 373 ? 11.795 26.195 35.725 1.00 80.81 373 ILE A O 1
ATOM 2959 N N . PHE A 1 374 ? 10.761 24.710 34.393 1.00 80.69 374 PHE A N 1
ATOM 2960 C CA . PHE A 1 374 ? 11.116 25.375 33.129 1.00 80.69 374 PHE A CA 1
ATOM 2961 C C . PHE A 1 374 ? 10.020 26.266 32.547 1.00 80.69 374 PHE A C 1
ATOM 2963 O O . PHE A 1 374 ? 10.318 27.221 31.831 1.00 80.69 374 PHE A O 1
ATOM 2970 N N . VAL A 1 375 ? 8.752 25.949 32.817 1.00 82.88 375 VAL A N 1
ATOM 2971 C CA . VAL A 1 375 ? 7.604 26.671 32.264 1.00 82.88 375 VAL A CA 1
ATOM 2972 C C . VAL A 1 375 ? 6.767 27.199 33.422 1.00 82.88 375 VAL A C 1
ATOM 2974 O O . VAL A 1 375 ? 6.264 26.430 34.233 1.00 82.88 375 VAL A O 1
ATOM 2977 N N . THR A 1 376 ? 6.631 28.522 33.507 1.00 79.12 376 THR A N 1
ATOM 2978 C CA . THR A 1 376 ? 5.895 29.211 34.584 1.00 79.12 376 THR A CA 1
ATOM 2979 C C . THR A 1 376 ? 4.375 29.113 34.445 1.00 79.12 376 THR A C 1
ATOM 2981 O O . THR A 1 376 ? 3.656 29.341 35.413 1.00 79.12 376 THR A O 1
ATOM 2984 N N . GLN A 1 377 ? 3.882 28.771 33.253 1.00 85.75 377 GLN A N 1
ATOM 2985 C CA . GLN A 1 377 ? 2.477 28.492 32.966 1.00 85.75 377 GLN A CA 1
ATOM 2986 C C . GLN A 1 377 ? 2.329 27.007 32.600 1.00 85.75 377 GLN A C 1
ATOM 2988 O O . GLN A 1 377 ? 2.758 26.621 31.508 1.00 85.75 377 GLN A O 1
ATOM 2993 N N . PRO A 1 378 ? 1.759 26.167 33.483 1.00 91.06 378 PRO A N 1
ATOM 2994 C CA . PRO A 1 378 ? 1.547 24.755 33.188 1.00 91.06 378 PRO A CA 1
ATOM 2995 C C . PRO A 1 378 ? 0.611 24.537 31.993 1.00 91.06 378 PRO A C 1
ATOM 2997 O O . PRO A 1 378 ? -0.262 25.367 31.734 1.00 91.06 378 PRO A O 1
ATOM 3000 N N . LEU A 1 379 ? 0.762 23.417 31.282 1.00 90.75 379 LEU A N 1
ATOM 3001 C CA . LEU A 1 379 ? -0.132 23.045 30.181 1.00 90.75 379 LEU A CA 1
ATOM 3002 C C . LEU A 1 379 ? -1.574 22.887 30.685 1.00 90.75 379 LEU A C 1
ATOM 3004 O O . LEU A 1 379 ? -1.828 22.064 31.569 1.00 90.75 379 LEU A O 1
ATOM 3008 N N . SER A 1 380 ? -2.511 23.657 30.131 1.00 87.06 380 SER A N 1
ATOM 3009 C CA . SER A 1 380 ? -3.933 23.591 30.482 1.00 87.06 380 SER A CA 1
ATOM 3010 C C . SER A 1 380 ? -4.628 22.388 29.832 1.00 87.06 380 SER A C 1
ATOM 3012 O O . SER A 1 380 ? -4.284 21.983 28.724 1.00 87.06 380 SER A O 1
ATOM 3014 N N . GLU A 1 381 ? -5.642 21.823 30.498 1.00 83.38 381 GLU A N 1
ATOM 3015 C CA . GLU A 1 381 ? -6.394 20.662 29.988 1.00 83.38 381 GLU A CA 1
ATOM 3016 C C . GLU A 1 381 ? -7.072 20.931 28.631 1.00 83.38 381 GLU A C 1
ATOM 3018 O O . GLU A 1 381 ? -7.148 20.040 27.785 1.00 83.38 381 GLU A O 1
ATOM 3023 N N . ASN A 1 382 ? -7.510 22.172 28.397 1.00 77.38 382 ASN A N 1
ATOM 3024 C CA . ASN A 1 382 ? -8.105 22.620 27.136 1.00 77.38 382 ASN A CA 1
ATOM 3025 C C . ASN A 1 382 ? -7.078 22.856 26.004 1.00 77.38 382 ASN A C 1
ATOM 3027 O O . ASN A 1 382 ? -7.476 23.108 24.869 1.00 77.38 382 ASN A O 1
ATOM 3031 N N . GLY A 1 383 ? -5.772 22.790 26.289 1.00 76.38 383 GLY A N 1
ATOM 3032 C CA . GLY A 1 383 ? -4.701 22.950 25.303 1.00 76.38 383 GLY A CA 1
ATOM 3033 C C . GLY A 1 383 ? -4.473 24.369 24.772 1.00 76.38 383 GLY A C 1
ATOM 3034 O O . GLY A 1 383 ? -3.640 24.540 23.883 1.00 76.38 383 GLY A O 1
ATOM 3035 N N . GLU A 1 384 ? -5.156 25.397 25.288 1.00 76.69 384 GLU A N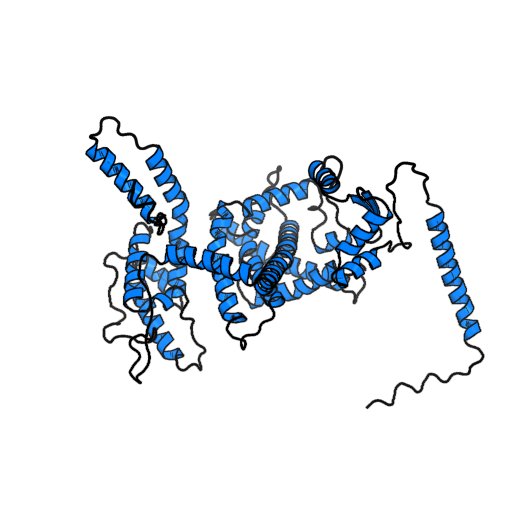 1
ATOM 3036 C CA . GLU A 1 384 ? -5.063 26.777 24.771 1.00 76.69 384 GLU A CA 1
ATOM 3037 C C . GLU A 1 384 ? -3.629 27.324 24.759 1.00 76.69 384 GLU A C 1
ATOM 3039 O O . GLU A 1 384 ? -3.226 28.005 23.815 1.00 76.69 384 GLU A O 1
ATOM 3044 N N . ASN A 1 385 ? -2.828 26.999 25.779 1.00 82.62 385 ASN A N 1
ATOM 3045 C CA . ASN A 1 385 ? -1.432 27.424 25.863 1.00 82.62 385 ASN A CA 1
ATOM 3046 C C . ASN A 1 385 ? -0.430 26.414 25.269 1.00 82.62 385 ASN A C 1
ATOM 3048 O O . ASN A 1 385 ? 0.778 26.636 25.391 1.00 82.62 385 ASN A O 1
ATOM 3052 N N . TYR A 1 386 ? -0.889 25.348 24.594 1.00 85.69 386 TYR A N 1
ATOM 3053 C CA . TYR A 1 386 ? -0.049 24.215 24.185 1.00 85.69 386 TYR A CA 1
ATOM 3054 C C . TYR A 1 386 ? 1.182 24.614 23.364 1.00 85.69 386 TYR A C 1
ATOM 3056 O O . TYR A 1 386 ? 2.283 24.195 23.700 1.00 85.69 386 TYR A O 1
ATOM 3064 N N . PHE A 1 387 ? 1.060 25.466 22.340 1.00 77.38 387 PHE A N 1
ATOM 3065 C CA . PHE A 1 387 ? 2.223 25.864 21.524 1.00 77.38 387 PHE A CA 1
ATOM 3066 C C . PHE A 1 387 ? 3.240 26.700 22.305 1.00 77.38 387 PHE A C 1
ATOM 3068 O O . PHE A 1 387 ? 4.448 26.525 22.133 1.00 77.38 387 PHE A O 1
ATOM 3075 N N . THR A 1 388 ? 2.764 27.572 23.195 1.00 78.81 388 THR A N 1
ATOM 3076 C CA . THR A 1 388 ? 3.618 28.368 24.083 1.00 78.81 388 THR A CA 1
ATOM 3077 C C . THR A 1 388 ? 4.347 27.459 25.069 1.00 78.81 388 THR A C 1
ATOM 3079 O O . THR A 1 388 ? 5.568 27.548 25.180 1.00 78.81 388 THR A O 1
ATOM 3082 N N . TRP A 1 389 ? 3.624 26.538 25.713 1.00 91.75 389 TRP A N 1
ATOM 3083 C CA . TRP A 1 389 ? 4.180 25.522 26.606 1.00 91.75 389 TRP A CA 1
ATOM 3084 C C . TRP A 1 389 ? 5.208 24.639 25.884 1.00 91.75 389 TRP A C 1
ATOM 3086 O O . TRP A 1 389 ? 6.361 24.579 26.303 1.00 91.75 389 TRP A O 1
ATOM 3096 N N . ARG A 1 390 ? 4.834 24.042 24.746 1.00 88.19 390 ARG A N 1
ATOM 3097 C CA . ARG A 1 390 ? 5.659 23.138 23.928 1.00 88.19 390 ARG A CA 1
ATOM 3098 C C . ARG A 1 390 ? 6.950 23.811 23.485 1.00 88.19 390 ARG A C 1
ATOM 3100 O O . ARG A 1 390 ? 8.016 23.216 23.592 1.00 88.19 390 ARG A O 1
ATOM 3107 N N . ARG A 1 391 ? 6.872 25.058 23.006 1.00 82.62 391 ARG A N 1
ATOM 3108 C CA . ARG A 1 391 ? 8.048 25.838 22.604 1.00 82.62 391 ARG A CA 1
ATOM 3109 C C . ARG A 1 391 ? 8.951 26.126 23.801 1.00 82.62 391 ARG A C 1
ATOM 3111 O O . ARG A 1 391 ? 10.139 25.843 23.724 1.00 82.62 391 ARG A O 1
ATOM 3118 N N . ASN A 1 392 ? 8.397 26.636 24.902 1.00 86.44 392 ASN A N 1
ATOM 3119 C CA . ASN A 1 392 ? 9.174 26.962 26.100 1.00 86.44 392 ASN A CA 1
ATOM 3120 C C . ASN A 1 392 ? 9.858 25.707 26.678 1.00 86.44 392 ASN A C 1
ATOM 3122 O O . ASN A 1 392 ? 11.043 25.746 27.005 1.00 86.44 392 ASN A O 1
ATOM 3126 N N . MET A 1 393 ? 9.140 24.581 26.730 1.00 92.44 393 MET A N 1
ATOM 3127 C CA . MET A 1 393 ? 9.651 23.297 27.206 1.00 92.44 393 MET A CA 1
ATOM 3128 C C . MET A 1 393 ? 10.731 22.724 26.278 1.00 92.44 393 MET A C 1
ATOM 3130 O O . MET A 1 393 ? 11.784 22.298 26.749 1.00 92.44 393 MET A O 1
ATOM 3134 N N . LEU A 1 394 ? 10.524 22.771 24.956 1.00 86.88 394 LEU A N 1
ATOM 3135 C CA . LEU A 1 394 ? 11.523 22.338 23.977 1.00 86.88 394 LEU A CA 1
ATOM 3136 C C . LEU A 1 394 ? 12.798 23.189 24.061 1.00 86.88 394 LEU A C 1
ATOM 3138 O O . LEU A 1 394 ? 13.888 22.629 24.111 1.00 86.88 394 LEU A O 1
ATOM 3142 N N . THR A 1 395 ? 12.680 24.518 24.149 1.00 84.19 395 THR A N 1
ATOM 3143 C CA . THR A 1 395 ? 13.831 25.421 24.323 1.00 84.19 395 THR A CA 1
ATOM 3144 C C . THR A 1 395 ? 14.583 25.139 25.627 1.00 84.19 395 THR A C 1
ATOM 3146 O O . THR A 1 395 ? 15.814 25.093 25.623 1.00 84.19 395 THR A O 1
ATOM 3149 N N . ALA A 1 396 ? 13.875 24.879 26.731 1.00 87.31 396 ALA A N 1
ATOM 3150 C CA . ALA A 1 396 ? 14.504 24.499 27.993 1.00 87.31 396 ALA A CA 1
ATOM 3151 C C . ALA A 1 396 ? 15.278 23.172 27.868 1.00 87.31 396 ALA A C 1
ATOM 3153 O O . ALA A 1 396 ? 16.466 23.109 28.194 1.00 87.31 396 ALA A O 1
ATOM 3154 N N . LEU A 1 397 ? 14.655 22.132 27.305 1.00 89.50 397 LEU A N 1
ATOM 3155 C CA . LEU A 1 397 ? 15.299 20.834 27.076 1.00 89.50 397 LEU A CA 1
ATOM 3156 C C . LEU A 1 397 ? 16.477 20.922 26.092 1.00 89.50 397 LEU A C 1
ATOM 3158 O O . LEU A 1 397 ? 17.482 20.243 26.292 1.00 89.50 397 LEU A O 1
ATOM 3162 N N . GLN A 1 398 ? 16.406 21.780 25.073 1.00 85.75 398 GLN A N 1
ATOM 3163 C CA . GLN A 1 398 ? 17.525 22.067 24.168 1.00 85.75 398 GLN A CA 1
ATOM 3164 C C . GLN A 1 398 ? 18.694 22.729 24.910 1.00 85.75 398 GLN A C 1
ATOM 3166 O O . GLN A 1 398 ? 19.826 22.273 24.767 1.00 85.75 398 GLN A O 1
ATOM 3171 N N . SER A 1 399 ? 18.439 23.719 25.776 1.00 83.19 399 SER A N 1
ATOM 3172 C CA . SER A 1 399 ? 19.493 24.363 26.583 1.00 83.19 399 SER A CA 1
ATOM 3173 C C . SER A 1 399 ? 20.199 23.416 27.568 1.00 83.19 399 SER A C 1
ATOM 3175 O O . SER A 1 399 ? 21.313 23.696 28.005 1.00 83.19 399 SER A O 1
ATOM 3177 N N . LYS A 1 400 ? 19.570 22.277 27.890 1.00 86.56 400 LYS A N 1
ATOM 3178 C CA . LYS A 1 400 ? 20.104 21.202 28.743 1.00 86.56 400 LYS A CA 1
ATOM 3179 C C . LYS A 1 400 ? 20.659 19.997 27.964 1.00 86.56 400 LYS A C 1
ATOM 3181 O O . LYS A 1 400 ? 21.067 19.020 28.584 1.00 86.56 400 LYS A O 1
ATOM 3186 N N . ASN A 1 401 ? 20.648 20.032 26.628 1.00 87.62 401 ASN A N 1
ATOM 3187 C CA . ASN A 1 401 ? 20.961 18.892 25.754 1.00 87.62 401 ASN A CA 1
ATOM 3188 C C . ASN A 1 401 ? 20.124 17.618 26.043 1.00 87.62 401 ASN A C 1
ATOM 3190 O O . ASN A 1 401 ? 20.611 16.491 25.970 1.00 87.62 401 ASN A O 1
ATOM 3194 N N . LYS A 1 402 ? 18.843 17.796 26.397 1.00 92.25 402 LYS A N 1
ATOM 3195 C CA . LYS A 1 402 ? 17.888 16.720 26.731 1.00 92.25 402 LYS A CA 1
ATOM 3196 C C . LYS A 1 402 ? 16.739 16.553 25.736 1.00 92.25 402 LYS A C 1
ATOM 3198 O O . LYS A 1 402 ? 15.935 15.641 25.907 1.00 92.25 402 LYS A O 1
ATOM 3203 N N . ALA A 1 403 ? 16.667 17.376 24.687 1.00 87.94 403 ALA A N 1
ATOM 3204 C CA . ALA A 1 403 ? 15.637 17.260 23.645 1.00 87.94 403 ALA A CA 1
ATOM 3205 C C . ALA A 1 403 ? 15.569 15.843 23.032 1.00 87.94 403 ALA A C 1
ATOM 3207 O O . ALA A 1 403 ? 14.481 15.315 22.822 1.00 87.94 403 ALA A O 1
ATOM 3208 N N . GLY A 1 404 ? 16.719 15.170 22.908 1.00 79.25 404 GLY A N 1
ATOM 3209 C CA . GLY A 1 404 ? 16.806 13.798 22.409 1.00 79.25 404 GLY A CA 1
ATOM 3210 C C . GLY A 1 404 ? 15.995 12.736 23.184 1.00 79.25 404 GLY A C 1
ATOM 3211 O O . GLY A 1 404 ? 15.750 11.650 22.664 1.00 79.25 404 GLY A O 1
ATOM 3212 N N . PHE A 1 405 ? 15.582 13.018 24.429 1.00 88.50 405 PHE A N 1
ATOM 3213 C CA . PHE A 1 405 ? 14.741 12.121 25.239 1.00 88.50 405 PHE A CA 1
ATOM 3214 C C . PHE A 1 405 ? 13.239 12.270 24.959 1.00 88.50 405 PHE A C 1
ATOM 3216 O O . PHE A 1 405 ? 12.472 11.391 25.346 1.00 88.50 405 PHE A O 1
ATOM 3223 N N . ILE A 1 406 ? 12.808 13.365 24.319 1.00 89.00 406 ILE A N 1
ATOM 3224 C CA . ILE A 1 406 ? 11.398 13.600 23.967 1.00 89.00 406 ILE A CA 1
ATOM 3225 C C . ILE A 1 406 ? 11.104 13.284 22.500 1.00 89.00 406 ILE A C 1
ATOM 3227 O O . ILE A 1 406 ? 10.070 12.690 22.202 1.00 89.00 406 ILE A O 1
ATOM 3231 N N . ASP A 1 407 ? 12.030 13.596 21.592 1.00 77.19 407 ASP A N 1
ATOM 3232 C CA . ASP A 1 407 ? 11.910 13.299 20.156 1.00 77.19 407 ASP A CA 1
ATOM 3233 C C . ASP A 1 407 ? 12.307 11.853 19.780 1.00 77.19 407 ASP A C 1
ATOM 3235 O O . ASP A 1 407 ? 12.086 11.420 18.647 1.00 77.19 407 ASP A O 1
ATOM 3239 N N . GLY A 1 408 ? 12.866 11.098 20.733 1.00 76.69 408 GLY A N 1
ATOM 3240 C CA . GLY A 1 408 ? 13.270 9.703 20.564 1.00 76.69 408 GLY A CA 1
ATOM 3241 C C . GLY A 1 408 ? 14.628 9.496 19.880 1.00 76.69 408 GLY A C 1
ATOM 3242 O O . GLY A 1 408 ? 14.983 8.348 19.608 1.00 76.69 408 GLY A O 1
ATOM 3243 N N . LEU A 1 409 ? 15.409 10.555 19.621 1.00 72.31 409 LEU A N 1
ATOM 3244 C CA . LEU A 1 409 ? 16.771 10.437 19.078 1.00 72.31 409 LEU A CA 1
ATOM 3245 C C . LEU A 1 409 ? 17.718 9.686 20.030 1.00 72.31 409 LEU A C 1
ATOM 3247 O O . LEU A 1 409 ? 18.646 9.016 19.578 1.00 72.31 409 LEU A O 1
ATOM 3251 N N . ILE A 1 410 ? 17.474 9.760 21.341 1.00 84.31 410 ILE A N 1
ATOM 3252 C CA . ILE A 1 410 ? 18.204 9.015 22.371 1.00 84.31 410 ILE A CA 1
ATOM 3253 C C . ILE A 1 410 ? 17.362 7.802 22.780 1.00 84.31 410 ILE A C 1
ATOM 3255 O O . ILE A 1 410 ? 16.656 7.808 23.792 1.00 84.31 410 ILE A O 1
ATOM 3259 N N . ALA A 1 411 ? 17.437 6.740 21.981 1.00 80.69 411 ALA A N 1
ATOM 3260 C CA . ALA A 1 411 ? 16.753 5.482 22.265 1.00 80.69 411 ALA A CA 1
ATOM 3261 C C . ALA A 1 411 ? 17.247 4.832 23.573 1.00 80.69 411 ALA A C 1
ATOM 3263 O O . ALA A 1 411 ? 18.420 4.945 23.935 1.00 80.69 411 ALA A O 1
ATOM 3264 N N . LYS A 1 412 ? 16.352 4.108 24.258 1.00 86.94 412 LYS A N 1
ATOM 3265 C CA . LYS A 1 412 ? 16.679 3.302 25.444 1.00 86.94 412 LYS A CA 1
ATOM 3266 C C . LYS A 1 412 ? 17.730 2.238 25.077 1.00 86.94 412 LYS A C 1
ATOM 3268 O O . LYS A 1 412 ? 17.436 1.413 24.211 1.00 86.94 412 LYS A O 1
ATOM 3273 N N . PRO A 1 413 ? 18.925 2.232 25.702 1.00 86.50 413 PRO A N 1
ATOM 3274 C CA . PRO A 1 413 ? 19.951 1.234 25.426 1.00 86.50 413 PRO A CA 1
ATOM 3275 C C . PRO A 1 413 ? 19.507 -0.179 25.814 1.00 86.50 413 PRO A C 1
ATOM 3277 O O . PRO A 1 413 ? 18.559 -0.364 26.581 1.00 86.50 413 PRO A O 1
ATOM 3280 N N . ASP A 1 414 ? 20.248 -1.177 25.334 1.00 81.19 414 ASP A N 1
ATOM 3281 C CA . ASP A 1 414 ? 20.153 -2.538 25.864 1.00 81.19 414 ASP A CA 1
ATOM 3282 C C . ASP A 1 414 ? 20.511 -2.580 27.363 1.00 81.19 414 ASP A C 1
ATOM 3284 O O . ASP A 1 414 ? 21.327 -1.785 27.831 1.00 81.19 414 ASP A O 1
ATOM 3288 N N . VAL A 1 415 ? 19.930 -3.526 28.108 1.00 78.81 415 VAL A N 1
ATOM 3289 C CA . VAL A 1 415 ? 20.118 -3.677 29.565 1.00 78.81 415 VAL A CA 1
ATOM 3290 C C . VAL A 1 415 ? 21.585 -3.922 29.945 1.00 78.81 415 VAL A C 1
ATOM 3292 O O . VAL A 1 415 ? 22.010 -3.536 31.033 1.00 78.81 415 VAL A O 1
ATOM 3295 N N . HIS A 1 416 ? 22.377 -4.520 29.051 1.00 74.38 416 HIS A N 1
ATOM 3296 C CA . HIS A 1 416 ? 23.806 -4.766 29.246 1.00 74.38 416 HIS A CA 1
ATOM 3297 C C . HIS A 1 416 ? 24.703 -3.620 28.740 1.00 74.38 416 HIS A C 1
ATOM 3299 O O . HIS A 1 416 ? 25.929 -3.706 28.848 1.00 74.38 416 HIS A O 1
ATOM 3305 N N . SER A 1 417 ? 24.128 -2.538 28.201 1.00 77.25 417 SER A N 1
ATOM 3306 C CA . SER A 1 417 ? 24.886 -1.350 27.801 1.00 77.25 417 SER A CA 1
ATOM 3307 C C . SER A 1 417 ? 25.393 -0.568 29.014 1.00 77.25 417 SER A C 1
ATOM 3309 O O . SER A 1 417 ? 24.685 -0.388 30.005 1.00 77.25 417 SER A O 1
ATOM 3311 N N . ARG A 1 418 ? 26.604 -0.010 28.898 1.00 77.50 418 ARG A N 1
ATOM 3312 C CA . ARG A 1 418 ? 27.198 0.867 29.923 1.00 77.50 418 ARG A CA 1
ATOM 3313 C C . ARG A 1 418 ? 26.359 2.127 30.159 1.00 77.50 418 ARG A C 1
ATOM 3315 O O . ARG A 1 418 ? 26.280 2.596 31.289 1.00 77.50 418 ARG A O 1
ATOM 3322 N N . ASP A 1 419 ? 25.679 2.610 29.121 1.00 80.06 419 ASP A N 1
ATOM 3323 C CA . ASP A 1 419 ? 24.864 3.829 29.169 1.00 80.06 419 ASP A CA 1
ATOM 3324 C C . ASP A 1 419 ? 23.435 3.586 29.686 1.00 80.06 419 ASP A C 1
ATOM 3326 O O . ASP A 1 419 ? 22.677 4.537 29.872 1.00 80.06 419 ASP A O 1
ATOM 3330 N N . PHE A 1 420 ? 23.036 2.329 29.935 1.00 76.94 420 PHE A N 1
ATOM 3331 C CA . PHE A 1 420 ? 21.662 1.981 30.319 1.00 76.94 420 PHE A CA 1
ATOM 3332 C C . PHE A 1 420 ? 21.202 2.711 31.588 1.00 76.94 420 PHE A C 1
ATOM 3334 O O . PHE A 1 420 ? 20.133 3.320 31.608 1.00 76.94 420 PHE A O 1
ATOM 3341 N N . GLN A 1 421 ? 22.028 2.702 32.638 1.00 80.25 421 GLN A N 1
ATOM 3342 C CA . GLN A 1 421 ? 21.700 3.357 33.908 1.00 80.25 421 GLN A CA 1
ATOM 3343 C C . GLN A 1 421 ? 21.645 4.884 33.766 1.00 80.25 421 GLN A C 1
ATOM 3345 O O . GLN A 1 421 ? 20.721 5.519 34.275 1.00 80.25 421 GLN A O 1
ATOM 3350 N N . SER A 1 422 ? 22.574 5.477 33.012 1.00 84.50 422 SER A N 1
ATOM 3351 C CA . SER A 1 422 ? 22.595 6.919 32.744 1.00 84.50 422 SER A CA 1
ATOM 3352 C C . SER A 1 422 ? 21.402 7.369 31.892 1.00 84.50 422 SER A C 1
ATOM 3354 O O . SER A 1 422 ? 20.834 8.433 32.148 1.00 84.50 422 SER A O 1
ATOM 3356 N N . TRP A 1 423 ? 20.957 6.542 30.937 1.00 91.75 423 TRP A N 1
ATOM 3357 C CA . TRP A 1 423 ? 19.720 6.770 30.185 1.00 91.75 423 TRP A CA 1
ATOM 3358 C C . TRP A 1 423 ? 18.494 6.735 31.100 1.00 91.75 423 TRP A C 1
ATOM 3360 O O . TRP A 1 423 ? 17.680 7.654 31.047 1.00 91.75 423 TRP A O 1
ATOM 3370 N N . ILE A 1 424 ? 18.374 5.722 31.971 1.00 87.44 424 ILE A N 1
ATOM 3371 C CA . ILE A 1 424 ? 17.250 5.584 32.915 1.00 87.44 424 ILE A CA 1
ATOM 3372 C C . ILE A 1 424 ? 17.151 6.815 33.825 1.00 87.44 424 ILE A C 1
ATOM 3374 O O . ILE A 1 424 ? 16.069 7.387 33.963 1.00 87.44 424 ILE A O 1
ATOM 3378 N N . GLN A 1 425 ? 18.278 7.263 34.387 1.00 87.38 425 GLN A N 1
ATOM 3379 C CA . GLN A 1 425 ? 18.342 8.455 35.238 1.00 87.38 425 GLN A CA 1
ATOM 3380 C C . GLN A 1 425 ? 17.940 9.725 34.473 1.00 87.38 425 GLN A C 1
ATOM 3382 O O . GLN A 1 425 ? 17.087 10.480 34.940 1.00 87.38 425 GLN A O 1
ATOM 3387 N N . CYS A 1 426 ? 18.485 9.943 33.270 1.00 91.00 426 CYS A N 1
ATOM 3388 C CA . CYS A 1 426 ? 18.135 11.107 32.452 1.00 91.00 426 CYS A CA 1
ATOM 3389 C C . CYS A 1 426 ? 16.662 11.110 32.026 1.00 91.00 426 CYS A C 1
ATOM 3391 O O . CYS A 1 426 ? 15.993 12.131 32.171 1.00 91.00 426 CYS A O 1
ATOM 3393 N N . ASN A 1 427 ? 16.134 9.981 31.545 1.00 93.06 427 ASN A N 1
ATOM 3394 C CA . ASN A 1 427 ? 14.732 9.854 31.146 1.00 93.06 427 ASN A CA 1
ATOM 3395 C C . ASN A 1 427 ? 13.783 10.090 32.333 1.00 93.06 427 ASN A C 1
ATOM 3397 O O . ASN A 1 427 ? 12.767 10.757 32.162 1.00 93.06 427 ASN A O 1
ATOM 3401 N N . ALA A 1 428 ? 14.118 9.614 33.539 1.00 89.62 428 ALA A N 1
ATOM 3402 C CA . ALA A 1 428 ? 13.324 9.871 34.742 1.00 89.62 428 ALA A CA 1
ATOM 3403 C C . ALA A 1 428 ? 13.285 11.366 35.110 1.00 89.62 428 ALA A C 1
ATOM 3405 O O . ALA A 1 428 ? 12.213 11.902 35.400 1.00 89.62 428 ALA A O 1
ATOM 3406 N N . VAL A 1 429 ? 14.429 12.058 35.036 1.00 92.81 429 VAL A N 1
ATOM 3407 C CA . VAL A 1 429 ? 14.510 13.509 35.266 1.00 92.81 429 VAL A CA 1
ATOM 3408 C C . VAL A 1 429 ? 13.707 14.274 34.205 1.00 92.81 429 VAL A C 1
ATOM 3410 O O . VAL A 1 429 ? 12.836 15.066 34.563 1.00 92.81 429 VAL A O 1
ATOM 3413 N N . VAL A 1 430 ? 13.884 13.974 32.914 1.00 93.62 430 VAL A N 1
ATOM 3414 C CA . VAL A 1 430 ? 13.120 14.624 31.831 1.00 93.62 430 VAL A CA 1
ATOM 3415 C C . VAL A 1 430 ? 11.616 14.353 31.954 1.00 93.62 430 VAL A C 1
ATOM 3417 O O . VAL A 1 430 ? 10.826 15.291 31.841 1.00 93.62 430 VAL A O 1
ATOM 3420 N N . LYS A 1 431 ? 11.206 13.115 32.269 1.00 93.12 431 LYS A N 1
ATOM 3421 C CA . LYS A 1 431 ? 9.804 12.764 32.557 1.00 93.12 431 LYS A CA 1
ATOM 3422 C C . LYS A 1 431 ? 9.248 13.630 33.689 1.00 93.12 431 LYS A C 1
ATOM 3424 O O . LYS A 1 431 ? 8.165 14.190 33.540 1.00 93.12 431 LYS A O 1
ATOM 3429 N N . SER A 1 432 ? 9.985 13.784 34.791 1.00 91.00 432 SER A N 1
ATOM 3430 C CA . SER A 1 432 ? 9.533 14.602 35.923 1.00 91.00 432 SER A CA 1
ATOM 3431 C C . SER A 1 432 ? 9.375 16.083 35.568 1.00 91.00 432 SER A C 1
ATOM 3433 O O . SER A 1 432 ? 8.381 16.686 35.957 1.00 91.00 432 SER A O 1
ATOM 3435 N N . TRP A 1 433 ? 10.271 16.653 34.755 1.00 93.94 433 TRP A N 1
ATOM 3436 C CA . TRP A 1 433 ? 10.151 18.036 34.287 1.00 93.94 433 TRP A CA 1
ATOM 3437 C C . TRP A 1 433 ? 8.933 18.249 33.386 1.00 93.94 433 TRP A C 1
ATOM 3439 O O . TRP A 1 433 ? 8.262 19.272 33.505 1.00 93.94 433 TRP A O 1
ATOM 3449 N N . ILE A 1 434 ? 8.620 17.283 32.511 1.00 93.00 434 ILE A N 1
ATOM 3450 C CA . ILE A 1 434 ? 7.393 17.321 31.707 1.00 93.00 434 ILE A CA 1
ATOM 3451 C C . ILE A 1 434 ? 6.188 17.288 32.642 1.00 93.00 434 ILE A C 1
ATOM 3453 O O . ILE A 1 434 ? 5.414 18.238 32.618 1.00 93.00 434 ILE A O 1
ATOM 3457 N N . VAL A 1 435 ? 6.068 16.271 33.504 1.00 91.44 435 VAL A N 1
ATOM 3458 C CA . VAL A 1 435 ? 4.927 16.095 34.425 1.00 91.44 435 VAL A CA 1
ATOM 3459 C C . VAL A 1 435 ? 4.721 17.321 35.325 1.00 91.44 435 VAL A C 1
ATOM 3461 O O . VAL A 1 435 ? 3.609 17.834 35.415 1.00 91.44 435 VAL A O 1
ATOM 3464 N N . ASN A 1 436 ? 5.787 17.864 35.914 1.00 91.19 436 ASN A N 1
ATOM 3465 C CA . ASN A 1 436 ? 5.720 19.043 36.785 1.00 91.19 436 ASN A CA 1
ATOM 3466 C C . ASN A 1 436 ? 5.331 20.339 36.044 1.00 91.19 436 ASN A C 1
ATOM 3468 O O . ASN A 1 436 ? 4.972 21.324 36.684 1.00 91.19 436 ASN A O 1
ATOM 3472 N N . SER A 1 437 ? 5.367 20.344 34.708 1.00 91.88 437 SER A 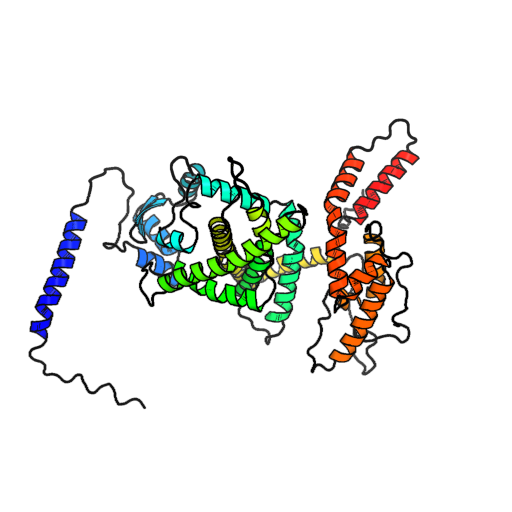N 1
ATOM 3473 C CA . SER A 1 437 ? 4.925 21.460 33.862 1.00 91.88 437 SER A CA 1
ATOM 3474 C C . SER A 1 437 ? 3.479 21.321 33.351 1.00 91.88 437 SER A C 1
ATOM 3476 O O . SER A 1 437 ? 3.071 22.069 32.462 1.00 91.88 437 SER A O 1
ATOM 3478 N N . LEU A 1 438 ? 2.692 20.382 33.887 1.00 93.00 438 LEU A N 1
ATOM 3479 C CA . LEU A 1 438 ? 1.296 20.135 33.502 1.00 93.00 438 LEU A CA 1
ATOM 3480 C C . LEU A 1 438 ? 0.308 20.581 34.588 1.00 93.00 438 LEU A C 1
ATOM 3482 O O . LEU A 1 438 ? 0.628 20.563 35.779 1.00 93.00 438 LEU A O 1
ATOM 3486 N N . SER A 1 439 ? -0.920 20.899 34.179 1.00 92.06 439 SER A N 1
ATOM 3487 C CA . SER A 1 439 ? -2.095 20.942 35.064 1.00 92.06 439 SER A CA 1
ATOM 3488 C C . SER A 1 439 ? -2.328 19.592 35.765 1.00 92.06 439 SER A C 1
ATOM 3490 O O . SER A 1 439 ? -1.939 18.541 35.249 1.00 92.06 439 SER A O 1
ATOM 3492 N N . ARG A 1 440 ? -2.939 19.602 36.961 1.00 87.81 440 ARG A N 1
ATOM 3493 C CA . ARG A 1 440 ? -3.078 18.404 37.824 1.00 87.81 440 ARG A CA 1
ATOM 3494 C C . ARG A 1 440 ? -3.842 17.277 37.130 1.00 87.81 440 ARG A C 1
ATOM 3496 O O . ARG A 1 440 ? -3.540 16.104 37.317 1.00 87.81 440 ARG A O 1
ATOM 3503 N N . GLU A 1 441 ? -4.791 17.660 36.295 1.00 85.06 441 GLU A N 1
ATOM 3504 C CA . GLU A 1 441 ? -5.651 16.816 35.484 1.00 85.06 441 GLU A CA 1
ATOM 3505 C C . GLU A 1 441 ? -4.794 16.020 34.483 1.00 85.06 441 GLU A C 1
ATOM 3507 O O . GLU A 1 441 ? -4.831 14.787 34.456 1.00 85.06 441 GLU A O 1
ATOM 3512 N N . LEU A 1 442 ? -3.910 16.705 33.748 1.00 89.19 442 LEU A N 1
ATOM 3513 C CA . LEU A 1 442 ? -2.991 16.091 32.784 1.00 89.19 442 LEU A CA 1
ATOM 3514 C C . LEU A 1 442 ? -1.845 15.301 33.440 1.00 89.19 442 LEU A C 1
ATOM 3516 O O . LEU A 1 442 ? -1.365 14.337 32.840 1.00 89.19 442 LEU A O 1
ATOM 3520 N N . GLN A 1 443 ? -1.430 15.642 34.668 1.00 90.12 443 GLN A N 1
ATOM 3521 C CA . GLN A 1 443 ? -0.426 14.865 35.415 1.00 90.12 443 GLN A CA 1
ATOM 3522 C C . GLN A 1 443 ? -0.864 13.411 35.631 1.00 90.12 443 GLN A C 1
ATOM 3524 O O . GLN A 1 443 ? -0.035 12.509 35.517 1.00 90.12 443 GLN A O 1
ATOM 3529 N N . THR A 1 444 ? -2.156 13.167 35.883 1.00 83.25 444 THR A N 1
ATOM 3530 C CA . THR A 1 444 ? -2.680 11.798 36.050 1.00 83.25 444 THR A CA 1
ATOM 3531 C C . THR A 1 444 ? -2.554 10.974 34.765 1.00 83.25 444 THR A C 1
ATOM 3533 O O . THR A 1 444 ? -2.093 9.836 34.808 1.00 83.25 444 THR A O 1
ATOM 3536 N N . SER A 1 445 ? -2.854 11.578 33.609 1.00 79.69 445 SER A N 1
ATOM 3537 C CA . SER A 1 445 ? -2.686 10.965 32.284 1.00 79.69 445 SER A CA 1
ATOM 3538 C C . SER A 1 445 ? -1.214 10.644 31.992 1.00 79.69 445 SER A C 1
ATOM 3540 O O . SER A 1 445 ? -0.886 9.545 31.550 1.00 79.69 445 SER A O 1
ATOM 3542 N N . ALA A 1 446 ? -0.310 11.584 32.290 1.00 85.56 446 ALA A N 1
ATOM 3543 C CA . ALA A 1 446 ? 1.124 11.457 32.026 1.00 85.56 446 ALA A CA 1
ATOM 3544 C C . ALA A 1 446 ? 1.867 10.503 32.985 1.00 85.56 446 ALA A C 1
ATOM 3546 O O . ALA A 1 446 ? 2.963 10.035 32.666 1.00 85.56 446 ALA A O 1
ATOM 3547 N N . ALA A 1 447 ? 1.302 10.198 34.158 1.00 78.50 447 ALA A N 1
ATOM 3548 C CA . ALA A 1 447 ? 1.941 9.337 35.154 1.00 78.50 447 ALA A CA 1
ATOM 3549 C C . ALA A 1 447 ? 2.230 7.920 34.618 1.00 78.50 447 ALA A C 1
ATOM 3551 O O . ALA A 1 447 ? 3.287 7.354 34.923 1.00 78.50 447 ALA A O 1
ATOM 3552 N N . HIS A 1 448 ? 1.321 7.392 33.791 1.00 79.50 448 HIS A N 1
ATOM 3553 C CA . HIS A 1 448 ? 1.308 6.010 33.297 1.00 79.50 448 HIS A CA 1
ATOM 3554 C C . HIS A 1 448 ? 2.277 5.701 32.144 1.00 79.50 448 HIS A C 1
ATOM 3556 O O . HIS A 1 448 ? 2.484 4.528 31.853 1.00 79.50 448 HIS A O 1
ATOM 3562 N N . ALA A 1 449 ? 2.863 6.707 31.492 1.00 86.38 449 ALA A N 1
ATOM 3563 C CA . ALA A 1 449 ? 3.829 6.504 30.409 1.00 86.38 449 ALA A CA 1
ATOM 3564 C C . ALA A 1 449 ? 5.191 6.023 30.944 1.00 86.38 449 ALA A C 1
ATOM 3566 O O . ALA A 1 449 ? 5.674 6.547 31.949 1.00 86.38 449 ALA A O 1
ATOM 3567 N N . ASP A 1 450 ? 5.862 5.091 30.273 1.00 84.62 450 ASP A N 1
ATOM 3568 C CA . ASP A 1 450 ? 7.163 4.563 30.708 1.00 84.62 450 ASP A CA 1
ATOM 3569 C C . ASP A 1 450 ? 8.323 5.524 30.386 1.00 84.62 450 ASP A C 1
ATOM 3571 O O . ASP A 1 450 ? 9.353 5.536 31.074 1.00 84.62 450 ASP A O 1
ATOM 3575 N N . THR A 1 451 ? 8.167 6.371 29.364 1.00 91.00 451 THR A N 1
ATOM 3576 C CA . THR A 1 451 ? 9.224 7.275 28.884 1.00 91.00 451 THR A CA 1
ATOM 3577 C C . THR A 1 451 ? 8.775 8.726 28.714 1.00 91.00 451 THR A C 1
ATOM 3579 O O . THR A 1 451 ? 7.593 9.032 28.565 1.00 91.00 451 THR A O 1
ATOM 3582 N N . ALA A 1 452 ? 9.740 9.650 28.723 1.00 91.44 452 ALA A N 1
ATOM 3583 C CA . ALA A 1 452 ? 9.490 11.059 28.426 1.00 91.44 452 ALA A CA 1
ATOM 3584 C C . ALA A 1 452 ? 8.978 11.270 26.987 1.00 91.44 452 ALA A C 1
ATOM 3586 O O . ALA A 1 452 ? 8.140 12.142 26.753 1.00 91.44 452 ALA A O 1
ATOM 3587 N N . SER A 1 453 ? 9.447 10.449 26.040 1.00 91.62 453 SER A N 1
ATOM 3588 C CA . SER A 1 453 ? 9.018 10.491 24.639 1.00 91.62 453 SER A CA 1
ATOM 3589 C C . SER A 1 453 ? 7.560 10.063 24.458 1.00 91.62 453 SER A C 1
ATOM 3591 O O . SER A 1 453 ? 6.844 10.702 23.695 1.00 91.62 453 SER A O 1
ATOM 3593 N N . GLU A 1 454 ? 7.073 9.067 25.207 1.00 88.44 454 GLU A N 1
ATOM 3594 C CA . GLU A 1 454 ? 5.652 8.678 25.188 1.00 88.44 454 GLU A CA 1
ATOM 3595 C C . GLU A 1 454 ? 4.723 9.819 25.622 1.00 88.44 454 GLU A C 1
ATOM 3597 O O . GLU A 1 454 ? 3.760 10.108 24.917 1.00 88.44 454 GLU A O 1
ATOM 3602 N N . ILE A 1 455 ? 5.033 10.518 26.725 1.00 90.62 455 ILE A N 1
ATOM 3603 C CA . ILE A 1 455 ? 4.241 11.680 27.183 1.00 90.62 455 ILE A CA 1
ATOM 3604 C C . ILE A 1 455 ? 4.264 12.790 26.130 1.00 90.62 455 ILE A C 1
ATOM 3606 O O . ILE A 1 455 ? 3.243 13.415 25.843 1.00 90.62 455 ILE A O 1
ATOM 3610 N N . TRP A 1 456 ? 5.440 13.041 25.548 1.00 92.06 456 TRP A N 1
ATOM 3611 C CA . TRP A 1 456 ? 5.592 14.055 24.513 1.00 92.06 456 TRP A CA 1
ATOM 3612 C C . TRP A 1 456 ? 4.764 13.721 23.267 1.00 92.06 456 TRP A C 1
ATOM 3614 O O . TRP A 1 456 ? 4.088 14.600 22.738 1.00 92.06 456 TRP A O 1
ATOM 3624 N N . CYS A 1 457 ? 4.758 12.456 22.837 1.00 84.69 457 CYS A N 1
ATOM 3625 C CA . CYS A 1 457 ? 3.967 11.985 21.702 1.00 84.69 457 CYS A CA 1
ATOM 3626 C C . CYS A 1 457 ? 2.457 12.027 21.974 1.00 84.69 457 CYS A C 1
ATOM 3628 O O . CYS A 1 457 ? 1.722 12.481 21.102 1.00 84.69 457 CYS A O 1
ATOM 3630 N N . ASP A 1 458 ? 1.991 11.611 23.160 1.00 85.44 458 ASP A N 1
ATOM 3631 C CA . ASP A 1 458 ? 0.565 11.667 23.530 1.00 85.44 458 ASP A CA 1
ATOM 3632 C C . ASP A 1 458 ? 0.029 13.103 23.464 1.00 85.44 458 ASP A C 1
ATOM 3634 O O . ASP A 1 458 ? -1.006 13.360 22.852 1.00 85.44 458 ASP A O 1
ATOM 3638 N N . PHE A 1 459 ? 0.763 14.074 24.014 1.00 87.31 459 PHE A N 1
ATOM 3639 C CA . PHE A 1 459 ? 0.332 15.473 23.993 1.00 87.31 459 PHE A CA 1
ATOM 3640 C C . PHE A 1 459 ? 0.512 16.154 22.632 1.00 87.31 459 PHE A C 1
ATOM 3642 O O . PHE A 1 459 ? -0.322 16.986 22.270 1.00 87.31 459 PHE A O 1
ATOM 3649 N N . ASP A 1 460 ? 1.537 15.794 21.854 1.00 82.50 460 ASP A N 1
ATOM 3650 C CA . ASP A 1 460 ? 1.665 16.242 20.460 1.00 82.50 460 ASP A CA 1
ATOM 3651 C C . ASP A 1 460 ? 0.529 15.668 19.595 1.00 82.50 460 ASP A C 1
ATOM 3653 O O . ASP A 1 460 ? -0.068 16.422 18.834 1.00 82.50 460 ASP A O 1
ATOM 3657 N N . GLU A 1 461 ? 0.098 14.413 19.785 1.00 76.25 461 GLU A N 1
ATOM 3658 C CA . GLU A 1 461 ? -1.110 13.886 19.130 1.00 76.25 461 GLU A CA 1
ATOM 3659 C C . GLU A 1 461 ? -2.384 14.592 19.632 1.00 76.25 461 GLU A C 1
ATOM 3661 O O . GLU A 1 461 ? -3.202 15.029 18.819 1.00 76.25 461 GLU A O 1
ATOM 3666 N N . ARG A 1 462 ? -2.571 14.718 20.952 1.00 82.19 462 ARG A N 1
ATOM 3667 C CA . ARG A 1 462 ? -3.806 15.213 21.587 1.00 82.19 462 ARG A CA 1
ATOM 3668 C C . ARG A 1 462 ? -4.102 16.679 21.271 1.00 82.19 462 ARG A C 1
ATOM 3670 O O . ARG A 1 462 ? -5.243 17.003 20.946 1.00 82.19 462 ARG A O 1
ATOM 3677 N N . PHE A 1 463 ? -3.105 17.563 21.336 1.00 79.50 463 PHE A N 1
ATOM 3678 C CA . PHE A 1 463 ? -3.321 19.014 21.231 1.00 79.50 463 PHE A CA 1
ATOM 3679 C C . PHE A 1 463 ? -3.069 19.598 19.827 1.00 79.50 463 PHE A C 1
ATOM 3681 O O . PHE A 1 463 ? -3.558 20.683 19.512 1.00 79.50 463 PHE A O 1
ATOM 3688 N N . THR A 1 464 ? -2.414 18.859 18.926 1.00 68.88 464 THR A N 1
ATOM 3689 C CA . THR A 1 464 ? -2.220 19.265 17.514 1.00 68.88 464 THR A CA 1
ATOM 3690 C C . THR A 1 464 ? -3.491 19.081 16.665 1.00 68.88 464 THR A C 1
ATOM 3692 O O . THR A 1 464 ? -3.641 19.712 15.616 1.00 68.88 464 THR A O 1
ATOM 3695 N N . GLN A 1 465 ? -4.463 18.277 17.118 1.00 56.28 465 GLN A N 1
ATOM 3696 C CA . GLN A 1 465 ? -5.692 17.965 16.365 1.00 56.28 465 GLN A CA 1
ATOM 3697 C C . GLN A 1 465 ? -6.571 19.190 16.030 1.00 56.28 465 GLN A C 1
ATOM 3699 O O . GLN A 1 465 ? -7.263 19.177 15.012 1.00 56.28 465 GLN A O 1
ATOM 3704 N N . GLY A 1 466 ? -6.506 20.273 16.816 1.00 57.50 466 GLY A N 1
ATOM 3705 C CA . GLY A 1 466 ? -7.261 21.510 16.564 1.00 57.50 466 GLY A CA 1
ATOM 3706 C C . GLY A 1 466 ? -6.668 22.448 15.497 1.00 57.50 466 GLY A C 1
ATOM 3707 O O . GLY A 1 466 ? -7.350 23.371 15.045 1.00 57.50 466 GLY A O 1
ATOM 3708 N N . ILE A 1 467 ? -5.415 22.238 15.064 1.00 62.50 467 ILE A N 1
ATO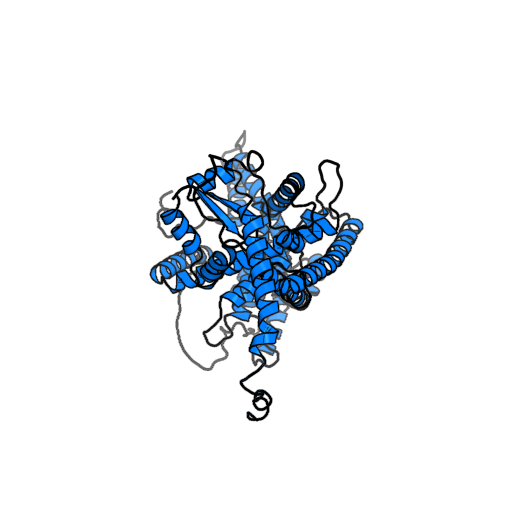M 3709 C CA . ILE A 1 467 ? -4.669 23.224 14.255 1.00 62.50 467 ILE A CA 1
ATOM 3710 C C . ILE A 1 467 ? -5.318 23.489 12.898 1.00 62.50 467 ILE A C 1
ATOM 3712 O O . ILE A 1 467 ? -5.368 24.638 12.472 1.00 62.50 467 ILE A O 1
ATOM 3716 N N . ALA A 1 468 ? -5.797 22.463 12.188 1.00 59.44 468 ALA A N 1
ATOM 3717 C CA . ALA A 1 468 ? -6.320 22.648 10.831 1.00 59.44 468 ALA A CA 1
ATOM 3718 C C . ALA A 1 468 ? -7.564 23.554 10.814 1.00 59.44 468 ALA A C 1
ATOM 3720 O O . ALA A 1 468 ? -7.659 24.452 9.975 1.00 59.44 468 ALA A O 1
ATOM 3721 N N . LEU A 1 469 ? -8.460 23.364 11.789 1.00 58.62 469 LEU A N 1
ATOM 3722 C CA . LEU A 1 469 ? -9.630 24.215 12.007 1.00 58.62 469 LEU A CA 1
ATOM 3723 C C . LEU A 1 469 ? -9.203 25.619 12.445 1.00 58.62 469 LEU A C 1
ATOM 3725 O O . LEU A 1 469 ? -9.604 26.589 11.812 1.00 58.62 469 LEU A O 1
ATOM 3729 N N . ARG A 1 470 ? -8.293 25.750 13.422 1.00 70.56 470 ARG A N 1
ATOM 3730 C CA . ARG A 1 470 ? -7.820 27.069 13.874 1.00 70.56 470 ARG A CA 1
ATOM 3731 C C . ARG A 1 470 ? -7.104 27.854 12.769 1.00 70.56 470 ARG A C 1
ATOM 3733 O O . ARG A 1 470 ? -7.339 29.045 12.618 1.00 70.56 470 ARG A O 1
ATOM 3740 N N . VAL A 1 471 ? -6.279 27.206 11.946 1.00 70.62 471 VAL A N 1
ATOM 3741 C CA . VAL A 1 471 ? -5.620 27.820 10.777 1.00 70.62 471 VAL A CA 1
ATOM 3742 C C . VAL A 1 471 ? -6.640 28.227 9.713 1.00 70.62 471 VAL A C 1
ATOM 3744 O O . VAL A 1 471 ? -6.468 29.276 9.090 1.00 70.62 471 VAL A O 1
ATOM 3747 N N . TYR A 1 472 ? -7.695 27.436 9.497 1.00 70.38 472 TYR A N 1
ATOM 3748 C CA . TYR A 1 472 ? -8.802 27.816 8.620 1.00 70.38 472 TYR A CA 1
ATOM 3749 C C . TYR A 1 472 ? -9.553 29.036 9.170 1.00 70.38 472 TYR A C 1
ATOM 3751 O O . TYR A 1 472 ? -9.720 30.014 8.444 1.00 70.38 472 TYR A O 1
ATOM 3759 N N . ASP A 1 473 ? -9.911 29.036 10.454 1.00 72.88 473 ASP A N 1
ATOM 3760 C CA . ASP A 1 473 ? -10.618 30.138 11.110 1.00 72.88 473 ASP A CA 1
ATOM 3761 C C . ASP A 1 473 ? -9.789 31.422 11.165 1.00 72.88 473 ASP A C 1
ATOM 3763 O O . ASP A 1 473 ? -10.333 32.501 10.940 1.00 72.88 473 ASP A O 1
ATOM 3767 N N . LEU A 1 474 ? -8.474 31.343 11.385 1.00 79.00 474 LEU A N 1
ATOM 3768 C CA . LEU A 1 474 ? -7.578 32.503 11.342 1.00 79.00 474 LEU A CA 1
ATOM 3769 C C . LEU A 1 474 ? -7.431 33.051 9.916 1.00 79.00 474 LEU A C 1
ATOM 3771 O O . LEU A 1 474 ? -7.525 34.260 9.717 1.00 79.00 474 LEU A O 1
ATOM 3775 N N . LYS A 1 475 ? -7.279 32.186 8.901 1.00 78.25 475 LYS A N 1
ATOM 3776 C CA . LYS A 1 475 ? -7.274 32.607 7.486 1.00 78.25 475 LYS A CA 1
ATOM 3777 C C . LYS A 1 475 ? -8.601 33.241 7.072 1.00 78.25 475 LYS A C 1
ATOM 3779 O O . LYS A 1 475 ? -8.602 34.272 6.407 1.00 78.25 475 LYS A O 1
ATOM 3784 N N . ARG A 1 476 ? -9.722 32.650 7.490 1.00 76.38 476 ARG A N 1
ATOM 3785 C CA . ARG A 1 476 ? -11.071 33.183 7.284 1.00 76.38 476 ARG A CA 1
ATOM 3786 C C . ARG A 1 476 ? -11.250 34.514 8.012 1.00 76.38 476 ARG A C 1
ATOM 3788 O O . ARG A 1 476 ? -11.788 35.442 7.426 1.00 76.38 476 ARG A O 1
ATOM 3795 N N . SER A 1 477 ? -10.747 34.635 9.239 1.00 82.94 477 SER A N 1
ATOM 3796 C CA . SER A 1 477 ? -10.777 35.881 10.011 1.00 82.94 477 SER A CA 1
ATOM 3797 C C . SER A 1 477 ? -9.981 36.980 9.314 1.00 82.94 477 SER A C 1
ATOM 3799 O O . SER A 1 477 ? -10.505 38.073 9.172 1.00 82.94 477 SER A O 1
ATOM 3801 N N . ILE A 1 478 ? -8.779 36.693 8.798 1.00 84.50 478 ILE A N 1
ATOM 3802 C CA . ILE A 1 478 ? -7.989 37.637 7.984 1.00 84.50 478 ILE A CA 1
ATOM 3803 C C . ILE A 1 478 ? -8.758 38.056 6.724 1.00 84.50 478 ILE A C 1
ATOM 3805 O O . ILE A 1 478 ? -8.834 39.244 6.431 1.00 84.50 478 ILE A O 1
ATOM 3809 N N . ALA A 1 479 ? -9.358 37.104 6.003 1.00 81.94 479 ALA A N 1
ATOM 3810 C CA . ALA A 1 479 ? -10.111 37.379 4.777 1.00 81.94 479 ALA A CA 1
ATOM 3811 C C . ALA A 1 479 ? -11.416 38.169 5.007 1.00 81.94 479 ALA A C 1
ATOM 3813 O O . ALA A 1 479 ? -11.884 38.850 4.097 1.00 81.94 479 ALA A O 1
ATOM 3814 N N . LEU A 1 480 ? -12.008 38.076 6.202 1.00 85.06 480 LEU A N 1
ATOM 3815 C CA . LEU A 1 480 ? -13.248 38.765 6.577 1.00 85.06 480 LEU A CA 1
ATOM 3816 C C . LEU A 1 480 ? -13.021 40.024 7.433 1.00 85.06 480 LEU A C 1
ATOM 3818 O O . LEU A 1 480 ? -13.988 40.725 7.728 1.00 85.06 480 LEU A O 1
ATOM 3822 N N . LEU A 1 481 ? -11.785 40.335 7.845 1.00 86.62 481 LEU A N 1
ATOM 3823 C CA . LEU A 1 481 ? -11.512 41.470 8.728 1.00 86.62 481 LEU A CA 1
ATOM 3824 C C . LEU A 1 481 ? -11.660 42.799 7.974 1.00 86.62 481 LEU A C 1
ATOM 3826 O O . LEU A 1 481 ? -10.761 43.223 7.243 1.00 86.62 481 LEU A O 1
ATOM 3830 N N . GLN A 1 482 ? -12.764 43.502 8.215 1.00 82.31 482 GLN A N 1
ATOM 3831 C CA . GLN A 1 482 ? -13.005 44.849 7.698 1.00 82.31 482 GLN A CA 1
ATOM 3832 C C . GLN A 1 482 ? -12.738 45.914 8.773 1.00 82.31 482 GLN A C 1
ATOM 3834 O O . GLN A 1 482 ? -12.870 45.660 9.970 1.00 82.31 482 GLN A O 1
ATOM 3839 N N . GLN A 1 483 ? -12.334 47.115 8.350 1.00 82.56 483 GLN A N 1
ATOM 3840 C CA . GLN A 1 483 ? -12.080 48.234 9.266 1.00 82.56 483 GLN A CA 1
ATOM 3841 C C . GLN A 1 483 ? -13.377 48.812 9.857 1.00 82.56 483 GLN A C 1
ATOM 3843 O O . GLN A 1 483 ? -13.380 49.271 11.003 1.00 82.56 483 GLN A O 1
ATOM 3848 N N . GLU A 1 484 ? -14.469 48.784 9.088 1.00 84.81 484 GLU A N 1
ATOM 3849 C CA . GLU A 1 484 ? -15.753 49.409 9.429 1.00 84.81 484 GLU A CA 1
ATOM 3850 C C . GLU A 1 484 ? -15.572 50.860 9.932 1.00 84.81 484 GLU A C 1
ATOM 3852 O O . GLU A 1 484 ? -14.828 51.641 9.341 1.00 84.81 484 GLU A O 1
ATOM 3857 N N . LYS A 1 485 ? -16.233 51.230 11.037 1.00 84.94 485 LYS A N 1
ATOM 3858 C CA . LYS A 1 485 ? -16.124 52.544 11.693 1.00 84.94 485 LYS A CA 1
ATOM 3859 C C . LYS A 1 485 ? -14.950 52.638 12.685 1.00 84.94 485 LYS A C 1
ATOM 3861 O O . LYS A 1 485 ? -14.891 53.590 13.458 1.00 84.94 485 LYS A O 1
ATOM 3866 N N . SER A 1 486 ? -14.051 51.649 12.732 1.00 85.06 486 SER A N 1
ATOM 3867 C CA . SER A 1 486 ? -12.952 51.630 13.707 1.00 85.06 486 SER A CA 1
ATOM 3868 C C . SER A 1 486 ? -11.730 52.435 13.246 1.00 85.06 486 SER A C 1
ATOM 3870 O O . SER A 1 486 ? -11.470 52.603 12.050 1.00 85.06 486 SER A O 1
ATOM 3872 N N . ALA A 1 487 ? -10.962 52.945 14.212 1.00 89.38 487 ALA A N 1
ATOM 3873 C CA . ALA A 1 487 ? -9.715 53.649 13.937 1.00 89.38 487 ALA A CA 1
ATOM 3874 C C . ALA A 1 487 ? -8.677 52.708 13.298 1.00 89.38 487 ALA A C 1
ATOM 3876 O O . ALA A 1 487 ? -8.565 51.538 13.673 1.00 89.38 487 ALA A O 1
ATOM 3877 N N . ILE A 1 488 ? -7.871 53.242 12.373 1.00 83.75 488 ILE A N 1
ATOM 3878 C CA . ILE A 1 488 ? -6.869 52.481 11.604 1.00 83.75 488 ILE A CA 1
ATOM 3879 C C . ILE A 1 488 ? -5.900 51.726 12.530 1.00 83.75 488 ILE A C 1
ATOM 3881 O O . ILE A 1 488 ? -5.577 50.569 12.273 1.00 83.75 488 ILE A O 1
ATOM 3885 N N . SER A 1 489 ? -5.485 52.338 13.644 1.00 77.25 489 SER A N 1
ATOM 3886 C CA . SER A 1 489 ? -4.623 51.709 14.655 1.00 77.25 489 SER A CA 1
ATOM 3887 C C . SER A 1 489 ? -5.274 50.488 15.320 1.00 77.25 489 SER A C 1
ATOM 3889 O O . SER A 1 489 ? -4.611 49.472 15.525 1.00 77.25 489 SER A O 1
ATOM 3891 N N . THR A 1 490 ? -6.576 50.550 15.610 1.00 75.81 490 THR A N 1
ATOM 3892 C CA . THR A 1 490 ? -7.350 49.443 16.191 1.00 75.81 490 THR A CA 1
ATOM 3893 C C . THR A 1 490 ? -7.544 48.306 15.188 1.00 75.81 490 THR A C 1
ATOM 3895 O O . THR A 1 490 ? -7.376 47.141 15.549 1.00 75.81 490 THR A O 1
ATOM 3898 N N . TYR A 1 491 ? -7.850 48.627 13.928 1.00 84.94 491 TYR A N 1
ATOM 3899 C CA . TYR A 1 491 ? -7.945 47.639 12.851 1.00 84.94 491 TYR A CA 1
ATOM 3900 C C . TYR A 1 491 ? -6.602 46.940 12.603 1.00 84.94 491 TYR A C 1
ATOM 3902 O O . TYR A 1 491 ? -6.530 45.712 12.633 1.00 84.94 491 TYR A O 1
ATOM 3910 N N . TYR A 1 492 ? -5.521 47.712 12.456 1.00 81.94 492 TYR A N 1
ATOM 3911 C CA . TYR A 1 492 ? -4.169 47.184 12.272 1.00 81.94 492 TYR A CA 1
ATOM 3912 C C . TYR A 1 492 ? -3.722 46.320 13.459 1.00 81.94 492 TYR A C 1
ATOM 3914 O O . TYR A 1 492 ? -3.145 45.255 13.253 1.00 81.94 492 TYR A O 1
ATOM 3922 N N . GLY A 1 493 ? -4.039 46.719 14.697 1.00 82.62 493 GLY A N 1
ATOM 3923 C CA . GLY A 1 493 ? -3.773 45.916 15.894 1.00 82.62 493 GLY A CA 1
ATOM 3924 C C . GLY A 1 493 ? -4.465 44.549 15.861 1.00 82.62 493 GLY A C 1
ATOM 3925 O O . GLY A 1 493 ? -3.816 43.531 16.104 1.00 82.62 493 GLY A O 1
ATOM 3926 N N . LYS A 1 494 ? -5.753 44.506 15.486 1.00 81.56 494 LYS A N 1
ATOM 3927 C CA . LYS A 1 494 ? -6.506 43.251 15.309 1.00 81.56 494 LYS A CA 1
ATOM 3928 C C . LYS A 1 494 ? -5.913 42.389 14.192 1.00 81.56 494 LYS A C 1
ATOM 3930 O O . LYS A 1 494 ? -5.627 41.217 14.425 1.00 81.56 494 LYS A O 1
ATOM 3935 N N . LEU A 1 495 ? -5.671 42.970 13.014 1.00 84.06 495 LEU A N 1
ATOM 3936 C CA . LEU A 1 495 ? -5.097 42.264 11.865 1.00 84.06 495 LEU A CA 1
ATOM 3937 C C . LEU A 1 495 ? -3.729 41.662 12.204 1.00 84.06 495 LEU A C 1
ATOM 3939 O O . LEU A 1 495 ? -3.497 40.482 11.957 1.00 84.06 495 LEU A O 1
ATOM 3943 N N . LYS A 1 496 ? -2.849 42.446 12.838 1.00 82.25 496 LYS A N 1
ATOM 3944 C CA . LYS A 1 496 ? -1.519 42.009 13.275 1.00 82.25 496 LYS A CA 1
ATOM 3945 C C . LYS A 1 496 ? -1.583 40.918 14.344 1.00 82.25 496 LYS A C 1
ATOM 3947 O O . LYS A 1 496 ? -0.763 40.009 14.309 1.00 82.25 496 LYS A O 1
ATOM 3952 N N . GLY A 1 497 ? -2.560 40.966 15.252 1.00 78.56 497 GLY A N 1
ATOM 3953 C CA . GLY A 1 497 ? -2.810 39.898 16.224 1.00 78.56 497 GLY A CA 1
ATOM 3954 C C . GLY A 1 497 ? -3.130 38.563 15.545 1.00 78.56 497 GLY A C 1
ATOM 3955 O O . GLY A 1 497 ? -2.407 37.588 15.740 1.00 78.56 497 GLY A O 1
ATOM 3956 N N . VAL A 1 498 ? -4.151 38.545 14.681 1.00 80.06 498 VAL A N 1
ATOM 3957 C CA . VAL A 1 498 ? -4.577 37.341 13.939 1.00 80.06 498 VAL A CA 1
ATOM 3958 C C . VAL A 1 498 ? -3.468 36.837 13.001 1.00 80.06 498 VAL A C 1
ATOM 3960 O O . VAL A 1 498 ? -3.252 35.632 12.882 1.00 80.06 498 VAL A O 1
ATOM 3963 N N . TRP A 1 499 ? -2.717 37.747 12.372 1.00 79.81 499 TRP A N 1
ATOM 3964 C CA . TRP A 1 499 ? -1.590 37.403 11.500 1.00 79.81 499 TRP A CA 1
ATOM 3965 C C . TRP A 1 499 ? -0.415 36.786 12.267 1.00 79.81 499 TRP A C 1
ATOM 3967 O O . TRP A 1 499 ? 0.148 35.788 11.821 1.00 79.81 499 TRP A O 1
ATOM 3977 N N . ASN A 1 500 ? -0.066 37.332 13.436 1.00 75.25 500 ASN A N 1
ATOM 3978 C CA . ASN A 1 500 ? 0.966 36.765 14.304 1.00 75.25 500 ASN A CA 1
ATOM 3979 C C . ASN A 1 500 ? 0.554 35.383 14.832 1.00 75.25 500 ASN A C 1
ATOM 3981 O O . ASN A 1 500 ? 1.383 34.478 14.869 1.00 75.25 500 ASN A O 1
ATOM 3985 N N . GLU A 1 501 ? -0.717 35.190 15.199 1.00 74.44 501 GLU A N 1
ATOM 3986 C CA . GLU A 1 501 ? -1.231 33.882 15.621 1.00 74.44 501 GLU A CA 1
ATOM 3987 C C . GLU A 1 501 ? -1.144 32.851 14.481 1.00 74.44 501 GLU A C 1
ATOM 3989 O O . GLU A 1 501 ? -0.618 31.754 14.673 1.00 74.44 501 GLU A O 1
ATOM 3994 N N . LEU A 1 502 ? -1.554 33.228 13.263 1.00 74.00 502 LEU A N 1
ATOM 3995 C CA . LEU A 1 502 ? -1.417 32.374 12.081 1.00 74.00 502 LEU A CA 1
ATOM 3996 C C . LEU A 1 502 ? 0.054 32.063 11.758 1.00 74.00 502 LEU A C 1
ATOM 3998 O O . LEU A 1 502 ? 0.368 30.925 11.414 1.00 74.00 502 LEU A O 1
ATOM 4002 N N . HIS A 1 503 ? 0.954 33.041 11.889 1.00 68.38 503 HIS A N 1
ATOM 4003 C CA . HIS A 1 503 ? 2.389 32.861 11.662 1.00 68.38 503 HIS A CA 1
ATOM 4004 C C . HIS A 1 503 ? 3.040 31.952 12.715 1.00 68.38 503 HIS A C 1
ATOM 4006 O O . HIS A 1 503 ? 3.902 31.148 12.376 1.00 68.38 503 HIS A O 1
ATOM 4012 N N . ASN A 1 504 ? 2.590 31.998 13.972 1.00 63.09 504 ASN A N 1
ATOM 4013 C CA . ASN A 1 504 ? 3.046 31.071 15.012 1.00 63.09 504 ASN A CA 1
ATOM 4014 C C . ASN A 1 504 ? 2.604 29.620 14.738 1.00 63.09 504 ASN A C 1
ATOM 4016 O O . ASN A 1 504 ? 3.331 28.688 15.074 1.00 63.09 504 ASN A O 1
ATOM 4020 N N . LEU A 1 505 ? 1.439 29.421 14.107 1.00 64.62 505 LEU A N 1
ATOM 4021 C CA . LEU A 1 505 ? 0.939 28.099 13.696 1.00 64.62 505 LEU A CA 1
ATOM 4022 C C . LEU A 1 505 ? 1.503 27.626 12.342 1.00 64.62 505 LEU A C 1
ATOM 4024 O O . LEU A 1 505 ? 1.500 26.427 12.057 1.00 64.62 505 LEU A O 1
ATOM 4028 N N . ARG A 1 506 ? 1.966 28.549 11.491 1.00 62.16 506 ARG A N 1
ATOM 4029 C CA . ARG A 1 506 ? 2.642 28.290 10.209 1.00 62.16 506 ARG A CA 1
ATOM 4030 C C . ARG A 1 506 ? 3.697 29.374 9.931 1.00 62.16 506 ARG A C 1
ATOM 4032 O O . ARG A 1 506 ? 3.373 30.361 9.261 1.00 62.16 506 ARG A O 1
ATOM 4039 N N . PRO A 1 507 ? 4.949 29.206 10.393 1.00 52.19 507 PRO A N 1
ATOM 4040 C CA . PRO A 1 507 ? 6.008 30.155 10.079 1.00 52.19 507 PRO A CA 1
ATOM 4041 C C . PRO A 1 507 ? 6.262 30.174 8.567 1.00 52.19 507 PRO A C 1
ATOM 4043 O O . PRO A 1 507 ? 6.344 29.131 7.917 1.00 52.19 507 PRO A O 1
ATOM 4046 N N . MET A 1 508 ? 6.362 31.376 7.999 1.00 44.09 508 MET A N 1
ATOM 4047 C CA . MET A 1 508 ? 6.757 31.561 6.600 1.00 44.09 508 MET A CA 1
ATOM 4048 C C . MET A 1 508 ? 8.250 31.233 6.448 1.00 44.09 508 MET A C 1
ATOM 4050 O O . MET A 1 508 ? 9.040 31.721 7.261 1.00 44.09 508 MET A O 1
ATOM 4054 N N . PRO A 1 509 ? 8.665 30.467 5.422 1.00 44.22 509 PRO A N 1
ATOM 4055 C CA . PRO A 1 509 ? 10.076 30.189 5.188 1.00 44.22 509 PRO A CA 1
ATOM 4056 C C . PRO A 1 509 ? 10.825 31.486 4.861 1.00 44.22 509 PRO A C 1
ATOM 4058 O O . PRO A 1 509 ? 10.416 32.266 3.997 1.00 44.22 509 PRO A O 1
ATOM 4061 N N . VAL A 1 510 ? 11.938 31.723 5.554 1.00 49.12 510 VAL A N 1
ATOM 4062 C CA . VAL A 1 510 ? 12.780 32.903 5.333 1.00 49.12 510 VAL A CA 1
ATOM 4063 C C . VAL A 1 510 ? 13.619 32.686 4.072 1.00 49.12 510 VAL A C 1
ATOM 4065 O O . VAL A 1 510 ? 14.456 31.789 4.028 1.00 49.12 510 VAL A O 1
ATOM 4068 N N . CYS A 1 511 ? 13.433 33.526 3.047 1.00 48.06 511 CYS A N 1
ATOM 4069 C CA . CYS A 1 511 ? 14.294 33.535 1.857 1.00 48.06 511 CYS A CA 1
ATOM 4070 C C . CYS A 1 511 ? 15.742 33.873 2.249 1.00 48.06 511 CYS A C 1
ATOM 4072 O O . CYS A 1 511 ? 16.102 35.036 2.441 1.00 48.06 511 CYS A O 1
ATOM 4074 N N . THR A 1 512 ? 16.597 32.851 2.283 1.00 53.88 512 THR A N 1
ATOM 4075 C CA . THR A 1 512 ? 18.064 32.985 2.321 1.00 53.88 512 THR A CA 1
ATOM 4076 C C . THR A 1 512 ? 18.612 33.623 1.038 1.00 53.88 512 THR A C 1
ATOM 4078 O O . THR A 1 512 ? 19.692 34.204 1.041 1.00 53.88 512 THR A O 1
ATOM 4081 N N . CYS A 1 513 ? 17.816 33.617 -0.037 1.00 65.38 513 CYS A N 1
ATOM 4082 C CA . CYS A 1 513 ? 18.077 34.248 -1.329 1.00 65.38 513 CYS A CA 1
ATOM 4083 C C . CYS A 1 513 ? 18.170 35.791 -1.335 1.00 65.38 513 CYS A C 1
ATOM 4085 O O . CYS A 1 513 ? 18.366 36.383 -2.394 1.00 65.38 513 CYS A O 1
ATOM 4087 N N . GLY A 1 514 ? 17.977 36.476 -0.202 1.00 53.06 514 GLY A N 1
ATOM 4088 C CA . GLY A 1 514 ? 18.076 37.940 -0.090 1.00 53.06 514 GLY A CA 1
ATOM 4089 C C . GLY A 1 514 ? 16.940 38.747 -0.742 1.00 53.06 514 GLY A C 1
ATOM 4090 O O . GLY A 1 514 ? 16.733 39.899 -0.362 1.00 53.06 514 GLY A O 1
ATOM 4091 N N . ALA A 1 515 ? 16.152 38.153 -1.645 1.00 53.72 515 ALA A N 1
ATOM 4092 C CA . ALA A 1 515 ? 15.016 38.797 -2.314 1.00 53.72 515 ALA A CA 1
ATOM 4093 C C . ALA A 1 515 ? 13.953 39.338 -1.334 1.00 53.72 515 ALA A C 1
ATOM 4095 O O . ALA A 1 515 ? 13.340 40.369 -1.596 1.00 53.72 515 ALA A O 1
ATOM 4096 N N . GLY A 1 516 ? 13.794 38.701 -0.167 1.00 50.28 516 GLY A N 1
ATOM 4097 C CA . GLY A 1 516 ? 12.877 39.140 0.892 1.00 50.28 516 GLY A CA 1
ATOM 4098 C C . GLY A 1 516 ? 13.287 40.411 1.653 1.00 50.28 516 GLY A C 1
ATOM 4099 O O . GLY A 1 516 ? 12.542 40.839 2.523 1.00 50.28 516 GLY A O 1
ATOM 4100 N N . LYS A 1 517 ? 14.444 41.029 1.362 1.00 45.25 517 LYS A N 1
ATOM 4101 C CA . LYS A 1 517 ? 14.883 42.298 1.989 1.00 45.25 517 LYS A CA 1
ATOM 4102 C C . LYS A 1 517 ? 14.437 43.564 1.229 1.00 45.25 517 LYS A C 1
ATOM 4104 O O . LYS A 1 517 ? 14.962 44.642 1.498 1.00 45.25 517 LYS A O 1
ATOM 4109 N N . LYS A 1 518 ? 13.531 43.442 0.249 1.00 40.38 518 LYS A N 1
ATOM 4110 C CA . LYS A 1 518 ? 13.040 44.549 -0.601 1.00 40.38 518 LYS A CA 1
ATOM 4111 C C . LYS A 1 518 ? 11.505 44.594 -0.755 1.00 40.38 518 LYS A C 1
ATOM 4113 O O . LYS A 1 518 ? 11.014 45.061 -1.780 1.00 40.38 518 LYS A O 1
ATOM 4118 N N . MET A 1 519 ? 10.764 44.121 0.247 1.00 33.84 519 MET A N 1
ATOM 4119 C CA . MET A 1 519 ? 9.318 44.347 0.400 1.00 33.84 519 MET A CA 1
ATOM 4120 C C . MET A 1 519 ? 9.036 44.999 1.749 1.00 33.84 519 MET A C 1
ATOM 4122 O O . MET A 1 519 ? 9.717 44.597 2.719 1.00 33.84 519 MET A O 1
#

Radius of gyration: 32.14 Å; chains: 1; bounding box: 71×110×81 Å